Protein AF-0000000077134554 (afdb_homodimer)

Solvent-accessible surface area (backbone atoms only — not comparable to full-atom values): 36119 Å² total; per-residue (Å²): 133,74,81,58,61,66,48,50,35,35,44,59,36,99,70,59,23,43,31,25,37,38,36,36,40,37,41,90,85,40,61,86,78,44,41,30,32,36,48,34,50,30,77,78,39,60,57,70,62,40,64,85,44,46,66,69,50,29,55,53,21,33,36,37,41,56,28,49,66,19,20,60,40,11,32,60,54,71,45,48,86,62,47,29,46,67,47,51,21,51,37,52,53,45,49,50,55,49,49,30,62,73,50,74,57,75,51,60,81,61,39,26,26,42,42,17,28,24,58,11,25,32,26,51,34,49,37,34,66,84,39,51,89,27,44,44,24,40,35,35,36,58,46,45,46,45,30,51,40,23,23,62,60,72,33,55,71,58,33,49,48,52,34,49,52,43,66,74,38,48,65,66,46,19,50,51,43,49,38,46,27,21,48,47,41,60,39,32,66,60,52,48,51,51,31,40,74,72,59,56,39,79,61,57,62,85,80,46,45,66,48,43,56,41,45,36,44,44,34,35,50,39,53,51,29,40,50,35,31,34,39,74,36,70,28,55,70,38,44,29,48,42,38,75,67,66,40,50,33,39,39,36,43,35,64,45,18,59,50,54,37,71,68,56,53,49,51,50,47,68,44,24,74,81,40,47,78,46,77,38,65,82,20,22,80,59,22,58,65,60,36,30,67,65,51,38,51,51,49,51,55,49,52,52,49,28,39,48,52,50,52,50,51,48,52,50,42,25,72,73,66,70,46,57,84,76,50,74,73,82,64,86,63,72,64,78,67,59,70,78,64,82,68,73,77,75,76,76,77,81,75,129,132,72,80,57,61,65,48,49,36,35,45,59,35,96,72,61,22,44,31,24,38,38,37,37,39,38,39,90,83,40,62,86,79,46,41,30,32,36,48,34,50,30,77,79,38,61,56,69,64,40,65,83,45,46,66,70,49,31,54,53,20,32,36,37,41,55,28,51,66,17,22,61,39,10,32,60,53,71,46,48,89,63,48,29,46,67,46,50,21,51,37,50,54,46,50,52,54,49,50,30,60,72,48,72,56,75,50,60,84,61,38,28,27,42,43,16,27,26,60,12,26,30,26,53,33,50,37,35,65,83,38,50,92,28,44,45,25,40,33,35,35,57,46,45,45,45,28,50,41,22,23,62,58,72,32,55,71,58,32,50,49,52,33,50,51,42,66,74,39,47,65,65,47,20,52,51,43,48,39,46,28,22,46,47,41,61,41,32,69,61,52,50,50,50,30,38,73,70,60,55,40,80,61,57,63,84,80,45,43,66,48,43,57,40,45,36,44,45,34,35,50,39,52,51,30,40,52,36,32,34,39,74,36,72,28,54,71,37,45,30,49,41,37,76,67,66,40,50,33,38,40,37,43,35,62,45,19,60,51,53,35,70,68,55,52,52,50,50,47,68,44,23,74,81,39,47,79,46,77,36,66,81,20,23,80,58,22,56,64,60,37,31,67,62,50,38,50,52,50,52,55,49,51,52,50,28,38,48,52,48,51,52,48,47,52,49,42,25,73,72,67,69,46,59,85,74,50,75,72,81,67,86,64,74,64,77,67,62,71,75,65,81,66,73,76,74,73,78,76,79,77,129

Secondary structure (DSSP, 8-state):
-----EEEEEEE-TTS-EEEEEEEPPPTT--TTSPEEEEE--TT-SSGGGTTTHHHHHTTS-EEEE--TTSTTSPPPS-GGG-SHHHHHHHHHHHHHHHHHHTTTSS-SSSEEEEEETTHHHHHHHHHHHHGGGEEEEEEES--SB-HHHHHHS-HHHHHHHHHHHHH-HHHHHHHHHHHHHHHHHTHHHHHHHHHHTTS--S-HHHHHHHHHHHHHS-HHHHHHHHHHHHH-B-HHHHHHHHHTT--EEEEEETT-TTS-HHHHHHHHHH-TTSEEEEETT--TTHHHHTHHHHHHHHHHHHHHHHHHHHHHHHHHHHHHS--TTS-------------------------/-----EEEEEEE-TTS-EEEEEEEPPPTT--TTSPEEEEE--TT-SSGGGTTTHHHHHTTS-EEEE--TTSTTSPPPS-GGG-SHHHHHHHHHHHHHHHHHHTTTSS-SSSEEEEEETTHHHHHHHHHHHHGGGEEEEEEES--SB-HHHHHHS-HHHHHHHHHHHHH-HHHHHHHHHHHHHHHHHTHHHHHHHHHHTTS--S-HHHHHHHHHHHHHS-HHHHHHHHHHHHH-B-HHHHHHHHHTT--EEEEEETT-TTS-HHHHHHHHHH-TTSEEEEETT--TTHHHHTHHHHHHHHHHHHHHHHHHHHHHHHHHHHHHS--TTS-------------------------

Organism: Micromonas pusilla (strain CCMP1545) (NCBI:txid564608)

Foldseek 3Di:
DDQFDKDKDWDAAPQGWIKIKMKGAEDPPADLLAAEEEEFEAFLDQCLLCVLQVVVVRNRHIYMYIADAQFHPIHHGPDLLQFALLSLLRVVVRSLVVVCVRVVNSHDQQAYAYAYAALRLCSVLSNCVPRVNSYLEYEYAAYFQAQQQCLVVVHLVVLQVVLVVCVVPVVVQQVVQLVVLVVCLVCVVVVVVVCVVVLQDVDDCVSCNVSSVSSNSGRSSNSSNHSSNRRVDGSLVSLLVSQVVVRAYEYEHEQSASSADPVRVVSSCVSRVSYHYHYHDSDYSSCSRVVVVVVSVRVVVSSVVSSVVSVVVQVVCCVVPVDRPPPPPPDPPPVPVPPPPVPPPDDPPPDD/DDQFDKDKDWDAAPQGWIKIKMKGAEDPPADLLAAEEEEFEAFLDQCLLCVLQVVVVRNRHIYMYIADAQFHPIHHGPDLLQFALLSLLRVVVRSLVVVCVRVVNSHDQQAYAYAYAALRLLSVLSNCVPRVNSYLEYEYAAYFQAQQQCLVVVHLVVLLVVLVVCVVPVVVQQVVQLVVLVVCLVCVVVVVVVCVVVLQDVDDCVSCNVSSVSSNSGRSSNSSNHSSNRRVDGSLVSLLVSLVVVRAYEYEHEQSASSADPVRVVSSCVSRVSYHYHYHDSDYSSCSRVVVVVVSVRVVVSSVVSSVVSVVVQVVCCVVPVDRPVPPPPDPPPVPVPPPPVPPPDPPDPDD

Sequence (704 aa):
MGPEPELGGRCRADDGTWLAWELALPRAGASPSRPLVILVNGLSNDGMQWRRLKPAMTRTHAVLSWDYRGHGCSADPTDVSSVSIRALAGDLERVLADARVRSGGAVSTRRVALVAYSLGCQVALEWCRGNSHRVCGLALVLGSCRHAMTGALRWKPVADVAAAAMRIAPAPAAYAWDCFTAFAFAFSYASHLAARLFGILRVKYVDFEPFYRHLKRLHAGSYTRMLISGQEHSAMDVLELVDRREIPTLIVTGGKDVTASASGVRAMHHAAPRADFVHLPGACHAGMIGEAEAVGDAIGAFLDRAAETLEFNRARVLAATGVDIFAEDADEDDEDAVYFSRSAPTSPTTRGMGPEPELGGRCRADDGTWLAWELALPRAGASPSRPLVILVNGLSNDGMQWRRLKPAMTRTHAVLSWDYRGHGCSADPTDVSSVSIRALAGDLERVLADARVRSGGAVSTRRVALVAYSLGCQVALEWCRGNSHRVCGLALVLGSCRHAMTGALRWKPVADVAAAAMRIAPAPAAYAWDCFTAFAFAFSYASHLAARLFGILRVKYVDFEPFYRHLKRLHAGSYTRMLISGQEHSAMDVLELVDRREIPTLIVTGGKDVTASASGVRAMHHAAPRADFVHLPGACHAGMIGEAEAVGDAIGAFLDRAAETLEFNRARVLAATGVDIFAEDADEDDEDAVYFSRSAPTSPTTRG

Structure (mmCIF, N/CA/C/O backbone):
data_AF-0000000077134554-model_v1
#
loop_
_entity.id
_entity.type
_entity.pdbx_description
1 polymer 'Predicted protein'
#
loop_
_atom_site.group_PDB
_atom_site.id
_atom_site.type_symbol
_atom_site.label_atom_id
_atom_site.label_alt_id
_atom_site.label_comp_id
_atom_site.label_asym_id
_atom_site.label_entity_id
_atom_site.label_seq_id
_atom_site.pdbx_PDB_ins_code
_atom_site.Cartn_x
_atom_site.Cartn_y
_atom_site.Cartn_z
_atom_site.occupancy
_atom_site.B_iso_or_equiv
_atom_site.auth_seq_id
_atom_site.auth_comp_id
_atom_site.auth_asym_id
_atom_site.auth_atom_id
_atom_site.pdbx_PDB_model_num
ATOM 1 N N . MET A 1 1 ? 6.914 20.938 -19.766 1 30.91 1 MET A N 1
ATOM 2 C CA . MET A 1 1 ? 7.621 20.797 -18.5 1 30.91 1 MET A CA 1
ATOM 3 C C . MET A 1 1 ? 7.465 19.375 -17.938 1 30.91 1 MET A C 1
ATOM 5 O O . MET A 1 1 ? 6.348 18.875 -17.844 1 30.91 1 MET A O 1
ATOM 9 N N . GLY A 1 2 ? 8.359 18.516 -18.016 1 42.03 2 GLY A N 1
ATOM 10 C CA . GLY A 1 2 ? 8.32 17.078 -17.734 1 42.03 2 GLY A CA 1
ATOM 11 C C . GLY A 1 2 ? 7.914 16.766 -16.312 1 42.03 2 GLY A C 1
ATOM 12 O O . GLY A 1 2 ? 7.957 17.625 -15.438 1 42.03 2 GLY A O 1
ATOM 13 N N . PRO A 1 3 ? 7.148 15.805 -16.156 1 49.72 3 PRO A N 1
ATOM 14 C CA . PRO A 1 3 ? 6.719 15.508 -14.781 1 49.72 3 PRO A CA 1
ATOM 15 C C . PRO A 1 3 ? 7.871 15.531 -13.789 1 49.72 3 PRO A C 1
ATOM 17 O O . PRO A 1 3 ? 9.016 15.227 -14.148 1 49.72 3 PRO A O 1
ATOM 20 N N . GLU A 1 4 ? 7.816 16.344 -12.68 1 57.38 4 GLU A N 1
ATOM 21 C CA . GLU A 1 4 ? 8.781 16.438 -11.594 1 57.38 4 GLU A CA 1
ATOM 22 C C . GLU A 1 4 ? 9.273 15.047 -11.172 1 57.38 4 GLU A C 1
ATOM 24 O O . GLU A 1 4 ? 8.477 14.102 -11.086 1 57.38 4 GLU A O 1
ATOM 29 N N . PRO A 1 5 ? 10.562 14.945 -11.188 1 63.75 5 PRO A N 1
ATOM 30 C CA . PRO A 1 5 ? 11.055 13.625 -10.781 1 63.75 5 PRO A CA 1
ATOM 31 C C . PRO A 1 5 ? 10.523 13.195 -9.414 1 63.75 5 PRO A C 1
ATOM 33 O O . PRO A 1 5 ? 10.406 14.023 -8.508 1 63.75 5 PRO A O 1
ATOM 36 N N . GLU A 1 6 ? 9.867 12.172 -9.422 1 83.06 6 GLU A N 1
ATOM 37 C CA . GLU A 1 6 ? 9.336 11.609 -8.18 1 83.06 6 GLU A CA 1
ATOM 38 C C . GLU A 1 6 ? 10.047 10.312 -7.82 1 83.06 6 GLU A C 1
ATOM 40 O O . GLU A 1 6 ? 10.344 9.492 -8.695 1 83.06 6 GLU A O 1
ATOM 45 N N . LEU A 1 7 ? 10.555 10.391 -6.602 1 89.12 7 LEU A N 1
ATOM 46 C CA . LEU A 1 7 ? 11.117 9.188 -6.004 1 89.12 7 LEU A CA 1
ATOM 47 C C . LEU A 1 7 ? 10.133 8.562 -5.02 1 89.12 7 LEU A C 1
ATOM 49 O O . LEU A 1 7 ? 9.289 9.258 -4.449 1 89.12 7 LEU A O 1
ATOM 53 N N . GLY A 1 8 ? 10.125 7.309 -4.941 1 92.06 8 GLY A N 1
ATOM 54 C CA . GLY A 1 8 ? 9.336 6.582 -3.959 1 92.06 8 GLY A CA 1
ATOM 55 C C . GLY A 1 8 ? 10.109 5.492 -3.252 1 92.06 8 GLY A C 1
ATOM 56 O O . GLY A 1 8 ? 11.141 5.031 -3.754 1 92.06 8 GLY A O 1
ATOM 57 N N . GLY A 1 9 ? 9.672 5.168 -2.096 1 94 9 GLY A N 1
ATOM 58 C CA . GLY A 1 9 ? 10.359 4.125 -1.352 1 94 9 GLY A CA 1
ATOM 59 C C . GLY A 1 9 ? 9.508 3.502 -0.266 1 94 9 GLY A C 1
ATOM 60 O O . GLY A 1 9 ? 8.344 3.877 -0.092 1 94 9 GLY A O 1
ATOM 61 N N . ARG A 1 10 ? 10.086 2.461 0.282 1 95.12 10 ARG A N 1
ATOM 62 C CA . ARG A 1 10 ? 9.531 1.772 1.441 1 95.12 10 ARG A CA 1
ATOM 63 C C . ARG A 1 10 ? 10.609 1.503 2.488 1 95.12 10 ARG A C 1
ATOM 65 O O . ARG A 1 10 ? 11.734 1.152 2.146 1 95.12 10 ARG A O 1
ATOM 72 N N . CYS A 1 11 ? 10.273 1.7 3.693 1 94.31 11 CYS A N 1
ATOM 73 C CA . CYS A 1 11 ? 11.188 1.389 4.789 1 94.31 11 CYS A CA 1
ATOM 74 C C . CYS A 1 11 ? 10.445 0.729 5.945 1 94.31 11 CYS A C 1
ATOM 76 O O . CYS A 1 11 ? 9.211 0.663 5.941 1 94.31 11 CYS A O 1
ATOM 78 N N . ARG A 1 12 ? 11.141 0.142 6.891 1 95.19 12 ARG A N 1
ATOM 79 C CA . ARG A 1 12 ? 10.531 -0.584 8 1 95.19 12 ARG A CA 1
ATOM 80 C C . ARG A 1 12 ? 10.391 0.311 9.227 1 95.19 12 ARG A C 1
ATOM 82 O O . ARG A 1 12 ? 11.328 1.015 9.602 1 95.19 12 ARG A O 1
ATOM 89 N N . ALA A 1 13 ? 9.211 0.27 9.773 1 96.88 13 ALA A N 1
ATOM 90 C CA . ALA A 1 13 ? 9.023 0.821 11.117 1 96.88 13 ALA A CA 1
ATOM 91 C C . ALA A 1 13 ? 9.758 -0.022 12.156 1 96.88 13 ALA A C 1
ATOM 93 O O . ALA A 1 13 ? 10.359 -1.046 11.828 1 96.88 13 ALA A O 1
ATOM 94 N N . ASP A 1 14 ? 9.727 0.437 13.414 1 93.69 14 ASP A N 1
ATOM 95 C CA . ASP A 1 14 ? 10.414 -0.271 14.492 1 93.69 14 ASP A CA 1
ATOM 96 C C . ASP A 1 14 ? 9.852 -1.68 14.672 1 93.69 14 ASP A C 1
ATOM 98 O O . ASP A 1 14 ? 10.586 -2.605 15.023 1 93.69 14 ASP A O 1
ATOM 102 N N . ASP A 1 15 ? 8.578 -1.854 14.414 1 93.31 15 ASP A N 1
ATOM 103 C CA . ASP A 1 15 ? 7.961 -3.162 14.609 1 93.31 15 ASP A CA 1
ATOM 104 C C . ASP A 1 15 ? 8.07 -4.012 13.344 1 93.31 15 ASP A C 1
ATOM 106 O O . ASP A 1 15 ? 7.441 -5.066 13.242 1 93.31 15 ASP A O 1
ATOM 110 N N . GLY A 1 16 ? 8.742 -3.488 12.344 1 93.5 16 GLY A N 1
ATOM 111 C CA . GLY A 1 16 ? 8.961 -4.25 11.125 1 93.5 16 GLY A CA 1
ATOM 112 C C . GLY A 1 16 ? 7.949 -3.939 10.039 1 93.5 16 GLY A C 1
ATOM 113 O O . GLY A 1 16 ? 8.055 -4.441 8.922 1 93.5 16 GLY A O 1
ATOM 114 N N . THR A 1 17 ? 6.949 -3.107 10.266 1 95.62 17 THR A N 1
ATOM 115 C CA . THR A 1 17 ? 5.914 -2.762 9.297 1 95.62 17 THR A CA 1
ATOM 116 C C . THR A 1 17 ? 6.5 -1.959 8.141 1 95.62 17 THR A C 1
ATOM 118 O O . THR A 1 17 ? 7.285 -1.034 8.359 1 95.62 17 THR A O 1
ATOM 121 N N . TRP A 1 18 ? 6.121 -2.281 6.941 1 95.06 18 TRP A N 1
ATOM 122 C CA . TRP A 1 18 ? 6.566 -1.521 5.777 1 95.06 18 TRP A CA 1
ATOM 123 C C . TRP A 1 18 ? 5.812 -0.199 5.672 1 95.06 18 TRP A C 1
ATOM 125 O O . TRP A 1 18 ? 4.578 -0.18 5.648 1 95.06 18 TRP A O 1
ATOM 135 N N . LEU A 1 19 ? 6.574 0.871 5.594 1 97.5 19 LEU A N 1
ATOM 136 C CA . LEU A 1 19 ? 6.035 2.213 5.398 1 97.5 19 LEU A CA 1
ATOM 137 C C . LEU A 1 19 ? 6.293 2.701 3.977 1 97.5 19 LEU A C 1
ATOM 139 O O . LEU A 1 19 ? 7.398 2.545 3.453 1 97.5 19 LEU A O 1
ATOM 143 N N . ALA A 1 20 ? 5.281 3.303 3.416 1 97.5 20 ALA A N 1
ATOM 144 C CA . ALA A 1 20 ? 5.418 3.834 2.061 1 97.5 20 ALA A CA 1
ATOM 145 C C . ALA A 1 20 ? 5.594 5.348 2.08 1 97.5 20 ALA A C 1
ATOM 147 O O . ALA A 1 20 ? 4.957 6.043 2.875 1 97.5 20 ALA A O 1
ATOM 148 N N . TRP A 1 21 ? 6.422 5.84 1.188 1 96.88 21 TRP A N 1
ATOM 149 C CA . TRP A 1 21 ? 6.602 7.285 1.063 1 96.88 21 TRP A CA 1
ATOM 150 C C . TRP A 1 21 ? 6.895 7.672 -0.381 1 96.88 21 TRP A C 1
ATOM 152 O O . TRP A 1 21 ? 7.215 6.816 -1.209 1 96.88 21 TRP A O 1
ATOM 162 N N . GLU A 1 22 ? 6.699 8.961 -0.709 1 95.06 22 GLU A N 1
ATOM 163 C CA . GLU A 1 22 ? 7 9.57 -1.998 1 95.06 22 GLU A CA 1
ATOM 164 C C . GLU A 1 22 ? 7.648 10.945 -1.818 1 95.06 22 GLU A C 1
ATOM 166 O O . GLU A 1 22 ? 7.262 11.711 -0.932 1 95.06 22 GLU A O 1
ATOM 171 N N . LEU A 1 23 ? 8.617 11.195 -2.66 1 94.56 23 LEU A N 1
ATOM 172 C CA . LEU A 1 23 ? 9.344 12.461 -2.662 1 94.56 23 LEU A CA 1
ATOM 173 C C . LEU A 1 23 ? 9.266 13.133 -4.027 1 94.56 23 LEU A C 1
ATOM 175 O O . LEU A 1 23 ? 9.719 12.578 -5.027 1 94.56 23 LEU A O 1
ATOM 179 N N . ALA A 1 24 ? 8.633 14.289 -4.039 1 92.88 24 ALA A N 1
ATOM 180 C CA . ALA A 1 24 ? 8.617 15.125 -5.234 1 92.88 24 ALA A CA 1
ATOM 181 C C . ALA A 1 24 ? 9.727 16.172 -5.191 1 92.88 24 ALA A C 1
ATOM 183 O O . ALA A 1 24 ? 9.852 16.906 -4.215 1 92.88 24 ALA A O 1
ATOM 184 N N . LEU A 1 25 ? 10.516 16.156 -6.199 1 89.25 25 LEU A N 1
ATOM 185 C CA . LEU A 1 25 ? 11.578 17.141 -6.281 1 89.25 25 LEU A CA 1
ATOM 186 C C . LEU A 1 25 ? 11.102 18.406 -7.004 1 89.25 25 LEU A C 1
ATOM 188 O O . LEU A 1 25 ? 10.242 18.328 -7.891 1 89.25 25 LEU A O 1
ATOM 192 N N . PRO A 1 26 ? 11.641 19.484 -6.578 1 85.69 26 PRO A N 1
ATOM 193 C CA . PRO A 1 26 ? 11.195 20.734 -7.215 1 85.69 26 PRO A CA 1
ATOM 194 C C . PRO A 1 26 ? 11.641 20.844 -8.672 1 85.69 26 PRO A C 1
ATOM 196 O O . PRO A 1 26 ? 12.523 20.094 -9.109 1 85.69 26 PRO A O 1
ATOM 199 N N . ARG A 1 27 ? 10.945 21.656 -9.359 1 77.44 27 ARG A N 1
ATOM 200 C CA . ARG A 1 27 ? 11.305 21.891 -10.75 1 77.44 27 ARG A CA 1
ATOM 201 C C . ARG A 1 27 ? 12.734 22.422 -10.859 1 77.44 27 ARG A C 1
ATOM 203 O O . ARG A 1 27 ? 13.266 23 -9.906 1 77.44 27 ARG A O 1
ATOM 210 N N . ALA A 1 28 ? 13.219 22.109 -12.023 1 69.56 28 ALA A N 1
ATOM 211 C CA . ALA A 1 28 ? 14.57 22.594 -12.312 1 69.56 28 ALA A CA 1
ATOM 212 C C . ALA A 1 28 ? 14.688 24.094 -12.102 1 69.56 28 ALA A C 1
ATOM 214 O O . ALA A 1 28 ? 13.781 24.844 -12.469 1 69.56 28 ALA A O 1
ATOM 215 N N . GLY A 1 29 ? 15.648 24.5 -11.367 1 67.12 29 GLY A N 1
ATOM 216 C CA . GLY A 1 29 ? 15.883 25.922 -11.148 1 67.12 29 GLY A CA 1
ATOM 217 C C . GLY A 1 29 ? 15.477 26.391 -9.758 1 67.12 29 GLY A C 1
ATOM 218 O O . GLY A 1 29 ? 15.797 27.5 -9.352 1 67.12 29 GLY A O 1
ATOM 219 N N . ALA A 1 30 ? 14.719 25.562 -9.141 1 67.12 30 ALA A N 1
ATOM 220 C CA . ALA A 1 30 ? 14.344 25.953 -7.785 1 67.12 30 ALA A CA 1
ATOM 221 C C . ALA A 1 30 ? 15.562 25.984 -6.867 1 67.12 30 ALA A C 1
ATOM 223 O O . ALA A 1 30 ? 16.516 25.234 -7.062 1 67.12 30 ALA A O 1
ATOM 224 N N . SER A 1 31 ? 15.578 26.984 -6.047 1 63.19 31 SER A N 1
ATOM 225 C CA . SER A 1 31 ? 16.703 27.141 -5.129 1 63.19 31 SER A CA 1
ATOM 226 C C . SER A 1 31 ? 16.922 25.891 -4.297 1 63.19 31 SER A C 1
ATOM 228 O O . SER A 1 31 ? 15.969 25.344 -3.727 1 63.19 31 SER A O 1
ATOM 230 N N . PRO A 1 32 ? 18.047 25.375 -4.297 1 62.69 32 PRO A N 1
ATOM 231 C CA . PRO A 1 32 ? 18.375 24.188 -3.486 1 62.69 32 PRO A CA 1
ATOM 232 C C . PRO A 1 32 ? 18.297 24.469 -1.986 1 62.69 32 PRO A C 1
ATOM 234 O O . PRO A 1 32 ? 18.344 23.547 -1.179 1 62.69 32 PRO A O 1
ATOM 237 N N . SER A 1 33 ? 18.047 25.688 -1.706 1 70.94 33 SER A N 1
ATOM 238 C CA . SER A 1 33 ? 18.125 26.062 -0.299 1 70.94 33 SER A CA 1
ATOM 239 C C . SER A 1 33 ? 16.766 26 0.376 1 70.94 33 SER A C 1
ATOM 241 O O . SER A 1 33 ? 16.656 26.156 1.595 1 70.94 33 SER A O 1
ATOM 243 N N . ARG A 1 34 ? 15.789 25.688 -0.302 1 85.25 34 ARG A N 1
ATOM 244 C CA . ARG A 1 34 ? 14.477 25.641 0.332 1 85.25 34 ARG A CA 1
ATOM 245 C C . ARG A 1 34 ? 14.32 24.375 1.175 1 85.25 34 ARG A C 1
ATOM 247 O O . ARG A 1 34 ? 14.883 23.328 0.845 1 85.25 34 ARG A O 1
ATOM 254 N N . PRO A 1 35 ? 13.578 24.547 2.248 1 91.12 35 PRO A N 1
ATOM 255 C CA . PRO A 1 35 ? 13.422 23.391 3.133 1 91.12 35 PRO A CA 1
ATOM 256 C C . PRO A 1 35 ? 12.602 22.266 2.496 1 91.12 35 PRO A C 1
ATOM 258 O O . PRO A 1 35 ? 11.75 22.531 1.644 1 91.12 35 PRO A O 1
ATOM 261 N N . LEU A 1 36 ? 12.914 21.078 2.926 1 94.19 36 LEU A N 1
ATOM 262 C CA . LEU A 1 36 ? 12.047 19.953 2.602 1 94.19 36 LEU A CA 1
ATOM 263 C C . LEU A 1 36 ? 10.688 20.109 3.275 1 94.19 36 LEU A C 1
ATOM 265 O O . LEU A 1 36 ? 10.609 20.359 4.48 1 94.19 36 LEU A O 1
ATOM 269 N N . VAL A 1 37 ? 9.641 20.094 2.496 1 97 37 VAL A N 1
ATOM 270 C CA . VAL A 1 37 ? 8.289 20.125 3.055 1 97 37 VAL A CA 1
ATOM 271 C C . VAL A 1 37 ? 7.82 18.703 3.338 1 97 37 VAL A C 1
ATOM 273 O O . VAL A 1 37 ? 7.852 17.844 2.451 1 97 37 VAL A O 1
ATOM 276 N N . ILE A 1 38 ? 7.43 18.453 4.562 1 98.19 38 ILE A N 1
ATOM 277 C CA . ILE A 1 38 ? 6.906 17.141 4.957 1 98.19 38 ILE A CA 1
ATOM 278 C C . ILE A 1 38 ? 5.402 17.25 5.203 1 98.19 38 ILE A C 1
ATOM 280 O O . ILE A 1 38 ? 4.961 18.016 6.062 1 98.19 38 ILE A O 1
ATOM 284 N N . LEU A 1 39 ? 4.656 16.484 4.445 1 98.31 39 LEU A N 1
ATOM 285 C CA . LEU A 1 39 ? 3.219 16.391 4.672 1 98.31 39 LEU A CA 1
ATOM 286 C C . LEU A 1 39 ? 2.898 15.305 5.688 1 98.31 39 LEU A C 1
ATOM 288 O O . LEU A 1 39 ? 3.344 14.164 5.539 1 98.31 39 LEU A O 1
ATOM 292 N N . VAL A 1 40 ? 2.156 15.656 6.684 1 98.25 40 VAL A N 1
ATOM 293 C CA . VAL A 1 40 ? 1.759 14.719 7.727 1 98.25 40 VAL A CA 1
ATOM 294 C C . VAL A 1 40 ? 0.245 14.523 7.691 1 98.25 40 VAL A C 1
ATOM 296 O O . VAL A 1 40 ? -0.516 15.461 7.941 1 98.25 40 VAL A O 1
ATOM 299 N N . ASN A 1 41 ? -0.206 13.32 7.457 1 97.12 41 ASN A N 1
ATOM 300 C CA . ASN A 1 41 ? -1.608 12.992 7.219 1 97.12 41 ASN A CA 1
ATOM 301 C C . ASN A 1 41 ? -2.422 13.039 8.508 1 97.12 41 ASN A C 1
ATOM 303 O O . ASN A 1 41 ? -1.863 12.953 9.602 1 97.12 41 ASN A O 1
ATOM 307 N N . GLY A 1 42 ? -3.688 13.211 8.352 1 95.25 42 GLY A N 1
ATOM 308 C CA . GLY A 1 42 ? -4.617 12.945 9.43 1 95.25 42 GLY A CA 1
ATOM 309 C C . GLY A 1 42 ? -5.02 11.484 9.531 1 95.25 42 GLY A C 1
ATOM 310 O O . GLY A 1 42 ? -4.555 10.656 8.742 1 95.25 42 GLY A O 1
ATOM 311 N N . LEU A 1 43 ? -5.848 11.234 10.5 1 91.69 43 LEU A N 1
ATOM 312 C CA . LEU A 1 43 ? -6.383 9.883 10.664 1 91.69 43 LEU A CA 1
ATOM 313 C C . LEU A 1 43 ? -7.223 9.484 9.453 1 91.69 43 LEU A C 1
ATOM 315 O O . LEU A 1 43 ? -7.969 10.305 8.914 1 91.69 43 LEU A O 1
ATOM 319 N N . SER A 1 44 ? -7.121 8.242 8.969 1 88.19 44 SER A N 1
ATOM 320 C CA . SER A 1 44 ? -7.895 7.629 7.895 1 88.19 44 SER A CA 1
ATOM 321 C C . SER A 1 44 ? -7.523 8.219 6.539 1 88.19 44 SER A C 1
ATOM 323 O O . SER A 1 44 ? -8.289 8.109 5.578 1 88.19 44 SER A O 1
ATOM 325 N N . ASN A 1 45 ? -6.457 8.938 6.484 1 88.94 45 ASN A N 1
ATOM 326 C CA . ASN A 1 45 ? -6.094 9.586 5.227 1 88.94 45 ASN A CA 1
ATOM 327 C C . ASN A 1 45 ? -4.91 8.898 4.559 1 88.94 45 ASN A C 1
ATOM 329 O O . ASN A 1 45 ? -4.023 8.375 5.242 1 88.94 45 ASN A O 1
ATOM 333 N N . ASP A 1 46 ? -4.945 8.875 3.223 1 89.25 46 ASP A N 1
ATOM 334 C CA . ASP A 1 46 ? -3.873 8.297 2.418 1 89.25 46 ASP A CA 1
ATOM 335 C C . ASP A 1 46 ? -3.25 9.344 1.503 1 89.25 46 ASP A C 1
ATOM 337 O O . ASP A 1 46 ? -2.805 9.031 0.397 1 89.25 46 ASP A O 1
ATOM 341 N N . GLY A 1 47 ? -3.354 10.562 1.809 1 89.69 47 GLY A N 1
ATOM 342 C CA . GLY A 1 47 ? -2.773 11.633 1.005 1 89.69 47 GLY A CA 1
ATOM 343 C C . GLY A 1 47 ? -3.785 12.328 0.116 1 89.69 47 GLY A C 1
ATOM 344 O O . GLY A 1 47 ? -3.469 13.328 -0.529 1 89.69 47 GLY A O 1
ATOM 345 N N . MET A 1 48 ? -5.012 11.867 0.088 1 87.88 48 MET A N 1
ATOM 346 C CA . MET A 1 48 ? -6.035 12.438 -0.785 1 87.88 48 MET A CA 1
ATOM 347 C C . MET A 1 48 ? -6.289 13.898 -0.44 1 87.88 48 MET A C 1
ATOM 349 O O . MET A 1 48 ? -6.621 14.703 -1.316 1 87.88 48 MET A O 1
ATOM 353 N N . GLN A 1 49 ? -6.129 14.273 0.756 1 91.12 49 GLN A N 1
ATOM 354 C CA . GLN A 1 49 ? -6.41 15.641 1.188 1 91.12 49 GLN A CA 1
ATOM 355 C C . GLN A 1 49 ? -5.406 16.625 0.593 1 91.12 49 GLN A C 1
ATOM 357 O O . GLN A 1 49 ? -5.688 17.828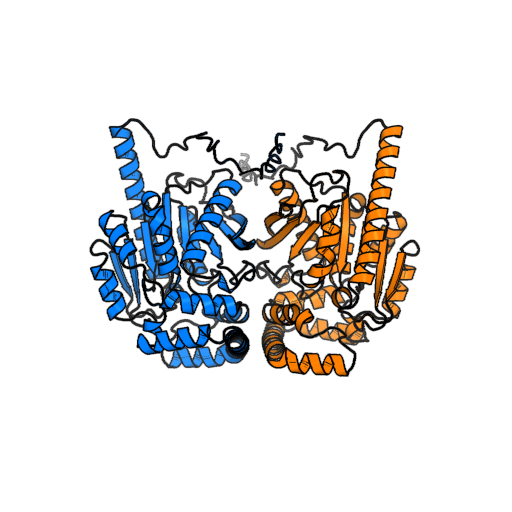 0.493 1 91.12 49 GLN A O 1
ATOM 362 N N . TRP A 1 50 ? -4.277 16.156 0.219 1 95.56 50 TRP A N 1
ATOM 363 C CA . TRP A 1 50 ? -3.205 17.016 -0.264 1 95.56 50 TRP A CA 1
ATOM 364 C C . TRP A 1 50 ? -3.285 17.188 -1.777 1 95.56 50 TRP A C 1
ATOM 366 O O . TRP A 1 50 ? -2.578 18.016 -2.352 1 95.56 50 TRP A O 1
ATOM 376 N N . ARG A 1 51 ? -4.09 16.438 -2.461 1 90.94 51 ARG A N 1
ATOM 377 C CA . ARG A 1 51 ? -4.09 16.344 -3.918 1 90.94 51 ARG A CA 1
ATOM 378 C C . ARG A 1 51 ? -4.195 17.719 -4.562 1 90.94 51 ARG A C 1
ATOM 380 O O . ARG A 1 51 ? -3.539 17.984 -5.57 1 90.94 51 ARG A O 1
ATOM 387 N N . ARG A 1 52 ? -4.988 18.609 -4.023 1 92.19 52 ARG A N 1
ATOM 388 C CA . ARG A 1 52 ? -5.195 19.922 -4.617 1 92.19 52 ARG A CA 1
ATOM 389 C C . ARG A 1 52 ? -4.133 20.906 -4.141 1 92.19 52 ARG A C 1
ATOM 391 O O . ARG A 1 52 ? -3.943 21.969 -4.746 1 92.19 52 ARG A O 1
ATOM 398 N N . LEU A 1 53 ? -3.463 20.594 -3.078 1 95.25 53 LEU A N 1
ATOM 399 C CA . LEU A 1 53 ? -2.547 21.531 -2.439 1 95.25 53 LEU A CA 1
ATOM 400 C C . LEU A 1 53 ? -1.103 21.234 -2.826 1 95.25 53 LEU A C 1
ATOM 402 O O . LEU A 1 53 ? -0.287 22.156 -2.957 1 95.25 53 LEU A O 1
ATOM 406 N N . LYS A 1 54 ? -0.767 19.984 -3.047 1 93.56 54 LYS A N 1
ATOM 407 C CA . LYS A 1 54 ? 0.6 19.516 -3.244 1 93.56 54 LYS A CA 1
ATOM 408 C C . LYS A 1 54 ? 1.223 20.141 -4.492 1 93.56 54 LYS A C 1
ATOM 410 O O . LYS A 1 54 ? 2.387 20.547 -4.473 1 93.56 54 LYS A O 1
ATOM 415 N N . PRO A 1 55 ? 0.511 20.281 -5.629 1 91.06 55 PRO A N 1
ATOM 416 C CA . PRO A 1 55 ? 1.129 20.797 -6.852 1 91.06 55 PRO A CA 1
ATOM 417 C C . PRO A 1 55 ? 1.727 22.188 -6.672 1 91.06 55 PRO A C 1
ATOM 419 O O . PRO A 1 55 ? 2.805 22.469 -7.195 1 91.06 55 PRO A O 1
ATOM 422 N N . ALA A 1 56 ? 1.074 23.016 -5.945 1 90.5 56 ALA A N 1
ATOM 423 C CA . ALA A 1 56 ? 1.596 24.359 -5.715 1 90.5 56 ALA A CA 1
ATOM 424 C C . ALA A 1 56 ? 2.867 24.312 -4.871 1 90.5 56 ALA A C 1
ATOM 426 O O . ALA A 1 56 ? 3.795 25.094 -5.102 1 90.5 56 ALA A O 1
ATOM 427 N N . MET A 1 57 ? 2.939 23.422 -3.945 1 92.62 57 MET A N 1
ATOM 428 C CA . MET A 1 57 ? 4.098 23.297 -3.066 1 92.62 57 MET A CA 1
ATOM 429 C C . MET A 1 57 ? 5.305 22.75 -3.824 1 92.62 57 MET A C 1
ATOM 431 O O . MET A 1 57 ? 6.434 23.188 -3.602 1 92.62 57 MET A O 1
ATOM 435 N N . THR A 1 58 ? 5.047 21.828 -4.73 1 91.88 58 THR A N 1
ATOM 436 C CA . THR A 1 58 ? 6.129 21.109 -5.406 1 91.88 58 THR A CA 1
ATOM 437 C C . THR A 1 58 ? 6.797 22.016 -6.445 1 91.88 58 THR A C 1
ATOM 439 O O . THR A 1 58 ? 7.875 21.688 -6.949 1 91.88 58 THR A O 1
ATOM 442 N N . ARG A 1 59 ? 6.23 23.141 -6.77 1 88.88 59 ARG A N 1
ATOM 443 C CA . ARG A 1 59 ? 6.832 24.062 -7.723 1 88.88 59 ARG A CA 1
ATOM 444 C C . ARG A 1 59 ? 8.141 24.641 -7.18 1 88.88 59 ARG A C 1
ATOM 446 O O . ARG A 1 59 ? 9.07 24.906 -7.941 1 88.88 59 ARG A O 1
ATOM 453 N N . THR A 1 60 ? 8.211 24.75 -5.91 1 89 60 THR A N 1
ATOM 454 C CA . THR A 1 60 ? 9.344 25.484 -5.355 1 89 60 THR A CA 1
ATOM 455 C C . THR A 1 60 ? 10.047 24.656 -4.281 1 89 60 THR A C 1
ATOM 457 O O . THR A 1 60 ? 11.18 24.969 -3.898 1 89 60 THR A O 1
ATOM 460 N N . HIS A 1 61 ? 9.398 23.656 -3.73 1 92.56 61 HIS A N 1
ATOM 461 C CA . HIS A 1 61 ? 9.969 22.859 -2.641 1 92.56 61 HIS A CA 1
ATOM 462 C C . HIS A 1 61 ? 10.008 21.391 -2.996 1 92.56 61 HIS A C 1
ATOM 464 O O . HIS A 1 61 ? 9.195 20.906 -3.787 1 92.56 61 HIS A O 1
ATOM 470 N N . ALA A 1 62 ? 11.008 20.672 -2.459 1 93 62 ALA A N 1
ATOM 471 C CA . ALA A 1 62 ? 10.852 19.234 -2.342 1 93 62 ALA A CA 1
ATOM 472 C C . ALA A 1 62 ? 9.758 18.875 -1.334 1 93 62 ALA A C 1
ATOM 474 O O . ALA A 1 62 ? 9.648 19.516 -0.282 1 93 62 ALA A O 1
ATOM 475 N N . VAL A 1 63 ? 8.906 17.938 -1.717 1 96.06 63 VAL A N 1
ATOM 476 C CA . VAL A 1 63 ? 7.773 17.594 -0.863 1 96.06 63 VAL A CA 1
ATOM 477 C C . VAL A 1 63 ? 7.781 16.094 -0.58 1 96.06 63 VAL A C 1
ATOM 479 O O . VAL A 1 63 ? 7.766 15.273 -1.507 1 96.06 63 VAL A O 1
ATOM 482 N N . LEU A 1 64 ? 7.863 15.719 0.698 1 96.75 64 LEU A N 1
ATOM 483 C CA . LEU A 1 64 ? 7.824 14.328 1.151 1 96.75 64 LEU A CA 1
ATOM 484 C C . LEU A 1 64 ? 6.445 13.977 1.707 1 96.75 64 LEU A C 1
ATOM 486 O O . LEU A 1 64 ? 5.957 14.641 2.623 1 96.75 64 LEU A O 1
ATOM 490 N N . SER A 1 65 ? 5.797 13.023 1.148 1 96.75 65 SER A N 1
ATOM 491 C CA . SER A 1 65 ? 4.559 12.438 1.651 1 96.75 65 SER A CA 1
ATOM 492 C C . SER A 1 65 ? 4.766 10.992 2.088 1 96.75 65 SER A C 1
ATOM 494 O O . SER A 1 65 ? 5.625 10.297 1.549 1 96.75 65 SER A O 1
ATOM 496 N N . TRP A 1 66 ? 4.008 10.539 3.061 1 97.31 66 TRP A N 1
ATOM 497 C CA . TRP A 1 66 ? 4.137 9.18 3.562 1 97.31 66 TRP A CA 1
ATOM 498 C C . TRP A 1 66 ? 2.836 8.711 4.207 1 97.31 66 TRP A C 1
ATOM 500 O O . TRP A 1 66 ? 1.958 9.516 4.508 1 97.31 66 TRP A O 1
ATOM 510 N N . ASP A 1 67 ? 2.611 7.414 4.309 1 97.5 67 ASP A N 1
ATOM 511 C CA . ASP A 1 67 ? 1.401 6.816 4.863 1 97.5 67 ASP A CA 1
ATOM 512 C C . ASP A 1 67 ? 1.683 6.164 6.215 1 97.5 67 ASP A C 1
ATOM 514 O O . ASP A 1 67 ? 2.734 5.551 6.406 1 97.5 67 ASP A O 1
ATOM 518 N N . TYR A 1 68 ? 0.694 6.324 7.121 1 97.38 68 TYR A N 1
ATOM 519 C CA . TYR A 1 68 ? 0.787 5.676 8.422 1 97.38 68 TYR A CA 1
ATOM 520 C C . TYR A 1 68 ? 0.65 4.164 8.289 1 97.38 68 TYR A C 1
ATOM 522 O O . TYR A 1 68 ? 0.145 3.666 7.285 1 97.38 68 TYR A O 1
ATOM 530 N N . ARG A 1 69 ? 1.136 3.467 9.344 1 95.75 69 ARG A N 1
ATOM 531 C CA . ARG A 1 69 ? 0.849 2.039 9.445 1 95.75 69 ARG A CA 1
ATOM 532 C C . ARG A 1 69 ? -0.641 1.767 9.266 1 95.75 69 ARG A C 1
ATOM 534 O O . ARG A 1 69 ? -1.476 2.428 9.891 1 95.75 69 ARG A O 1
ATOM 541 N N . GLY A 1 70 ? -0.883 0.799 8.32 1 92.38 70 GLY A N 1
ATOM 542 C CA . GLY A 1 70 ? -2.271 0.416 8.133 1 92.38 70 GLY A CA 1
ATOM 543 C C . GLY A 1 70 ? -3.055 1.409 7.293 1 92.38 70 GLY A C 1
ATOM 544 O O . GLY A 1 70 ? -4.281 1.33 7.207 1 92.38 70 GLY A O 1
ATOM 545 N N . HIS A 1 71 ? -2.414 2.426 6.703 1 94.25 71 HIS A N 1
ATOM 546 C CA . HIS A 1 71 ? -3.037 3.43 5.844 1 94.25 71 HIS A CA 1
ATOM 547 C C . HIS A 1 71 ? -2.383 3.463 4.469 1 94.25 71 HIS A C 1
ATOM 549 O O . HIS A 1 71 ? -1.195 3.158 4.332 1 94.25 71 HIS A O 1
ATOM 555 N N . GLY A 1 72 ? -3.17 3.801 3.461 1 93.12 72 GLY A N 1
ATOM 556 C CA . GLY A 1 72 ? -2.631 4.02 2.127 1 93.12 72 GLY A CA 1
ATOM 557 C C . GLY A 1 72 ? -1.833 2.838 1.607 1 93.12 72 GLY A C 1
ATOM 558 O O . GLY A 1 72 ? -2.318 1.704 1.609 1 93.12 72 GLY A O 1
ATOM 559 N N . CYS A 1 73 ? -0.589 3.119 1.269 1 94 73 CYS A N 1
ATOM 560 C CA . CYS A 1 73 ? 0.249 2.088 0.667 1 94 73 CYS A CA 1
ATOM 561 C C . CYS A 1 73 ? 1.219 1.509 1.69 1 94 73 CYS A C 1
ATOM 563 O O . CYS A 1 73 ? 2.117 0.745 1.336 1 94 73 CYS A O 1
ATOM 565 N N . SER A 1 74 ? 1.056 1.92 2.932 1 96 74 SER A N 1
ATOM 566 C CA . SER A 1 74 ? 1.809 1.27 3.998 1 96 74 SER A CA 1
ATOM 567 C C . SER A 1 74 ? 1.155 -0.045 4.414 1 96 74 SER A C 1
ATOM 569 O O . SER A 1 74 ? -0.052 -0.226 4.242 1 96 74 SER A O 1
ATOM 571 N N . ALA A 1 75 ? 1.96 -0.966 4.93 1 93.75 75 ALA A N 1
ATOM 572 C CA . ALA A 1 75 ? 1.457 -2.277 5.332 1 93.75 75 ALA A CA 1
ATOM 573 C C . ALA A 1 75 ? 0.678 -2.189 6.641 1 93.75 75 ALA A C 1
ATOM 575 O O . ALA A 1 75 ? 0.8 -1.21 7.379 1 93.75 75 ALA A O 1
ATOM 576 N N . ASP A 1 76 ? -0.147 -3.215 6.836 1 90.81 76 ASP A N 1
ATOM 577 C CA . ASP A 1 76 ? -0.758 -3.369 8.156 1 90.81 76 ASP A CA 1
ATOM 578 C C . ASP A 1 76 ? 0.305 -3.545 9.234 1 90.81 76 ASP A C 1
ATOM 580 O O . ASP A 1 76 ? 1.344 -4.164 9 1 90.81 76 ASP A O 1
ATOM 584 N N . PRO A 1 77 ? -0.004 -3.016 10.398 1 93.12 77 PRO A N 1
ATOM 585 C CA . PRO A 1 77 ? 1.002 -3.143 11.453 1 93.12 77 PRO A CA 1
ATOM 586 C C . PRO A 1 77 ? 1.307 -4.598 11.805 1 93.12 77 PRO A C 1
ATOM 588 O O . PRO A 1 77 ? 0.388 -5.41 11.93 1 93.12 77 PRO A O 1
ATOM 591 N N . THR A 1 78 ? 2.586 -4.922 11.922 1 91.44 78 THR A N 1
ATOM 592 C CA . THR A 1 78 ? 3.01 -6.234 12.398 1 91.44 78 THR A CA 1
ATOM 593 C C . THR A 1 78 ? 2.588 -6.441 13.852 1 91.44 78 THR A C 1
ATOM 595 O O . THR A 1 78 ? 2.223 -7.551 14.242 1 91.44 78 THR A O 1
ATOM 598 N N . ASP A 1 79 ? 2.645 -5.367 14.609 1 92.56 79 ASP A N 1
ATOM 599 C CA . ASP A 1 79 ? 2.174 -5.328 15.992 1 92.56 79 ASP A CA 1
ATOM 600 C C . ASP A 1 79 ? 1.204 -4.168 16.203 1 92.56 79 ASP A C 1
ATOM 602 O O . ASP A 1 79 ? 1.626 -3.027 16.406 1 92.56 79 ASP A O 1
ATOM 606 N N . VAL A 1 80 ? -0.035 -4.488 16.281 1 89.12 80 VAL A N 1
ATOM 607 C CA . VAL A 1 80 ? -1.083 -3.48 16.391 1 89.12 80 VAL A CA 1
ATOM 608 C C . VAL A 1 80 ? -0.903 -2.693 17.688 1 89.12 80 VAL A C 1
ATOM 610 O O . VAL A 1 80 ? -1.151 -1.486 17.719 1 89.12 80 VAL A O 1
ATOM 613 N N . SER A 1 81 ? -0.451 -3.369 18.703 1 89 81 SER A N 1
ATOM 614 C CA . SER A 1 81 ? -0.317 -2.742 20.016 1 89 81 SER A CA 1
ATOM 615 C C . SER A 1 81 ? 0.782 -1.686 20.016 1 89 81 SER A C 1
ATOM 617 O O . SER A 1 81 ? 0.851 -0.853 20.922 1 89 81 SER A O 1
ATOM 619 N N . SER A 1 82 ? 1.651 -1.694 19 1 93.62 82 SER A N 1
ATOM 620 C CA . SER A 1 82 ? 2.764 -0.751 18.938 1 93.62 82 SER A CA 1
ATOM 621 C C . SER A 1 82 ? 2.33 0.57 18.312 1 93.62 82 SER A C 1
ATOM 623 O O . SER A 1 82 ? 3.074 1.553 18.344 1 93.62 82 SER A O 1
ATOM 625 N N . VAL A 1 83 ? 1.136 0.683 17.828 1 94.44 83 VAL A N 1
ATOM 626 C CA . VAL A 1 83 ? 0.659 1.887 17.156 1 94.44 83 VAL A CA 1
ATOM 627 C C . VAL A 1 83 ? 0.303 2.951 18.188 1 94.44 83 VAL A C 1
ATOM 629 O O . VAL A 1 83 ? -0.507 2.707 19.094 1 94.44 83 VAL A O 1
ATOM 632 N N . SER A 1 84 ? 0.931 4.062 18.094 1 95.75 84 SER A N 1
ATOM 633 C CA . SER A 1 84 ? 0.723 5.23 18.953 1 95.75 84 SER A CA 1
ATOM 634 C C . SER A 1 84 ? 1.229 6.5 18.266 1 95.75 84 SER A C 1
ATOM 636 O O . SER A 1 84 ? 1.953 6.438 17.281 1 95.75 84 SER A O 1
ATOM 638 N N . ILE A 1 85 ? 0.808 7.641 18.828 1 96.94 85 ILE A N 1
ATOM 639 C CA . ILE A 1 85 ? 1.287 8.914 18.297 1 96.94 85 ILE A CA 1
ATOM 640 C C . ILE A 1 85 ? 2.812 8.953 18.359 1 96.94 85 ILE A C 1
ATOM 642 O O . ILE A 1 85 ? 3.463 9.359 17.391 1 96.94 85 ILE A O 1
ATOM 646 N N . ARG A 1 86 ? 3.383 8.523 19.438 1 97.25 86 ARG A N 1
ATOM 647 C CA . ARG A 1 86 ? 4.832 8.492 19.594 1 97.25 86 ARG A CA 1
ATOM 648 C C . ARG A 1 86 ? 5.473 7.57 18.547 1 97.25 86 ARG A C 1
ATOM 650 O O . ARG A 1 86 ? 6.5 7.91 17.953 1 97.25 86 ARG A O 1
ATOM 657 N N . ALA A 1 87 ? 4.871 6.418 18.344 1 97.75 87 ALA A N 1
ATOM 658 C CA . ALA A 1 87 ? 5.387 5.477 17.359 1 97.75 87 ALA A CA 1
ATOM 659 C C . ALA A 1 87 ? 5.336 6.07 15.945 1 97.75 87 ALA A C 1
ATOM 661 O O . ALA A 1 87 ? 6.246 5.859 15.141 1 97.75 87 ALA A O 1
ATOM 662 N N . LEU A 1 88 ? 4.273 6.766 15.656 1 98 88 LEU A N 1
ATOM 663 C CA . LEU A 1 88 ? 4.141 7.387 14.344 1 98 88 LEU A CA 1
ATOM 664 C C . LEU A 1 88 ? 5.199 8.461 14.141 1 98 88 LEU A C 1
ATOM 666 O O . LEU A 1 88 ? 5.715 8.633 13.031 1 98 88 LEU A O 1
ATOM 670 N N . ALA A 1 89 ? 5.504 9.227 15.172 1 98.38 89 ALA A N 1
ATOM 671 C CA . ALA A 1 89 ? 6.602 10.188 15.094 1 98.38 89 ALA A CA 1
ATOM 672 C C . ALA A 1 89 ? 7.922 9.492 14.789 1 98.38 89 ALA A C 1
ATOM 674 O O . ALA A 1 89 ? 8.719 9.992 13.992 1 98.38 89 ALA A O 1
ATOM 675 N N . GLY A 1 90 ? 8.117 8.352 15.43 1 98.12 90 GLY A N 1
ATOM 676 C CA . GLY A 1 90 ? 9.289 7.543 15.117 1 98.12 90 GLY A CA 1
ATOM 677 C C . GLY A 1 90 ? 9.297 7.043 13.688 1 98.12 90 GLY A C 1
ATOM 678 O O . GLY A 1 90 ? 10.352 6.988 13.047 1 98.12 90 GLY A O 1
ATOM 679 N N . ASP A 1 91 ? 8.148 6.676 13.203 1 98.44 91 ASP A N 1
ATOM 680 C CA . ASP A 1 91 ? 8.023 6.246 11.812 1 98.44 91 ASP A CA 1
ATOM 681 C C . ASP A 1 91 ? 8.453 7.355 10.859 1 98.44 91 ASP A C 1
ATOM 683 O O . ASP A 1 91 ? 9.102 7.086 9.844 1 98.44 91 ASP A O 1
ATOM 687 N N . LEU A 1 92 ? 8.062 8.594 11.18 1 98.38 92 LEU A N 1
ATOM 688 C CA . LEU A 1 92 ? 8.453 9.727 10.344 1 98.38 92 LEU A CA 1
ATOM 689 C C . LEU A 1 92 ? 9.977 9.828 10.25 1 98.38 92 LEU A C 1
ATOM 691 O O . LEU A 1 92 ? 10.516 10.078 9.172 1 98.38 92 LEU A O 1
ATOM 695 N N . GLU A 1 93 ? 10.633 9.633 11.32 1 97.62 93 GLU A N 1
ATOM 696 C CA . GLU A 1 93 ? 12.094 9.68 11.32 1 97.62 93 GLU A CA 1
ATOM 697 C C . GLU A 1 93 ? 12.68 8.609 10.406 1 97.62 93 GLU A C 1
ATOM 699 O O . GLU A 1 93 ? 13.641 8.867 9.672 1 97.62 93 GLU A O 1
ATOM 704 N N . ARG A 1 94 ? 12.133 7.414 10.445 1 97.06 94 ARG A N 1
ATOM 705 C CA . ARG A 1 94 ? 12.586 6.328 9.578 1 97.06 94 ARG A CA 1
ATOM 706 C C . ARG A 1 94 ? 12.367 6.676 8.109 1 97.06 94 ARG A C 1
ATOM 708 O O . ARG A 1 94 ? 13.227 6.402 7.27 1 97.06 94 ARG A O 1
ATOM 715 N N . VAL A 1 95 ? 11.258 7.254 7.832 1 97.44 95 VAL A N 1
ATOM 716 C CA . VAL A 1 95 ? 10.914 7.648 6.469 1 97.44 95 VAL A CA 1
ATOM 717 C C . VAL A 1 95 ? 11.898 8.719 5.98 1 97.44 95 VAL A C 1
ATOM 719 O O . VAL A 1 95 ? 12.398 8.641 4.855 1 97.44 95 VAL A O 1
ATOM 722 N N . LEU A 1 96 ? 12.18 9.688 6.828 1 96.81 96 LEU A N 1
ATOM 723 C CA . LEU A 1 96 ? 13.109 10.75 6.477 1 96.81 96 LEU A CA 1
ATOM 724 C C . LEU A 1 96 ? 14.492 10.18 6.168 1 96.81 96 LEU A C 1
ATOM 726 O O . LEU A 1 96 ? 15.109 10.547 5.164 1 96.81 96 LEU A O 1
ATOM 730 N N . ALA A 1 97 ? 14.945 9.289 6.988 1 94.81 97 ALA A N 1
ATOM 731 C CA . ALA A 1 97 ? 16.25 8.672 6.797 1 94.81 97 ALA A CA 1
ATOM 732 C C . ALA A 1 97 ? 16.312 7.902 5.48 1 94.81 97 ALA A C 1
ATOM 734 O O . ALA A 1 97 ? 17.281 8.016 4.727 1 94.81 97 ALA A O 1
ATOM 735 N N . ASP A 1 98 ? 15.258 7.172 5.25 1 94.25 98 ASP A N 1
ATOM 736 C CA . ASP A 1 98 ? 15.211 6.383 4.023 1 94.25 98 ASP A CA 1
ATOM 737 C C . ASP A 1 98 ? 15.164 7.285 2.793 1 94.25 98 ASP A C 1
ATOM 739 O O . ASP A 1 98 ? 15.844 7.023 1.798 1 94.25 98 ASP A O 1
ATOM 743 N N . ALA A 1 99 ? 14.352 8.312 2.846 1 93.69 99 ALA A N 1
ATOM 744 C CA . ALA A 1 99 ? 14.234 9.25 1.731 1 93.69 99 ALA A CA 1
ATOM 745 C C . ALA A 1 99 ? 15.562 9.93 1.443 1 93.69 99 ALA A C 1
ATOM 747 O O . ALA A 1 99 ? 15.914 10.148 0.282 1 93.69 99 ALA A O 1
ATOM 748 N N . ARG A 1 100 ? 16.297 10.281 2.473 1 92.12 100 ARG A N 1
ATOM 749 C CA . ARG A 1 100 ? 17.594 10.906 2.311 1 92.12 100 ARG A CA 1
ATOM 750 C C . ARG A 1 100 ? 18.562 9.992 1.557 1 92.12 100 ARG A C 1
ATOM 752 O O . ARG A 1 100 ? 19.219 10.414 0.606 1 92.12 100 ARG A O 1
ATOM 759 N N . VAL A 1 101 ? 18.578 8.766 1.938 1 89.19 101 VAL A N 1
ATOM 760 C CA . VAL A 1 101 ? 19.484 7.797 1.325 1 89.19 101 VAL A CA 1
ATOM 761 C C . VAL A 1 101 ? 19.078 7.566 -0.129 1 89.19 101 VAL A C 1
ATOM 763 O O . VAL A 1 101 ? 19.922 7.59 -1.024 1 89.19 101 VAL A O 1
ATOM 766 N N . ARG A 1 102 ? 17.812 7.461 -0.344 1 88.06 102 ARG A N 1
ATOM 767 C CA . ARG A 1 102 ? 17.328 7.109 -1.673 1 88.06 102 ARG A CA 1
ATOM 768 C C . ARG A 1 102 ? 17.484 8.273 -2.645 1 88.06 102 ARG A C 1
ATOM 770 O O . ARG A 1 102 ? 17.656 8.062 -3.848 1 88.06 102 ARG A O 1
ATOM 777 N N . SER A 1 103 ? 17.422 9.398 -2.17 1 88 103 SER A N 1
ATOM 778 C CA . SER A 1 103 ? 17.531 10.57 -3.035 1 88 103 SER A CA 1
ATOM 779 C C . SER A 1 103 ? 19 10.898 -3.32 1 88 103 SER A C 1
ATOM 781 O O . SER A 1 103 ? 19.297 11.875 -4.008 1 88 103 SER A O 1
ATOM 783 N N . GLY A 1 104 ? 19.922 10.078 -2.805 1 83.88 104 GLY A N 1
ATOM 784 C CA . GLY A 1 104 ? 21.344 10.359 -2.982 1 83.88 104 GLY A CA 1
ATOM 785 C C . GLY A 1 104 ? 21.781 11.672 -2.369 1 83.88 104 GLY A C 1
ATOM 786 O O . GLY A 1 104 ? 22.641 12.367 -2.912 1 83.88 104 GLY A O 1
ATOM 787 N N . GLY A 1 105 ? 21.016 12.156 -1.448 1 79.5 105 GLY A N 1
ATOM 788 C CA . GLY A 1 105 ? 21.344 13.414 -0.788 1 79.5 105 GLY A CA 1
ATOM 789 C C . GLY A 1 105 ? 20.75 14.625 -1.483 1 79.5 105 GLY A C 1
ATOM 790 O O . GLY A 1 105 ? 21.062 15.758 -1.127 1 79.5 105 GLY A O 1
ATOM 791 N N . ALA A 1 106 ? 19.922 14.422 -2.416 1 78.94 106 ALA A N 1
ATOM 792 C CA . ALA A 1 106 ? 19.328 15.531 -3.168 1 78.94 106 ALA A CA 1
ATOM 793 C C . ALA A 1 106 ? 18.484 16.422 -2.262 1 78.94 106 ALA A C 1
ATOM 795 O O . ALA A 1 106 ? 18.234 17.578 -2.582 1 78.94 106 ALA A O 1
ATOM 796 N N . VAL A 1 107 ? 18.047 15.844 -1.161 1 82.81 107 VAL A N 1
ATOM 797 C CA . VAL A 1 107 ? 17.266 16.641 -0.235 1 82.81 107 VAL A CA 1
ATOM 798 C C . VAL A 1 107 ? 17.906 16.609 1.151 1 82.81 107 VAL A C 1
ATOM 800 O O . VAL A 1 107 ? 18.375 15.57 1.599 1 82.81 107 VAL A O 1
ATOM 803 N N . SER A 1 108 ? 17.969 17.75 1.709 1 83.06 108 SER A N 1
ATOM 804 C CA . SER A 1 108 ? 18.438 17.844 3.09 1 83.06 108 SER A CA 1
ATOM 805 C C . SER A 1 108 ? 17.297 17.594 4.074 1 83.06 108 SER A C 1
ATOM 807 O O . SER A 1 108 ? 16.203 18.109 3.902 1 83.06 108 SER A O 1
ATOM 809 N N . THR A 1 109 ? 17.594 16.734 5.043 1 87.5 109 THR A N 1
ATOM 810 C CA . THR A 1 109 ? 16.625 16.469 6.094 1 87.5 109 THR A CA 1
ATOM 811 C C . THR A 1 109 ? 16.953 17.266 7.352 1 87.5 109 THR A C 1
ATOM 813 O O . THR A 1 109 ? 16.391 17.016 8.414 1 87.5 109 THR A O 1
ATOM 816 N N . ARG A 1 110 ? 17.828 18.234 7.191 1 86.62 110 ARG A N 1
ATOM 817 C CA . ARG A 1 110 ? 18.281 19.016 8.336 1 86.62 110 ARG A CA 1
ATOM 818 C C . ARG A 1 110 ? 17.438 20.266 8.508 1 86.62 110 ARG A C 1
ATOM 820 O O . ARG A 1 110 ? 17.453 20.906 9.562 1 86.62 110 ARG A O 1
ATOM 827 N N . ARG A 1 111 ? 16.828 20.688 7.551 1 89.81 111 ARG A N 1
ATOM 828 C CA . ARG A 1 111 ? 15.898 21.812 7.566 1 89.81 111 ARG A CA 1
ATOM 829 C C . ARG A 1 111 ? 14.57 21.438 6.922 1 89.81 111 ARG A C 1
ATOM 831 O O . ARG A 1 111 ? 14.469 21.375 5.695 1 89.81 111 ARG A O 1
ATOM 838 N N . VAL A 1 112 ? 13.625 21.312 7.742 1 95.19 112 VAL A N 1
ATOM 839 C CA . VAL A 1 112 ? 12.359 20.797 7.219 1 95.19 112 VAL A CA 1
ATOM 840 C C . VAL A 1 112 ? 11.219 21.719 7.664 1 95.19 112 VAL A C 1
ATOM 842 O O . VAL A 1 112 ? 11.305 22.375 8.695 1 95.19 112 VAL A O 1
ATOM 845 N N . ALA A 1 113 ? 10.219 21.828 6.84 1 97 113 ALA A N 1
ATOM 846 C CA . ALA A 1 113 ? 8.93 22.422 7.18 1 97 113 ALA A CA 1
ATOM 847 C C . ALA A 1 113 ? 7.84 21.344 7.227 1 97 113 ALA A C 1
ATOM 849 O O . ALA A 1 113 ? 7.703 20.547 6.289 1 97 113 ALA A O 1
ATOM 850 N N . LEU A 1 114 ? 7.129 21.281 8.32 1 98.12 114 LEU A N 1
ATOM 851 C CA . LEU A 1 114 ? 6.047 20.312 8.453 1 98.12 114 LEU A CA 1
ATOM 852 C C . LEU A 1 114 ? 4.699 20.953 8.164 1 98.12 114 LEU A C 1
ATOM 854 O O . LEU A 1 114 ? 4.418 22.062 8.641 1 98.12 114 LEU A O 1
ATOM 858 N N . VAL A 1 115 ? 3.924 20.375 7.379 1 98.31 115 VAL A N 1
ATOM 859 C CA . VAL A 1 115 ? 2.521 20.703 7.148 1 98.31 115 VAL A CA 1
ATOM 860 C C . VAL A 1 115 ? 1.639 19.531 7.547 1 98.31 115 VAL A C 1
ATOM 862 O O . VAL A 1 115 ? 1.605 18.516 6.855 1 98.31 115 VAL A O 1
ATOM 865 N N . ALA A 1 116 ? 0.93 19.719 8.625 1 98.12 116 ALA A N 1
ATOM 866 C CA . ALA A 1 116 ? 0.213 18.609 9.25 1 98.12 116 ALA A CA 1
ATOM 867 C C . ALA A 1 116 ? -1.292 18.859 9.258 1 98.12 116 ALA A C 1
ATOM 869 O O . ALA A 1 116 ? -1.736 20 9.461 1 98.12 116 ALA A O 1
ATOM 870 N N . TYR A 1 117 ? -2.051 17.797 9.078 1 96.44 117 TYR A N 1
ATOM 871 C CA . TYR A 1 117 ? -3.508 17.875 9.023 1 96.44 117 TYR A CA 1
ATOM 872 C C . TYR A 1 117 ? -4.133 17.016 10.117 1 96.44 117 TYR A C 1
ATOM 874 O O . TYR A 1 117 ? -3.736 15.867 10.32 1 96.44 117 TYR A O 1
ATOM 882 N N . SER A 1 118 ? -5.148 17.562 10.812 1 95.06 118 SER A N 1
ATOM 883 C CA . SER A 1 118 ? -5.996 16.812 11.734 1 95.06 118 SER A CA 1
ATOM 884 C C . SER A 1 118 ? -5.164 16.078 12.773 1 95.06 118 SER A C 1
ATOM 886 O O . SER A 1 118 ? -4.312 16.672 13.438 1 95.06 118 SER A O 1
ATOM 888 N N . LEU A 1 119 ? -5.293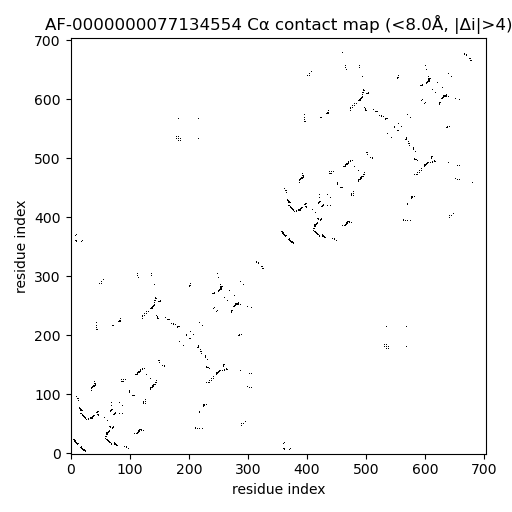 14.797 13.008 1 94.19 119 LEU A N 1
ATOM 889 C CA . LEU A 1 119 ? -4.535 14.016 13.977 1 94.19 119 LEU A CA 1
ATOM 890 C C . LEU A 1 119 ? -3.037 14.117 13.703 1 94.19 119 LEU A C 1
ATOM 892 O O . LEU A 1 119 ? -2.223 13.945 14.609 1 94.19 119 LEU A O 1
ATOM 896 N N . GLY A 1 120 ? -2.676 14.398 12.484 1 97 120 GLY A N 1
ATOM 897 C CA . GLY A 1 120 ? -1.282 14.562 12.109 1 97 120 GLY A CA 1
ATOM 898 C C . GLY A 1 120 ? -0.594 15.703 12.828 1 97 120 GLY A C 1
ATOM 899 O O . GLY A 1 120 ? 0.635 15.734 12.922 1 97 120 GLY A O 1
ATOM 900 N N . CYS A 1 121 ? -1.367 16.672 13.312 1 96.44 121 CYS A N 1
ATOM 901 C CA . CYS A 1 121 ? -0.794 17.766 14.094 1 96.44 121 CYS A CA 1
ATOM 902 C C . CYS A 1 121 ? -0.119 17.234 15.359 1 96.44 121 CYS A C 1
ATOM 904 O O . CYS A 1 121 ? 0.971 17.688 15.719 1 96.44 121 CYS A O 1
ATOM 906 N N . GLN A 1 122 ? -0.768 16.266 16.016 1 96.5 122 GLN A N 1
ATOM 907 C CA . GLN A 1 122 ? -0.155 15.625 17.188 1 96.5 122 GLN A CA 1
ATOM 908 C C . GLN A 1 122 ? 1.107 14.859 16.797 1 96.5 122 GLN A C 1
ATOM 910 O O . GLN A 1 122 ? 2.109 14.898 17.516 1 96.5 122 GLN A O 1
ATOM 915 N N . VAL A 1 123 ? 1.061 14.203 15.664 1 97.94 123 VAL A N 1
ATOM 916 C CA . VAL A 1 123 ? 2.207 13.438 15.195 1 97.94 123 VAL A CA 1
ATOM 917 C C . VAL A 1 123 ? 3.373 14.375 14.891 1 97.94 123 VAL A C 1
ATOM 919 O O . VAL A 1 123 ? 4.504 14.125 15.305 1 97.94 123 VAL A O 1
ATOM 922 N N . ALA A 1 124 ? 3.111 15.438 14.172 1 98.38 124 ALA A N 1
ATOM 923 C CA . ALA A 1 124 ? 4.137 16.422 13.82 1 98.38 124 ALA A CA 1
ATOM 924 C C . ALA A 1 124 ? 4.754 17.031 15.07 1 98.38 124 ALA A C 1
ATOM 926 O O . ALA A 1 124 ? 5.98 17.141 15.18 1 98.38 124 ALA A O 1
ATOM 927 N N . LEU A 1 125 ? 3.898 17.438 15.977 1 98.12 125 LEU A N 1
ATOM 928 C CA . LEU A 1 125 ? 4.391 18.047 17.203 1 98.12 125 LEU A CA 1
ATOM 929 C C . LEU A 1 125 ? 5.215 17.047 18.016 1 98.12 125 LEU A C 1
ATOM 931 O O . LEU A 1 125 ? 6.27 17.391 18.547 1 98.12 125 LEU A O 1
ATOM 935 N N . GLU A 1 126 ? 4.695 15.836 18.078 1 98.06 126 GLU A N 1
ATOM 936 C CA . GLU A 1 126 ? 5.461 14.82 18.781 1 98.06 126 GLU A CA 1
ATOM 937 C C . GLU A 1 126 ? 6.844 14.641 18.156 1 98.06 126 GLU A C 1
ATOM 939 O O . GLU A 1 126 ? 7.836 14.492 18.875 1 98.06 126 GLU A O 1
ATOM 944 N N . TRP A 1 127 ? 6.934 14.633 16.875 1 98.38 127 TRP A N 1
ATOM 945 C CA . TRP A 1 127 ? 8.227 14.531 16.203 1 98.38 127 TRP A CA 1
ATOM 946 C C . TRP A 1 127 ? 9.102 15.734 16.531 1 98.38 127 TRP A C 1
ATOM 948 O O . TRP A 1 127 ? 10.312 15.586 16.75 1 98.38 127 TRP A O 1
ATOM 958 N N . CYS A 1 128 ? 8.578 16.906 16.688 1 97.75 128 CYS A N 1
ATOM 959 C CA . CYS A 1 128 ? 9.305 18.125 17 1 97.75 128 CYS A CA 1
ATOM 960 C C . CYS A 1 128 ? 9.922 18.062 18.391 1 97.75 128 CYS A C 1
ATOM 962 O O . CYS A 1 128 ? 10.906 18.75 18.672 1 97.75 128 CYS A O 1
ATOM 964 N N . ARG A 1 129 ? 9.266 17.25 19.25 1 96.88 129 ARG A N 1
ATOM 965 C CA . ARG A 1 129 ? 9.758 17.141 20.625 1 96.88 129 ARG A CA 1
ATOM 966 C C . ARG A 1 129 ? 11.25 16.844 20.641 1 96.88 129 ARG A C 1
ATOM 968 O O . ARG A 1 129 ? 12 17.438 21.422 1 96.88 129 ARG A O 1
ATOM 975 N N . GLY A 1 130 ? 11.758 16.016 19.781 1 95.44 130 GLY A N 1
ATOM 976 C CA . GLY A 1 130 ? 13.164 15.648 19.734 1 95.44 130 GLY A CA 1
ATOM 977 C C . GLY A 1 130 ? 13.891 16.25 18.547 1 95.44 130 GLY A C 1
ATOM 978 O O . GLY A 1 130 ? 15.109 16.109 18.438 1 95.44 130 GLY A O 1
ATOM 979 N N . ASN A 1 131 ? 13.172 17.016 17.703 1 96.88 131 ASN A N 1
ATOM 980 C CA . ASN A 1 131 ? 13.781 17.406 16.438 1 96.88 131 ASN A CA 1
ATOM 981 C C . ASN A 1 131 ? 13.531 18.891 16.125 1 96.88 131 ASN A C 1
ATOM 983 O O . ASN A 1 131 ? 13.664 19.312 14.969 1 96.88 131 ASN A O 1
ATOM 987 N N . SER A 1 132 ? 13.188 19.688 17.094 1 94.94 132 SER A N 1
ATOM 988 C CA . SER A 1 132 ? 12.82 21.078 16.859 1 94.94 132 SER A CA 1
ATOM 989 C C . SER A 1 132 ? 13.977 21.844 16.219 1 94.94 132 SER A C 1
ATOM 991 O O . SER A 1 132 ? 13.758 22.812 15.5 1 94.94 132 SER A O 1
ATOM 993 N N . HIS A 1 133 ? 15.219 21.391 16.438 1 91.62 133 HIS A N 1
ATOM 994 C CA . HIS A 1 133 ? 16.391 22.062 15.883 1 91.62 133 HIS A CA 1
ATOM 995 C C . HIS A 1 133 ? 16.438 21.922 14.367 1 91.62 133 HIS A C 1
ATOM 997 O O . HIS A 1 133 ? 17.125 22.688 13.688 1 91.62 133 HIS A O 1
ATOM 1003 N N . ARG A 1 134 ? 15.695 20.984 13.805 1 93.81 134 ARG A N 1
ATOM 1004 C CA . ARG A 1 134 ? 15.664 20.75 12.367 1 93.81 134 ARG A CA 1
ATOM 1005 C C . ARG A 1 134 ? 14.477 21.453 11.719 1 93.81 134 ARG A C 1
ATOM 1007 O O . ARG A 1 134 ? 14.359 21.484 10.492 1 93.81 134 ARG A O 1
ATOM 1014 N N . VAL A 1 135 ? 13.633 22.078 12.484 1 94.94 135 VAL A N 1
ATOM 1015 C CA . VAL A 1 135 ? 12.359 22.578 11.977 1 94.94 135 VAL A CA 1
ATOM 1016 C C . VAL A 1 135 ? 12.461 24.062 11.664 1 94.94 135 VAL A C 1
ATOM 1018 O O . VAL A 1 135 ? 12.805 24.859 12.531 1 94.94 135 VAL A O 1
ATOM 1021 N N . CYS A 1 136 ? 12.125 24.453 10.414 1 92.31 136 CYS A N 1
ATOM 1022 C CA . CYS A 1 136 ? 12.156 25.859 10.039 1 92.31 136 CYS A CA 1
ATOM 1023 C C . CYS A 1 136 ? 10.742 26.422 9.898 1 92.31 136 CYS A C 1
ATOM 1025 O O . CYS A 1 136 ? 10.562 27.625 9.75 1 92.31 136 CYS A O 1
ATOM 1027 N N . GLY A 1 137 ? 9.773 25.547 9.992 1 95.88 137 GLY A N 1
ATOM 1028 C CA . GLY A 1 137 ? 8.383 25.953 9.953 1 95.88 137 GLY A CA 1
ATOM 1029 C C . GLY A 1 137 ? 7.422 24.828 10.305 1 95.88 137 GLY A C 1
ATOM 1030 O O . GLY A 1 137 ? 7.684 23.656 10 1 95.88 137 GLY A O 1
ATOM 1031 N N . LEU A 1 138 ? 6.301 25.203 10.898 1 97.31 138 LEU A N 1
ATOM 1032 C CA . LEU A 1 138 ? 5.281 24.25 11.312 1 97.31 138 LEU A CA 1
ATOM 1033 C C . LEU A 1 138 ? 3.885 24.766 11.008 1 97.31 138 LEU A C 1
ATOM 1035 O O . LEU A 1 138 ? 3.477 25.812 11.547 1 97.31 138 LEU A O 1
ATOM 1039 N N . ALA A 1 139 ? 3.193 24.109 10.117 1 97.81 139 ALA A N 1
ATOM 1040 C CA . ALA A 1 139 ? 1.799 24.438 9.836 1 97.81 139 ALA A CA 1
ATOM 1041 C C . ALA A 1 139 ? 0.86 23.375 10.398 1 97.81 139 ALA A C 1
ATOM 1043 O O . ALA A 1 139 ? 0.976 22.203 10.062 1 97.81 139 ALA A O 1
ATOM 1044 N N . LEU A 1 140 ? -0.007 23.781 11.258 1 96.88 140 LEU A N 1
ATOM 1045 C CA . LEU A 1 140 ? -1.034 22.922 11.844 1 96.88 140 LEU A CA 1
ATOM 1046 C C . LEU A 1 140 ? -2.406 23.25 11.266 1 96.88 140 LEU A C 1
ATOM 1048 O O . LEU A 1 140 ? -2.986 24.297 11.586 1 96.88 140 LEU A O 1
ATOM 1052 N N . VAL A 1 141 ? -2.947 22.328 10.445 1 95.69 141 VAL A N 1
ATOM 1053 C CA . VAL A 1 141 ? -4.148 22.625 9.68 1 95.69 141 VAL A CA 1
ATOM 1054 C C . VAL A 1 141 ? -5.309 21.766 10.18 1 95.69 141 VAL A C 1
ATOM 1056 O O . VAL A 1 141 ? -5.246 20.531 10.125 1 95.69 141 VAL A O 1
ATOM 1059 N N . LEU A 1 142 ? -6.352 22.391 10.688 1 92.94 142 LEU A N 1
ATOM 1060 C CA . LEU A 1 142 ? -7.602 21.766 11.117 1 92.94 142 LEU A CA 1
ATOM 1061 C C . LEU A 1 142 ? -7.336 20.625 12.094 1 92.94 142 LEU A C 1
ATOM 1063 O O . LEU A 1 142 ? -7.887 19.531 11.945 1 92.94 142 LEU A O 1
ATOM 1067 N N . GLY A 1 143 ? -6.422 20.828 12.977 1 90.62 143 GLY A N 1
ATOM 1068 C CA . GLY A 1 143 ? -6.051 19.812 13.953 1 90.62 143 GLY A CA 1
ATOM 1069 C C . GLY A 1 143 ? -6.035 20.328 15.375 1 90.62 143 GLY A C 1
ATOM 1070 O O . GLY A 1 143 ? -6.203 21.531 15.609 1 90.62 143 GLY A O 1
ATOM 1071 N N . SER A 1 144 ? -5.996 19.328 16.312 1 82.62 144 SER A N 1
ATOM 1072 C CA . SER A 1 144 ? -5.797 19.625 17.719 1 82.62 144 SER A CA 1
ATOM 1073 C C . SER A 1 144 ? -4.473 19.047 18.219 1 82.62 144 SER A C 1
ATOM 1075 O O . SER A 1 144 ? -3.943 18.094 17.656 1 82.62 144 SER A O 1
ATOM 1077 N N . CYS A 1 145 ? -3.998 19.672 19.25 1 85.44 145 CYS A N 1
ATOM 1078 C CA . CYS A 1 145 ? -2.717 19.25 19.812 1 85.44 145 CYS A CA 1
ATOM 1079 C C . CYS A 1 145 ? -2.914 18.266 20.953 1 85.44 145 CYS A C 1
ATOM 1081 O O . CYS A 1 145 ? -1.941 17.75 21.5 1 85.44 145 CYS A O 1
ATOM 1083 N N . ARG A 1 146 ? -4.188 18.094 21.328 1 81.19 146 ARG A N 1
ATOM 1084 C CA . ARG A 1 146 ? -4.441 17.188 22.438 1 81.19 146 ARG A CA 1
ATOM 1085 C C . ARG A 1 146 ? -5.832 16.562 22.328 1 81.19 146 ARG A C 1
ATOM 1087 O O . ARG A 1 146 ? -6.738 17.156 21.75 1 81.19 146 ARG A O 1
ATOM 1094 N N . HIS A 1 147 ? -5.887 15.383 22.859 1 78.25 147 HIS A N 1
ATOM 1095 C CA . HIS A 1 147 ? -7.156 14.711 23.109 1 78.25 147 HIS A CA 1
ATOM 1096 C C . HIS A 1 147 ? -8.062 14.766 21.891 1 78.25 147 HIS A C 1
ATOM 1098 O O . HIS A 1 147 ? -9.18 15.281 21.953 1 78.25 147 HIS A O 1
ATOM 1104 N N . ALA A 1 148 ? -7.656 14.156 20.891 1 74.06 148 ALA A N 1
ATOM 1105 C CA . ALA A 1 148 ? -8.172 14.312 19.531 1 74.06 148 ALA A CA 1
ATOM 1106 C C . ALA A 1 148 ? -9.648 13.945 19.453 1 74.06 148 ALA A C 1
ATOM 1108 O O . ALA A 1 148 ? -10.383 14.461 18.609 1 74.06 148 ALA A O 1
ATOM 1109 N N . MET A 1 149 ? -10.141 13.141 20.375 1 72.56 149 MET A N 1
ATOM 1110 C CA . MET A 1 149 ? -11.523 12.703 20.266 1 72.56 149 MET A CA 1
ATOM 1111 C C . MET A 1 149 ? -12.461 13.664 21 1 72.56 149 MET A C 1
ATOM 1113 O O . MET A 1 149 ? -13.68 13.617 20.797 1 72.56 149 MET A O 1
ATOM 1117 N N . THR A 1 150 ? -11.906 14.438 21.797 1 70.19 150 THR A N 1
ATOM 1118 C CA . THR A 1 150 ? -12.711 15.281 22.672 1 70.19 150 THR A CA 1
ATOM 1119 C C . THR A 1 150 ? -13.555 16.25 21.844 1 70.19 150 THR A C 1
ATOM 1121 O O . THR A 1 150 ? -14.719 16.516 22.172 1 70.19 150 THR A O 1
ATOM 1124 N N . GLY A 1 151 ? -12.93 16.766 20.828 1 64.12 151 GLY A N 1
ATOM 1125 C CA . GLY A 1 151 ? -13.703 17.656 20 1 64.12 151 GLY A CA 1
ATOM 1126 C C . GLY A 1 151 ? -14.883 16.984 19.328 1 64.12 151 GLY A C 1
ATOM 1127 O O . GLY A 1 151 ? -16.016 17.453 19.406 1 64.12 151 GLY A O 1
ATOM 1128 N N . ALA A 1 152 ? -14.664 15.82 18.812 1 66.75 152 ALA A N 1
ATOM 1129 C CA . ALA A 1 152 ? -15.688 15.094 18.062 1 66.75 152 ALA A CA 1
ATOM 1130 C C . ALA A 1 152 ? -16.797 14.602 18.984 1 66.75 152 ALA A C 1
ATOM 1132 O O . ALA A 1 152 ? -17.969 14.594 18.609 1 66.75 152 ALA A O 1
ATOM 1133 N N . LEU A 1 153 ? -16.391 14.25 20.156 1 65.75 153 LEU A N 1
ATOM 1134 C CA . LEU A 1 153 ? -17.375 13.688 21.094 1 65.75 153 LEU A CA 1
ATOM 1135 C C . LEU A 1 153 ? -17.859 14.742 22.078 1 65.75 153 LEU A C 1
ATOM 1137 O O . LEU A 1 153 ? -18.688 14.453 22.938 1 65.75 153 LEU A O 1
ATOM 1141 N N . ARG A 1 154 ? -17.344 15.906 22 1 67.56 154 ARG A N 1
ATOM 1142 C CA . ARG A 1 154 ? -17.797 17.141 22.641 1 67.56 154 ARG A CA 1
ATOM 1143 C C . ARG A 1 154 ? -17.484 17.125 24.125 1 67.56 154 ARG A C 1
ATOM 1145 O O . ARG A 1 154 ? -17.547 18.156 24.797 1 67.56 154 ARG A O 1
ATOM 1152 N N . TRP A 1 155 ? -17.188 15.922 24.625 1 67.81 155 TRP A N 1
ATOM 1153 C CA . TRP A 1 155 ? -16.922 15.82 26.062 1 67.81 155 TRP A CA 1
ATOM 1154 C C . TRP A 1 155 ? -15.805 14.82 26.328 1 67.81 155 TRP A C 1
ATOM 1156 O O . TRP A 1 155 ? -15.914 13.648 25.984 1 67.81 155 TRP A O 1
ATOM 1166 N N . LYS A 1 156 ? -14.781 15.312 27.031 1 73.56 156 LYS A N 1
ATOM 1167 C CA . LYS A 1 156 ? -13.57 14.516 27.234 1 73.56 156 LYS A CA 1
ATOM 1168 C C . LYS A 1 156 ? -13.875 13.219 27.969 1 73.56 156 LYS A C 1
ATOM 1170 O O . LYS A 1 156 ? -13.398 12.148 27.594 1 73.56 156 LYS A O 1
ATOM 1175 N N . PRO A 1 157 ? -14.664 13.25 29 1 68.25 157 PRO A N 1
ATOM 1176 C CA . PRO A 1 157 ? -14.93 12 29.719 1 68.25 157 PRO A CA 1
ATOM 1177 C C . PRO A 1 157 ? -15.562 10.93 28.812 1 68.25 157 PRO A C 1
ATOM 1179 O O . PRO A 1 157 ? -15.25 9.75 28.953 1 68.25 157 PRO A O 1
ATOM 1182 N N . VAL A 1 158 ? -16.391 11.328 27.953 1 64 158 VAL A N 1
ATOM 1183 C CA . VAL A 1 158 ? -17 10.391 27.016 1 64 158 VAL A CA 1
ATOM 1184 C C . VAL A 1 158 ? -15.953 9.844 26.062 1 64 158 VAL A C 1
ATOM 1186 O O . VAL A 1 158 ? -15.922 8.648 25.781 1 64 158 VAL A O 1
ATOM 1189 N N . ALA A 1 159 ? -15.188 10.75 25.625 1 73 159 ALA A N 1
ATOM 1190 C CA . ALA A 1 159 ? -14.102 10.336 24.734 1 73 159 ALA A CA 1
ATOM 1191 C C . ALA A 1 159 ? -13.148 9.375 25.438 1 73 159 ALA A C 1
ATOM 1193 O O . ALA A 1 159 ? -12.695 8.398 24.844 1 73 159 ALA A O 1
ATOM 1194 N N . ASP A 1 160 ? -12.938 9.617 26.703 1 72.19 160 ASP A N 1
ATOM 1195 C CA . ASP A 1 160 ? -12.07 8.75 27.5 1 72.19 160 ASP A CA 1
ATOM 1196 C C . ASP A 1 160 ? -12.688 7.363 27.672 1 72.19 160 ASP A C 1
ATOM 1198 O O . ASP A 1 160 ? -11.977 6.355 27.594 1 72.19 160 ASP A O 1
ATOM 1202 N N . VAL A 1 161 ? -13.891 7.336 27.875 1 65.56 161 VAL A N 1
ATOM 1203 C CA . VAL A 1 161 ? -14.602 6.07 28.047 1 65.56 161 VAL A CA 1
ATOM 1204 C C . VAL A 1 161 ? -14.586 5.297 26.734 1 65.56 161 VAL A C 1
ATOM 1206 O O . VAL A 1 161 ? -14.375 4.082 26.719 1 65.56 161 VAL A O 1
ATOM 1209 N N . ALA A 1 162 ? -14.812 6.012 25.766 1 68.62 162 ALA A N 1
ATOM 1210 C CA . ALA A 1 162 ? -14.781 5.367 24.469 1 68.62 162 ALA A CA 1
ATOM 1211 C C . ALA A 1 162 ? -13.406 4.766 24.172 1 68.62 162 ALA A C 1
ATOM 1213 O O . ALA A 1 162 ? -13.312 3.623 23.719 1 68.62 162 ALA A O 1
ATOM 1214 N N . ALA A 1 163 ? -12.461 5.461 24.5 1 71.38 163 ALA A N 1
ATOM 1215 C CA . ALA A 1 163 ? -11.102 4.973 24.312 1 71.38 163 ALA A CA 1
ATOM 1216 C C . ALA A 1 163 ? -10.82 3.762 25.188 1 71.38 163 ALA A C 1
ATOM 1218 O O . ALA A 1 163 ? -10.219 2.783 24.75 1 71.38 163 ALA A O 1
ATOM 1219 N N . ALA A 1 164 ? -11.242 3.871 26.375 1 69.62 164 ALA A N 1
ATOM 1220 C CA . ALA A 1 164 ? -11.062 2.775 27.328 1 69.62 164 ALA A CA 1
ATOM 1221 C C . ALA A 1 164 ? -11.789 1.52 26.859 1 69.62 164 ALA A C 1
ATOM 1223 O O . ALA A 1 164 ? -11.258 0.412 26.953 1 69.62 164 ALA A O 1
ATOM 1224 N N . ALA A 1 165 ? -12.938 1.699 26.359 1 66.5 165 ALA A N 1
ATOM 1225 C CA . ALA A 1 165 ? -13.719 0.576 25.859 1 66.5 165 ALA A CA 1
ATOM 1226 C C . ALA A 1 165 ? -13.023 -0.106 24.688 1 66.5 165 ALA A C 1
ATOM 1228 O O . ALA A 1 165 ? -12.992 -1.337 24.609 1 66.5 165 ALA A O 1
ATOM 1229 N N . MET A 1 166 ? -12.508 0.666 23.906 1 71.12 166 MET A N 1
ATOM 1230 C CA . MET A 1 166 ? -11.781 0.134 22.766 1 71.12 166 MET A CA 1
ATOM 1231 C C . MET A 1 166 ? -10.523 -0.605 23.203 1 71.12 166 MET A C 1
ATOM 1233 O O . MET A 1 166 ? -10.117 -1.586 22.578 1 71.12 166 MET A O 1
ATOM 1237 N N . ARG A 1 167 ? -9.969 -0.164 24.281 1 70.62 167 ARG A N 1
ATOM 1238 C CA . ARG A 1 167 ? -8.75 -0.774 24.797 1 70.62 167 ARG A CA 1
ATOM 1239 C C . ARG A 1 167 ? -9.039 -2.146 25.406 1 70.62 167 ARG A C 1
ATOM 1241 O O . ARG A 1 167 ? -8.211 -3.055 25.312 1 70.62 167 ARG A O 1
ATOM 1248 N N . ILE A 1 168 ? -10.195 -2.23 25.969 1 66.69 168 ILE A N 1
ATOM 1249 C CA . ILE A 1 168 ? -10.562 -3.443 26.688 1 66.69 168 ILE A CA 1
ATOM 1250 C C . ILE A 1 168 ? -10.875 -4.559 25.688 1 66.69 168 ILE A C 1
ATOM 1252 O O . ILE A 1 168 ? -10.547 -5.723 25.938 1 66.69 168 ILE A O 1
ATOM 1256 N N . ALA A 1 169 ? -11.523 -4.23 24.594 1 70.06 169 ALA A N 1
ATOM 1257 C CA . ALA A 1 169 ? -11.914 -5.254 23.625 1 70.06 169 ALA A CA 1
ATOM 1258 C C . ALA A 1 169 ? -11.477 -4.867 22.219 1 70.06 169 ALA A C 1
ATOM 1260 O O . ALA A 1 169 ? -12.312 -4.602 21.359 1 70.06 169 ALA A O 1
ATOM 1261 N N . PRO A 1 170 ? -10.188 -5.023 22 1 66.69 170 PRO A N 1
ATOM 1262 C CA . PRO A 1 170 ? -9.664 -4.496 20.734 1 66.69 170 PRO A CA 1
ATOM 1263 C C . PRO A 1 170 ? -10.109 -5.312 19.516 1 66.69 170 PRO A C 1
ATOM 1265 O O . PRO A 1 170 ? -10.422 -4.746 18.469 1 66.69 170 PRO A O 1
ATOM 1268 N N . ALA A 1 171 ? -10.195 -6.621 19.719 1 68.62 171 ALA A N 1
ATOM 1269 C CA . ALA A 1 171 ? -10.516 -7.457 18.562 1 68.62 171 ALA A CA 1
ATOM 1270 C C . ALA A 1 171 ? -11.969 -7.266 18.125 1 68.62 171 ALA A C 1
ATOM 1272 O O . ALA A 1 171 ? -12.242 -6.977 16.969 1 68.62 171 ALA A O 1
ATOM 1273 N N . PRO A 1 172 ? -12.938 -7.355 19.094 1 65.88 172 PRO A N 1
ATOM 1274 C CA . PRO A 1 172 ? -14.32 -7.082 18.719 1 65.88 172 PRO A CA 1
ATOM 1275 C C . PRO A 1 172 ? -14.523 -5.66 18.203 1 65.88 172 PRO A C 1
ATOM 1277 O O . PRO A 1 172 ? -15.312 -5.441 17.281 1 65.88 172 PRO A O 1
ATOM 1280 N N . ALA A 1 173 ? -13.836 -4.758 18.734 1 66.38 173 ALA A N 1
ATOM 1281 C CA . ALA A 1 173 ? -13.938 -3.371 18.297 1 66.38 173 ALA A CA 1
ATOM 1282 C C . ALA A 1 173 ? -13.422 -3.211 16.875 1 66.38 173 ALA A C 1
ATOM 1284 O O . ALA A 1 173 ? -14.031 -2.52 16.062 1 66.38 173 ALA A O 1
ATOM 1285 N N . ALA A 1 174 ? -12.391 -3.906 16.656 1 67.44 174 ALA A N 1
ATOM 1286 C CA . ALA A 1 174 ? -11.812 -3.85 15.32 1 67.44 174 ALA A CA 1
ATOM 1287 C C . ALA A 1 174 ? -12.742 -4.484 14.289 1 67.44 174 ALA A C 1
ATOM 1289 O O . ALA A 1 174 ? -12.922 -3.945 13.195 1 67.44 174 ALA A O 1
ATOM 1290 N N . TYR A 1 175 ? -13.258 -5.566 14.625 1 67.69 175 TYR A N 1
ATOM 1291 C CA . TYR A 1 175 ? -14.188 -6.234 13.711 1 67.69 175 TYR A CA 1
ATOM 1292 C C . TYR A 1 175 ? -15.422 -5.379 13.469 1 67.69 175 TYR A C 1
ATOM 1294 O O . TYR A 1 175 ? -15.883 -5.254 12.328 1 67.69 175 TYR A O 1
ATOM 1302 N N . ALA A 1 176 ? -15.922 -4.84 14.539 1 68.69 176 ALA A N 1
ATOM 1303 C CA . ALA A 1 176 ? -17.078 -3.953 14.414 1 68.69 176 ALA A CA 1
ATOM 1304 C C . ALA A 1 176 ? -16.766 -2.764 13.516 1 68.69 176 ALA A C 1
ATOM 1306 O O . ALA A 1 176 ? -17.594 -2.359 12.695 1 68.69 176 ALA A O 1
ATOM 1307 N N . TRP A 1 177 ? -15.602 -2.316 13.648 1 69.31 177 TRP A N 1
ATOM 1308 C CA . TRP A 1 177 ? -15.172 -1.19 12.828 1 69.31 177 TRP A CA 1
ATOM 1309 C C . TRP A 1 177 ? -15.055 -1.599 11.359 1 69.31 177 TRP A C 1
ATOM 1311 O O . TRP A 1 177 ? -15.445 -0.844 10.469 1 69.31 177 TRP A O 1
ATOM 1321 N N . ASP A 1 178 ? -14.547 -2.709 11.148 1 69.12 178 ASP A N 1
ATOM 1322 C CA . ASP A 1 178 ? -14.414 -3.215 9.789 1 69.12 178 ASP A CA 1
ATOM 1323 C C . ASP A 1 178 ? -15.789 -3.371 9.125 1 69.12 178 ASP A C 1
ATOM 1325 O O . ASP A 1 178 ? -15.961 -3.006 7.965 1 69.12 178 ASP A O 1
ATOM 1329 N N . CYS A 1 179 ? -16.703 -3.881 9.875 1 66.94 179 CYS A N 1
ATOM 1330 C CA . CYS A 1 179 ? -18.062 -4.016 9.359 1 66.94 179 CYS A CA 1
ATOM 1331 C C . CYS A 1 179 ? -18.688 -2.646 9.109 1 66.94 179 CYS A C 1
ATOM 1333 O O . CYS A 1 179 ? -19.328 -2.432 8.07 1 66.94 179 CYS A O 1
ATOM 1335 N N . PHE A 1 180 ? -18.453 -1.787 10.078 1 67.56 180 PHE A N 1
ATOM 1336 C CA . PHE A 1 180 ? -19 -0.44 9.977 1 67.56 180 PHE A CA 1
ATOM 1337 C C . PHE A 1 180 ? -18.453 0.266 8.734 1 67.56 180 PHE A C 1
ATOM 1339 O O . PHE A 1 180 ? -19.219 0.861 7.973 1 67.56 180 PHE A O 1
ATOM 1346 N N . THR A 1 181 ? -17.219 0.122 8.531 1 70.06 181 THR A N 1
ATOM 1347 C CA . THR A 1 181 ? -16.609 0.843 7.418 1 70.06 181 THR A CA 1
ATOM 1348 C C . THR A 1 181 ? -17.062 0.246 6.086 1 70.06 181 THR A C 1
ATOM 1350 O O . THR A 1 181 ? -17.234 0.968 5.102 1 70.06 181 THR A O 1
ATOM 1353 N N . ALA A 1 182 ? -17.234 -1.029 6.066 1 67.31 182 ALA A N 1
ATOM 1354 C CA . ALA A 1 182 ? -17.766 -1.665 4.867 1 67.31 182 ALA A CA 1
ATOM 1355 C C . ALA A 1 182 ? -19.172 -1.139 4.551 1 67.31 182 ALA A C 1
ATOM 1357 O O . ALA A 1 182 ? -19.453 -0.787 3.404 1 67.31 182 ALA A O 1
ATOM 1358 N N . PHE A 1 183 ? -19.922 -1.016 5.586 1 68.81 183 PHE A N 1
ATOM 1359 C CA . PHE A 1 183 ? -21.281 -0.519 5.41 1 68.81 183 PHE A CA 1
ATOM 1360 C C . PHE A 1 183 ? -21.266 0.97 5.082 1 68.81 183 PHE A C 1
ATOM 1362 O O . PHE A 1 183 ? -22.047 1.429 4.246 1 68.81 183 PHE A O 1
ATOM 1369 N N . ALA A 1 184 ? -20.391 1.654 5.781 1 66.94 184 ALA A N 1
ATOM 1370 C CA . ALA A 1 184 ? -20.281 3.092 5.539 1 66.94 184 ALA A CA 1
ATOM 1371 C C . ALA A 1 184 ? -19.922 3.375 4.082 1 66.94 184 ALA A C 1
ATOM 1373 O O . ALA A 1 184 ? -20.422 4.34 3.494 1 66.94 184 ALA A O 1
ATOM 1374 N N . PHE A 1 185 ? -19.125 2.512 3.543 1 69.44 185 PHE A N 1
ATOM 1375 C CA . PHE A 1 185 ? -18.812 2.678 2.131 1 69.44 185 PHE A CA 1
ATOM 1376 C C . PHE A 1 185 ? -20.016 2.359 1.257 1 69.44 185 PHE A C 1
ATOM 1378 O O . PHE A 1 185 ? -20.344 3.127 0.354 1 69.44 185 PHE A O 1
ATOM 1385 N N . ALA A 1 186 ? -20.688 1.273 1.595 1 68.25 186 ALA A N 1
ATOM 1386 C CA . ALA A 1 186 ? -21.844 0.853 0.794 1 68.25 186 ALA A CA 1
ATOM 1387 C C . ALA A 1 186 ? -22.938 1.914 0.807 1 68.25 186 ALA A C 1
ATOM 1389 O O . ALA A 1 186 ? -23.609 2.137 -0.205 1 68.25 186 ALA A O 1
ATOM 1390 N N . PHE A 1 187 ? -22.984 2.666 1.882 1 74.5 187 PHE A N 1
ATOM 1391 C CA . PHE A 1 187 ? -24.047 3.668 2.01 1 74.5 187 PHE A CA 1
ATOM 1392 C C . PHE A 1 187 ? -23.469 5.074 1.957 1 74.5 187 PHE A C 1
ATOM 1394 O O . PHE A 1 187 ? -24.047 6.016 2.486 1 74.5 187 PHE A O 1
ATOM 1401 N N . SER A 1 188 ? -22.312 5.141 1.389 1 77.25 188 SER A N 1
ATOM 1402 C CA . SER A 1 188 ? -21.578 6.395 1.461 1 77.25 188 SER A CA 1
ATOM 1403 C C . SER A 1 188 ? -22.312 7.52 0.754 1 77.25 188 SER A C 1
ATOM 1405 O O . SER A 1 188 ? -22.312 8.664 1.217 1 77.25 188 SER A O 1
ATOM 1407 N N . TYR A 1 189 ? -22.938 7.156 -0.311 1 76.25 189 TYR A N 1
ATOM 1408 C CA . TYR A 1 189 ? -23.672 8.203 -1.021 1 76.25 189 TYR A CA 1
ATOM 1409 C C . TYR A 1 189 ? -24.781 8.789 -0.145 1 76.25 189 TYR A C 1
ATOM 1411 O O . TYR A 1 189 ? -24.875 10.008 0.001 1 76.25 189 TYR A O 1
ATOM 1419 N N . ALA A 1 190 ? -25.547 7.906 0.417 1 78.38 190 ALA A N 1
ATOM 1420 C CA . ALA A 1 190 ? -26.656 8.336 1.269 1 78.38 190 ALA A CA 1
ATOM 1421 C C . ALA A 1 190 ? -26.141 9.07 2.506 1 78.38 190 ALA A C 1
ATOM 1423 O O . ALA A 1 190 ? -26.672 10.109 2.889 1 78.38 190 ALA A O 1
ATOM 1424 N N . SER A 1 191 ? -25.172 8.531 3.104 1 82.06 191 SER A N 1
ATOM 1425 C CA . SER A 1 191 ? -24.609 9.141 4.297 1 82.06 191 SER A CA 1
ATOM 1426 C C . SER A 1 191 ? -23.984 10.492 3.977 1 82.06 191 SER A C 1
ATOM 1428 O O . SER A 1 191 ? -24.078 11.43 4.773 1 82.06 191 SER A O 1
ATOM 1430 N N . HIS A 1 192 ? -23.312 10.562 2.857 1 87.88 192 HIS A N 1
ATOM 1431 C CA . HIS A 1 192 ? -22.719 11.828 2.434 1 87.88 192 HIS A CA 1
ATOM 1432 C C . HIS A 1 192 ? -23.797 12.883 2.182 1 87.88 192 HIS A C 1
ATOM 1434 O O . HIS A 1 192 ? -23.641 14.039 2.584 1 87.88 192 HIS A O 1
ATOM 1440 N N . LEU A 1 193 ? -24.828 12.461 1.535 1 86.38 193 LEU A N 1
ATOM 1441 C CA . LEU A 1 193 ? -25.938 13.367 1.272 1 86.38 193 LEU A CA 1
ATOM 1442 C C . LEU A 1 193 ? -26.547 13.883 2.576 1 86.38 193 LEU A C 1
ATOM 1444 O O . LEU A 1 193 ? -26.812 15.078 2.705 1 86.38 193 LEU A O 1
ATOM 1448 N N . ALA A 1 194 ? -26.719 13.008 3.482 1 86.12 194 ALA A N 1
ATOM 1449 C CA . ALA A 1 194 ? -27.234 13.406 4.793 1 86.12 194 ALA A CA 1
ATOM 1450 C C . ALA A 1 194 ? -26.297 14.391 5.477 1 86.12 194 ALA A C 1
ATOM 1452 O O . ALA A 1 194 ? -26.734 15.398 6.035 1 86.12 194 ALA A O 1
ATOM 1453 N N . ALA A 1 195 ? -25.031 14.141 5.441 1 85.38 195 ALA A N 1
ATOM 1454 C CA . ALA A 1 195 ? -24.031 15.008 6.066 1 85.38 195 ALA A CA 1
ATOM 1455 C C . ALA A 1 195 ? -24.031 16.391 5.426 1 85.38 195 ALA A C 1
ATOM 1457 O O . ALA A 1 195 ? -23.844 17.406 6.113 1 85.38 195 ALA A O 1
ATOM 1458 N N . ARG A 1 196 ? -24.188 16.453 4.199 1 87.69 196 ARG A N 1
ATOM 1459 C CA . ARG A 1 196 ? -24.25 17.734 3.51 1 87.69 196 ARG A CA 1
ATOM 1460 C C . ARG A 1 196 ? -25.516 18.5 3.898 1 87.69 196 ARG A C 1
ATOM 1462 O O . ARG A 1 196 ? -25.469 19.703 4.129 1 87.69 196 ARG A O 1
ATOM 1469 N N . LEU A 1 197 ? -26.562 17.719 3.957 1 87.06 197 LEU A N 1
ATOM 1470 C CA . LEU A 1 197 ? -27.844 18.328 4.309 1 87.06 197 LEU A CA 1
ATOM 1471 C C . LEU A 1 197 ? -27.797 18.938 5.711 1 87.06 197 LEU A C 1
ATOM 1473 O O . LEU A 1 197 ? -28.375 19.984 5.961 1 87.06 197 LEU A O 1
ATOM 1477 N N . PHE A 1 198 ? -27.078 18.234 6.562 1 85.88 198 PHE A N 1
ATOM 1478 C CA . PHE A 1 198 ? -26.984 18.703 7.941 1 85.88 198 PHE A CA 1
ATOM 1479 C C . PHE A 1 198 ? -25.844 19.672 8.117 1 85.88 198 PHE A C 1
ATOM 1481 O O . PHE A 1 198 ? -25.578 20.156 9.227 1 85.88 198 PHE A O 1
ATOM 1488 N N . GLY A 1 199 ? -25.078 19.922 7.059 1 80.75 199 GLY A N 1
ATOM 1489 C CA . GLY A 1 199 ? -24.031 20.938 7.078 1 80.75 199 GLY A CA 1
ATOM 1490 C C . GLY A 1 199 ? -22.734 20.438 7.688 1 80.75 199 GLY A C 1
ATOM 1491 O O . GLY A 1 199 ? -21.828 21.234 7.965 1 80.75 199 GLY A O 1
ATOM 1492 N N . ILE A 1 200 ? -22.625 19.172 7.934 1 79 200 ILE A N 1
ATOM 1493 C CA . ILE A 1 200 ? -21.438 18.578 8.531 1 79 200 ILE A CA 1
ATOM 1494 C C . ILE A 1 200 ? -20.297 18.531 7.508 1 79 200 ILE A C 1
ATOM 1496 O O . ILE A 1 200 ? -19.156 18.828 7.832 1 79 200 ILE A O 1
ATOM 1500 N N . LEU A 1 201 ? -20.656 18.109 6.305 1 85.62 201 LEU A N 1
ATOM 1501 C CA . LEU A 1 201 ? -19.719 18.078 5.188 1 85.62 201 LEU A CA 1
ATOM 1502 C C . LEU A 1 201 ? -20.125 19.078 4.109 1 85.62 201 LEU A C 1
ATOM 1504 O O . LEU A 1 201 ? -21.297 19.172 3.762 1 85.62 201 LEU A O 1
ATOM 1508 N N . ARG A 1 202 ? -19.141 19.812 3.648 1 86.88 202 ARG A N 1
ATOM 1509 C CA . ARG A 1 202 ? -19.453 20.875 2.709 1 86.88 202 ARG A CA 1
ATOM 1510 C C . ARG A 1 202 ? -18.688 20.703 1.397 1 86.88 202 ARG A C 1
ATOM 1512 O O . ARG A 1 202 ? -18.266 21.672 0.78 1 86.88 202 ARG A O 1
ATOM 1519 N N . VAL A 1 203 ? -18.422 19.453 1.085 1 90.19 203 VAL A N 1
ATOM 1520 C CA . VAL A 1 203 ? -17.75 19.109 -0.167 1 90.19 203 VAL A CA 1
ATOM 1521 C C . VAL A 1 203 ? -18.625 18.141 -0.969 1 90.19 203 VAL A C 1
ATOM 1523 O O . VAL A 1 203 ? -19.484 17.453 -0.406 1 90.19 203 VAL A O 1
ATOM 1526 N N . LYS A 1 204 ? -18.469 18.156 -2.291 1 88.5 204 LYS A N 1
ATOM 1527 C CA . LYS A 1 204 ? -19.234 17.25 -3.154 1 88.5 204 LYS A CA 1
ATOM 1528 C C . LYS A 1 204 ? -18.766 15.812 -2.969 1 88.5 204 LYS A C 1
ATOM 1530 O O . LYS A 1 204 ? -17.609 15.562 -2.617 1 88.5 204 LYS A O 1
ATOM 1535 N N . TYR A 1 205 ? -19.656 14.938 -3.254 1 86.62 205 TYR A N 1
ATOM 1536 C CA . TYR A 1 205 ? -19.375 13.516 -3.096 1 86.62 205 TYR A CA 1
ATOM 1537 C C . TYR A 1 205 ? -18.156 13.109 -3.926 1 86.62 205 TYR A C 1
ATOM 1539 O O . TYR A 1 205 ? -17.266 12.398 -3.436 1 86.62 205 TYR A O 1
ATOM 1547 N N . VAL A 1 206 ? -18.078 13.562 -5.129 1 83.06 206 VAL A N 1
ATOM 1548 C CA . VAL A 1 206 ? -17.031 13.148 -6.059 1 83.06 206 VAL A CA 1
ATOM 1549 C C . VAL A 1 206 ? -15.656 13.547 -5.5 1 83.06 206 VAL A C 1
ATOM 1551 O O . VAL A 1 206 ? -14.672 12.828 -5.691 1 83.06 206 VAL A O 1
ATOM 1554 N 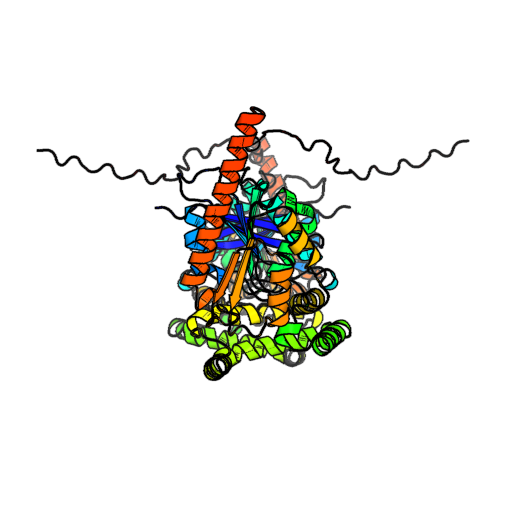N . ASP A 1 207 ? -15.617 14.594 -4.695 1 86.94 207 ASP A N 1
ATOM 1555 C CA . ASP A 1 207 ? -14.359 15.086 -4.148 1 86.94 207 ASP A CA 1
ATOM 1556 C C . ASP A 1 207 ? -13.977 14.336 -2.877 1 86.94 207 ASP A C 1
ATOM 1558 O O . ASP A 1 207 ? -12.812 14.359 -2.457 1 86.94 207 ASP A O 1
ATOM 1562 N N . PHE A 1 208 ? -14.992 13.695 -2.299 1 88.12 208 PHE A N 1
ATOM 1563 C CA . PHE A 1 208 ? -14.758 13.047 -1.015 1 88.12 208 PHE A CA 1
ATOM 1564 C C . PHE A 1 208 ? -14.82 11.531 -1.158 1 88.12 208 PHE A C 1
ATOM 1566 O O . PHE A 1 208 ? -14.531 10.797 -0.206 1 88.12 208 PHE A O 1
ATOM 1573 N N . GLU A 1 209 ? -15.109 11.047 -2.318 1 83.25 209 GLU A N 1
ATOM 1574 C CA . GLU A 1 209 ? -15.25 9.625 -2.6 1 83.25 209 GLU A CA 1
ATOM 1575 C C . GLU A 1 209 ? -13.961 8.875 -2.268 1 83.25 209 GLU A C 1
ATOM 1577 O O . GLU A 1 209 ? -14.008 7.766 -1.724 1 83.25 209 GLU A O 1
ATOM 1582 N N . PRO A 1 210 ? -12.789 9.461 -2.561 1 83.12 210 PRO A N 1
ATOM 1583 C CA . PRO A 1 210 ? -11.555 8.758 -2.211 1 83.12 210 PRO A CA 1
ATOM 1584 C C . PRO A 1 210 ? -11.43 8.492 -0.713 1 83.12 210 PRO A C 1
ATOM 1586 O O . PRO A 1 210 ? -10.836 7.492 -0.307 1 83.12 210 PRO A O 1
ATOM 1589 N N . PHE A 1 211 ? -11.992 9.336 0.06 1 86.94 211 PHE A N 1
ATOM 1590 C CA . PHE A 1 211 ? -11.977 9.125 1.504 1 86.94 211 PHE A CA 1
ATOM 1591 C C . PHE A 1 211 ? -12.773 7.887 1.881 1 86.94 211 PHE A C 1
ATOM 1593 O O . PHE A 1 211 ? -12.305 7.055 2.66 1 86.94 211 PHE A O 1
ATOM 1600 N N . TYR A 1 212 ? -13.961 7.82 1.326 1 82.31 212 TYR A N 1
ATOM 1601 C CA . TYR A 1 212 ? -14.82 6.676 1.616 1 82.31 212 TYR A CA 1
ATOM 1602 C C . TYR A 1 212 ? -14.172 5.379 1.151 1 82.31 212 TYR A C 1
ATOM 1604 O O . TYR A 1 212 ? -14.25 4.355 1.837 1 82.31 212 TYR A O 1
ATOM 1612 N N . ARG A 1 213 ? -13.547 5.426 0.094 1 79.75 213 ARG A N 1
ATOM 1613 C CA . ARG A 1 213 ? -12.852 4.246 -0.417 1 79.75 213 ARG A CA 1
ATOM 1614 C C . ARG A 1 213 ? -11.719 3.83 0.513 1 79.75 213 ARG A C 1
ATOM 1616 O O . ARG A 1 213 ? -11.531 2.641 0.77 1 79.75 213 ARG A O 1
ATOM 1623 N N . HIS A 1 214 ? -11.016 4.789 0.974 1 85.69 214 HIS A N 1
ATOM 1624 C CA . HIS A 1 214 ? -9.914 4.473 1.872 1 85.69 214 HIS A CA 1
ATOM 1625 C C . HIS A 1 214 ? -10.422 3.963 3.217 1 85.69 214 HIS A C 1
ATOM 1627 O O . HIS A 1 214 ? -9.789 3.115 3.848 1 85.69 214 HIS A O 1
ATOM 1633 N N . LEU A 1 215 ? -11.492 4.539 3.635 1 81.56 215 LEU A N 1
ATOM 1634 C CA . LEU A 1 215 ? -12.07 4.105 4.906 1 81.56 215 LEU A CA 1
ATOM 1635 C C . LEU A 1 215 ? -12.297 2.596 4.91 1 81.56 215 LEU A C 1
ATOM 1637 O O . LEU A 1 215 ? -12.047 1.93 5.918 1 81.56 215 LEU A O 1
ATOM 1641 N N . LYS A 1 216 ? -12.734 2.092 3.83 1 75.75 216 LYS A N 1
ATOM 1642 C CA . LYS A 1 216 ? -12.992 0.659 3.74 1 75.75 216 LYS A CA 1
ATOM 1643 C C . LYS A 1 216 ? -11.695 -0.142 3.791 1 75.75 216 LYS A C 1
ATOM 1645 O O . LYS A 1 216 ? -11.695 -1.315 4.168 1 75.75 216 LYS A O 1
ATOM 1650 N N . ARG A 1 217 ? -10.625 0.463 3.508 1 80.56 217 ARG A N 1
ATOM 1651 C CA . ARG A 1 217 ? -9.344 -0.23 3.377 1 80.56 217 ARG A CA 1
ATOM 1652 C C . ARG A 1 217 ? -8.547 -0.156 4.676 1 80.56 217 ARG A C 1
ATOM 1654 O O . ARG A 1 217 ? -7.555 -0.867 4.84 1 80.56 217 ARG A O 1
ATOM 1661 N N . LEU A 1 218 ? -9.008 0.629 5.547 1 83 218 LEU A N 1
ATOM 1662 C CA . LEU A 1 218 ? -8.266 0.879 6.773 1 83 218 LEU A CA 1
ATOM 1663 C C . LEU A 1 218 ? -8.141 -0.393 7.605 1 83 218 LEU A C 1
ATOM 1665 O O . LEU A 1 218 ? -9.078 -1.199 7.652 1 83 218 LEU A O 1
ATOM 1669 N N . HIS A 1 219 ? -6.988 -0.522 8.141 1 81.75 219 HIS A N 1
ATOM 1670 C CA . HIS A 1 219 ? -6.832 -1.545 9.164 1 81.75 219 HIS A CA 1
ATOM 1671 C C . HIS A 1 219 ? -7.488 -1.115 10.477 1 81.75 219 HIS A C 1
ATOM 1673 O O . HIS A 1 219 ? -7.02 -0.18 11.133 1 81.75 219 HIS A O 1
ATOM 1679 N N . ALA A 1 220 ? -8.438 -1.841 10.938 1 78.06 220 ALA A N 1
ATOM 1680 C CA . ALA A 1 220 ? -9.258 -1.428 12.07 1 78.06 220 ALA A CA 1
ATOM 1681 C C . ALA A 1 220 ? -8.422 -1.33 13.344 1 78.06 220 ALA A C 1
ATOM 1683 O O . ALA A 1 220 ? -8.633 -0.434 14.164 1 78.06 220 ALA A O 1
ATOM 1684 N N . GLY A 1 221 ? -7.562 -2.244 13.5 1 82 221 GLY 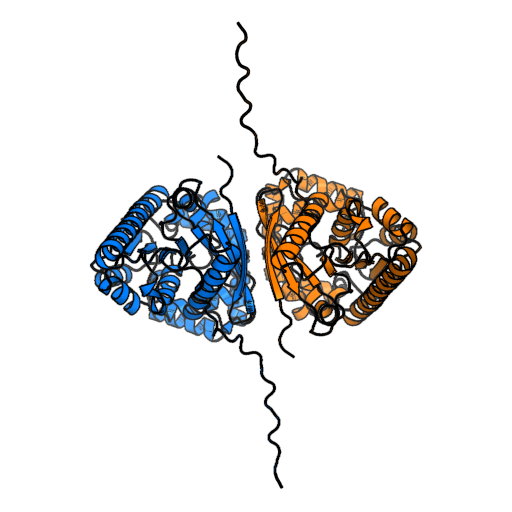A N 1
ATOM 1685 C CA . GLY A 1 221 ? -6.699 -2.191 14.672 1 82 221 GLY A CA 1
ATOM 1686 C C . GLY A 1 221 ? -5.844 -0.94 14.719 1 82 221 GLY A C 1
ATOM 1687 O O . GLY A 1 221 ? -5.742 -0.295 15.766 1 82 221 GLY A O 1
ATOM 1688 N N . SER A 1 222 ? -5.238 -0.665 13.617 1 87.31 222 SER A N 1
ATOM 1689 C CA . SER A 1 222 ? -4.43 0.548 13.539 1 87.31 222 SER A CA 1
ATOM 1690 C C . SER A 1 222 ? -5.277 1.791 13.805 1 87.31 222 SER A C 1
ATOM 1692 O O . SER A 1 222 ? -4.879 2.668 14.57 1 87.31 222 SER A O 1
ATOM 1694 N N . TYR A 1 223 ? -6.363 1.835 13.258 1 86.94 223 TYR A N 1
ATOM 1695 C CA . TYR A 1 223 ? -7.277 2.961 13.406 1 86.94 223 TYR A CA 1
ATOM 1696 C C . TYR A 1 223 ? -7.668 3.166 14.867 1 86.94 223 TYR A C 1
ATOM 1698 O O . TYR A 1 223 ? -7.574 4.277 15.391 1 86.94 223 TYR A O 1
ATOM 1706 N N . THR A 1 224 ? -8.078 2.094 15.477 1 83.06 224 THR A N 1
ATOM 1707 C CA . THR A 1 224 ? -8.531 2.164 16.859 1 83.06 224 THR A CA 1
ATOM 1708 C C . THR A 1 224 ? -7.395 2.572 17.781 1 83.06 224 THR A C 1
ATOM 1710 O O . THR A 1 224 ? -7.586 3.393 18.688 1 83.06 224 THR A O 1
ATOM 1713 N N . ARG A 1 225 ? -6.266 2.053 17.547 1 88.06 225 ARG A N 1
ATOM 1714 C CA . ARG A 1 225 ? -5.117 2.393 18.391 1 88.06 225 ARG A CA 1
ATOM 1715 C C . ARG A 1 225 ? -4.73 3.857 18.219 1 88.06 225 ARG A C 1
ATOM 1717 O O . ARG A 1 225 ? -4.324 4.512 19.172 1 88.06 225 ARG A O 1
ATOM 1724 N N . MET A 1 226 ? -4.848 4.359 17.031 1 90.44 226 MET A N 1
ATOM 1725 C CA . MET A 1 226 ? -4.559 5.77 16.781 1 90.44 226 MET A CA 1
ATOM 1726 C C . MET A 1 226 ? -5.57 6.664 17.5 1 90.44 226 MET A C 1
ATOM 1728 O O . MET A 1 226 ? -5.203 7.699 18.062 1 90.44 226 MET A O 1
ATOM 1732 N N . LEU A 1 227 ? -6.816 6.262 17.484 1 85.62 227 LEU A N 1
ATOM 1733 C CA . LEU A 1 227 ? -7.844 7.016 18.188 1 85.62 227 LEU A CA 1
ATOM 1734 C C . LEU A 1 227 ? -7.566 7.047 19.688 1 85.62 227 LEU A C 1
ATOM 1736 O O . LEU A 1 227 ? -7.613 8.109 20.312 1 85.62 227 LEU A O 1
ATOM 1740 N N . ILE A 1 228 ? -7.258 5.875 20.188 1 83.38 228 ILE A N 1
ATOM 1741 C CA . ILE A 1 228 ? -6.977 5.758 21.625 1 83.38 228 ILE A CA 1
ATOM 1742 C C . ILE A 1 228 ? -5.754 6.602 21.984 1 83.38 228 ILE A C 1
ATOM 1744 O O . ILE A 1 228 ? -5.805 7.418 22.906 1 83.38 228 ILE A O 1
ATOM 1748 N N . SER A 1 229 ? -4.719 6.43 21.234 1 90.31 229 SER A N 1
ATOM 1749 C CA . SER A 1 229 ? -3.48 7.148 21.516 1 90.31 229 SER A CA 1
ATOM 1750 C C . SER A 1 229 ? -3.664 8.656 21.328 1 90.31 229 SER A C 1
ATOM 1752 O O . SER A 1 229 ? -3.115 9.445 22.094 1 90.31 229 SER A O 1
ATOM 1754 N N . GLY A 1 230 ? -4.418 9.047 20.312 1 90.06 230 GLY A N 1
ATOM 1755 C CA . GLY A 1 230 ? -4.688 10.453 20.094 1 90.06 230 GLY A CA 1
ATOM 1756 C C . GLY A 1 230 ? -5.445 11.102 21.234 1 90.06 230 GLY A C 1
ATOM 1757 O O . GLY A 1 230 ? -5.219 12.273 21.547 1 90.06 230 GLY A O 1
ATOM 1758 N N . GLN A 1 231 ? -6.305 10.344 21.797 1 85.69 231 GLN A N 1
ATOM 1759 C CA . GLN A 1 231 ? -7.086 10.859 22.922 1 85.69 231 GLN A CA 1
ATOM 1760 C C . GLN A 1 231 ? -6.234 10.969 24.188 1 85.69 231 GLN A C 1
ATOM 1762 O O . GLN A 1 231 ? -6.406 11.898 24.969 1 85.69 231 GLN A O 1
ATOM 1767 N N . GLU A 1 232 ? -5.336 10.07 24.312 1 87.44 232 GLU A N 1
ATOM 1768 C CA . GLU A 1 232 ? -4.508 10.023 25.516 1 87.44 232 GLU A CA 1
ATOM 1769 C C . GLU A 1 232 ? -3.301 10.945 25.391 1 87.44 232 GLU A C 1
ATOM 1771 O O . GLU A 1 232 ? -2.664 11.281 26.391 1 87.44 232 GLU A O 1
ATOM 1776 N N . HIS A 1 233 ? -3.014 11.383 24.203 1 90.94 233 HIS A N 1
ATOM 1777 C CA . HIS A 1 233 ? -1.812 12.148 23.906 1 90.94 233 HIS A CA 1
ATOM 1778 C C . HIS A 1 233 ? -2.066 13.641 24.031 1 90.94 233 HIS A C 1
ATOM 1780 O O . HIS A 1 233 ? -3.168 14.117 23.75 1 90.94 233 HIS A O 1
ATOM 1786 N N . SER A 1 234 ? -0.975 14.383 24.484 1 92.88 234 SER A N 1
ATOM 1787 C CA . SER A 1 234 ? -0.94 15.844 24.438 1 92.88 234 SER A CA 1
ATOM 1788 C C . SER A 1 234 ? 0.44 16.344 24.031 1 92.88 234 SER A C 1
ATOM 1790 O O . SER A 1 234 ? 1.458 15.844 24.5 1 92.88 234 SER A O 1
ATOM 1792 N N . ALA A 1 235 ? 0.365 17.266 23.062 1 94.69 235 ALA A N 1
ATOM 1793 C CA . ALA A 1 235 ? 1.619 17.891 22.641 1 94.69 235 ALA A CA 1
ATOM 1794 C C . ALA A 1 235 ? 1.575 19.406 22.812 1 94.69 235 ALA A C 1
ATOM 1796 O O . ALA A 1 235 ? 2.24 20.141 22.094 1 94.69 235 ALA A O 1
ATOM 1797 N N . MET A 1 236 ? 0.791 19.828 23.781 1 93.44 236 MET A N 1
ATOM 1798 C CA . MET A 1 236 ? 0.688 21.266 24.078 1 93.44 236 MET A CA 1
ATOM 1799 C C . MET A 1 236 ? 2.027 21.812 24.547 1 93.44 236 MET A C 1
ATOM 1801 O O . MET A 1 236 ? 2.383 22.953 24.219 1 93.44 236 MET A O 1
ATOM 1805 N N . ASP A 1 237 ? 2.736 21.047 25.312 1 95.81 237 ASP A N 1
ATOM 1806 C CA . ASP A 1 237 ? 4.055 21.453 25.781 1 95.81 237 ASP A CA 1
ATOM 1807 C C . ASP A 1 237 ? 5.023 21.641 24.625 1 95.81 237 ASP A C 1
ATOM 1809 O O . ASP A 1 237 ? 5.879 22.531 24.656 1 95.81 237 ASP A O 1
ATOM 1813 N N . VAL A 1 238 ? 4.918 20.875 23.594 1 97.25 238 VAL A N 1
ATOM 1814 C CA . VAL A 1 238 ? 5.781 20.984 22.422 1 97.25 238 VAL A CA 1
ATOM 1815 C C . VAL A 1 238 ? 5.406 22.234 21.625 1 97.25 238 VAL A C 1
ATOM 1817 O O . VAL A 1 238 ? 6.281 22.922 21.094 1 97.25 238 VAL A O 1
ATOM 1820 N N . LEU A 1 239 ? 4.109 22.516 21.5 1 96.06 239 LEU A N 1
ATOM 1821 C CA . LEU A 1 239 ? 3.678 23.734 20.828 1 96.06 239 LEU A CA 1
ATOM 1822 C C . LEU A 1 239 ? 4.262 24.969 21.5 1 96.06 239 LEU A C 1
ATOM 1824 O O . LEU A 1 239 ? 4.742 25.875 20.828 1 96.06 239 LEU A O 1
ATOM 1828 N N . GLU A 1 240 ? 4.285 24.922 22.797 1 95.81 240 GLU A N 1
ATOM 1829 C CA . GLU A 1 240 ? 4.898 26 23.562 1 95.81 240 GLU A CA 1
ATOM 1830 C C . GLU A 1 240 ? 6.395 26.094 23.281 1 95.81 240 GLU A C 1
ATOM 1832 O O . GLU A 1 240 ? 6.941 27.203 23.156 1 95.81 240 GLU A O 1
ATOM 1837 N N . LEU A 1 241 ? 6.988 24.969 23.203 1 95.56 241 LEU A N 1
ATOM 1838 C CA . LEU A 1 241 ? 8.414 24.906 22.906 1 95.56 241 LEU A CA 1
ATOM 1839 C C . LEU A 1 241 ? 8.719 25.516 21.547 1 95.56 241 LEU A C 1
ATOM 1841 O O . LEU A 1 241 ? 9.656 26.312 21.406 1 95.56 241 LEU A O 1
ATOM 1845 N N . VAL A 1 242 ? 7.977 25.188 20.531 1 95.62 242 VAL A N 1
ATOM 1846 C CA . VAL A 1 242 ? 8.172 25.672 19.172 1 95.62 242 VAL A CA 1
ATOM 1847 C C . VAL A 1 242 ? 7.988 27.188 19.156 1 95.62 242 VAL A C 1
ATOM 1849 O O . VAL A 1 242 ? 8.711 27.906 18.438 1 95.62 242 VAL A O 1
ATOM 1852 N N . ASP A 1 243 ? 7.012 27.641 19.906 1 93.31 243 ASP A N 1
ATOM 1853 C CA . ASP A 1 243 ? 6.773 29.078 20 1 93.31 243 ASP A CA 1
ATOM 1854 C C . ASP A 1 243 ? 7.945 29.797 20.688 1 93.31 243 ASP A C 1
ATOM 1856 O O . ASP A 1 243 ? 8.422 30.828 20.203 1 93.31 243 ASP A O 1
ATOM 1860 N N . ARG A 1 244 ? 8.445 29.25 21.75 1 94 244 ARG A N 1
ATOM 1861 C CA . ARG A 1 244 ? 9.562 29.828 22.5 1 94 244 ARG A CA 1
ATOM 1862 C C . ARG A 1 244 ? 10.812 29.891 21.625 1 94 244 ARG A C 1
ATOM 1864 O O . ARG A 1 244 ? 11.625 30.812 21.766 1 94 244 ARG A O 1
ATOM 1871 N N . ARG A 1 245 ? 10.938 29.016 20.719 1 93.06 245 ARG A N 1
ATOM 1872 C CA . ARG A 1 245 ? 12.102 28.953 19.844 1 93.06 245 ARG A CA 1
ATOM 1873 C C . ARG A 1 245 ? 11.891 29.828 18.609 1 93.06 245 ARG A C 1
ATOM 1875 O O . ARG A 1 245 ? 12.727 29.844 17.703 1 93.06 245 ARG A O 1
ATOM 1882 N N . GLU A 1 246 ? 10.773 30.453 18.5 1 91.06 246 GLU A N 1
ATOM 1883 C CA . GLU A 1 246 ? 10.414 31.406 17.453 1 91.06 246 GLU A CA 1
ATOM 1884 C C . GLU A 1 246 ? 10.414 30.734 16.078 1 91.06 246 GLU A C 1
ATOM 1886 O O . GLU A 1 246 ? 10.797 31.344 15.078 1 91.06 246 GLU A O 1
ATOM 1891 N N . ILE A 1 247 ? 10.148 29.469 16.094 1 92.44 247 ILE A N 1
ATOM 1892 C CA . ILE A 1 247 ? 9.938 28.766 14.836 1 92.44 247 ILE A CA 1
ATOM 1893 C C . ILE A 1 247 ? 8.648 29.266 14.18 1 92.44 247 ILE A C 1
ATOM 1895 O O . ILE A 1 247 ? 7.586 29.266 14.805 1 92.44 247 ILE A O 1
ATOM 1899 N N . PRO A 1 248 ? 8.727 29.734 12.906 1 94 248 PRO A N 1
ATOM 1900 C CA . PRO A 1 248 ? 7.496 30.141 12.227 1 94 248 PRO A CA 1
ATOM 1901 C C . PRO A 1 248 ? 6.41 29.062 12.281 1 94 248 PRO A C 1
ATOM 1903 O O . PRO A 1 248 ? 6.652 27.922 11.898 1 94 248 PRO A O 1
ATOM 1906 N N . THR A 1 249 ? 5.219 29.422 12.812 1 95.5 249 THR A N 1
ATOM 1907 C CA . THR A 1 249 ? 4.113 28.484 12.984 1 95.5 249 THR A CA 1
ATOM 1908 C C . THR A 1 249 ? 2.818 29.078 12.43 1 95.5 249 THR A C 1
ATOM 1910 O O . THR A 1 249 ? 2.529 30.25 12.625 1 95.5 249 THR A O 1
ATOM 1913 N N . LEU A 1 250 ? 2.133 28.25 11.672 1 95.62 250 LEU A N 1
ATOM 1914 C CA . LEU A 1 250 ? 0.814 28.578 11.141 1 95.62 250 LEU A CA 1
ATOM 1915 C C . LEU A 1 250 ? -0.249 27.641 11.719 1 95.62 250 LEU A C 1
ATOM 1917 O O . LEU A 1 250 ? -0.076 26.422 11.727 1 95.62 250 LEU A O 1
ATOM 1921 N N . ILE A 1 251 ? -1.293 28.219 12.273 1 94.25 251 ILE A N 1
ATOM 1922 C CA . ILE A 1 251 ? -2.445 27.453 12.734 1 94.25 251 ILE A CA 1
ATOM 1923 C C . ILE A 1 251 ? -3.68 27.844 11.922 1 94.25 251 ILE A C 1
ATOM 1925 O O . ILE A 1 251 ? -4.078 29 11.898 1 94.25 251 ILE A O 1
ATOM 1929 N N . VAL A 1 252 ? -4.254 26.859 11.219 1 93.5 252 VAL A N 1
ATOM 1930 C CA . VAL A 1 252 ? -5.457 27.062 10.422 1 93.5 252 VAL A CA 1
ATOM 1931 C C . VAL A 1 252 ? -6.637 26.344 11.078 1 93.5 252 VAL A C 1
ATOM 1933 O O . VAL A 1 252 ? -6.566 25.141 11.352 1 93.5 252 VAL A O 1
ATOM 1936 N N . THR A 1 253 ? -7.723 27.062 11.32 1 91.19 253 THR A N 1
ATOM 1937 C CA . THR A 1 253 ? -8.906 26.484 11.938 1 91.19 253 THR A CA 1
ATOM 1938 C C . THR A 1 253 ? -10.141 26.719 11.07 1 91.19 253 THR A C 1
ATOM 1940 O O . THR A 1 253 ? -10.133 27.594 10.195 1 91.19 253 THR A O 1
ATOM 1943 N N . GLY A 1 254 ? -11.117 25.844 11.266 1 88.75 254 GLY A N 1
ATOM 1944 C CA . GLY A 1 254 ? -12.383 25.953 10.555 1 88.75 254 GLY A CA 1
ATOM 1945 C C . GLY A 1 254 ? -13.562 26.234 11.469 1 88.75 254 GLY A C 1
ATO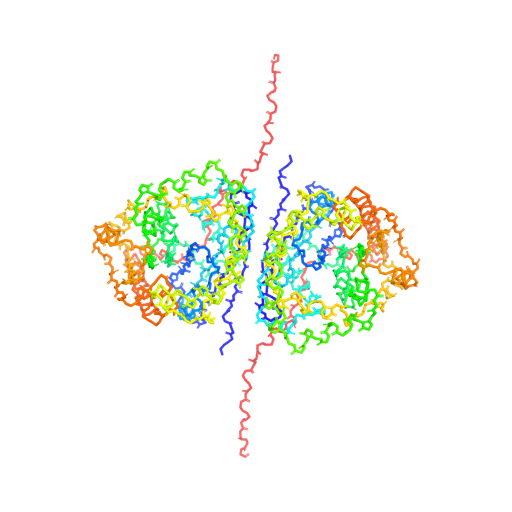M 1946 O O . GLY A 1 254 ? -13.719 25.594 12.508 1 88.75 254 GLY A O 1
ATOM 1947 N N . GLY A 1 255 ? -14.383 27.125 11.062 1 85.88 255 GLY A N 1
ATOM 1948 C CA . GLY A 1 255 ? -15.516 27.516 11.883 1 85.88 255 GLY A CA 1
ATOM 1949 C C . GLY A 1 255 ? -16.594 26.438 11.961 1 85.88 255 GLY A C 1
ATOM 1950 O O . GLY A 1 255 ? -17.391 26.422 12.898 1 85.88 255 GLY A O 1
ATOM 1951 N N . LYS A 1 256 ? -16.656 25.562 11.039 1 86.44 256 LYS A N 1
ATOM 1952 C CA . LYS A 1 256 ? -17.656 24.5 11.008 1 86.44 256 LYS A CA 1
ATOM 1953 C C . LYS A 1 256 ? -17.016 23.141 11.258 1 86.44 256 LYS A C 1
ATOM 1955 O O . LYS A 1 256 ? -17.625 22.109 10.977 1 86.44 256 LYS A O 1
ATOM 1960 N N . ASP A 1 257 ? -15.766 23.141 11.68 1 87.62 257 ASP A N 1
ATOM 1961 C CA . ASP A 1 257 ? -15.078 21.891 12.031 1 87.62 257 ASP A CA 1
ATOM 1962 C C . ASP A 1 257 ? -15.492 21.406 13.414 1 87.62 257 ASP A C 1
ATOM 1964 O O . ASP A 1 257 ? -15.047 21.938 14.43 1 87.62 257 ASP A O 1
ATOM 1968 N N . VAL A 1 258 ? -16.188 20.359 13.477 1 78.19 258 VAL A N 1
ATOM 1969 C CA . VAL A 1 258 ? -16.781 19.875 14.719 1 78.19 258 VAL A CA 1
ATOM 1970 C C . VAL A 1 258 ? -15.75 19.031 15.469 1 78.19 258 VAL A C 1
ATOM 1972 O O . VAL A 1 258 ? -15.953 18.672 16.641 1 78.19 258 VAL A O 1
ATOM 1975 N N . THR A 1 259 ? -14.695 18.719 14.828 1 79.44 259 THR A N 1
ATOM 1976 C CA . THR A 1 259 ? -13.688 17.891 15.469 1 79.44 259 THR A CA 1
ATOM 1977 C C . THR A 1 259 ? -12.797 18.719 16.391 1 79.44 259 THR A C 1
ATOM 1979 O O . THR A 1 259 ? -12.102 18.188 17.25 1 79.44 259 THR A O 1
ATOM 1982 N N . ALA A 1 260 ? -12.758 20 16.125 1 76.31 260 ALA A N 1
ATOM 1983 C CA . ALA A 1 260 ? -11.961 20.891 16.969 1 76.31 260 ALA A CA 1
ATOM 1984 C C . ALA A 1 260 ? -12.852 21.719 17.891 1 76.31 260 ALA A C 1
ATOM 1986 O O . ALA A 1 260 ? -13.734 22.453 17.422 1 76.31 260 ALA A O 1
ATOM 1987 N N . SER A 1 261 ? -12.617 21.594 19.141 1 74.69 261 SER A N 1
ATOM 1988 C CA . SER A 1 261 ? -13.398 22.391 20.078 1 74.69 261 SER A CA 1
ATOM 1989 C C . SER A 1 261 ? -12.898 23.828 20.156 1 74.69 261 SER A C 1
ATOM 1991 O O . SER A 1 261 ? -11.703 24.078 19.984 1 74.69 261 SER A O 1
ATOM 1993 N N . ALA A 1 262 ? -13.828 24.734 20.391 1 75.62 262 ALA A N 1
ATOM 1994 C CA . ALA A 1 262 ? -13.445 26.125 20.578 1 75.62 262 ALA A CA 1
ATOM 1995 C C . ALA A 1 262 ? -12.406 26.266 21.688 1 75.62 262 ALA A C 1
ATOM 1997 O O . ALA A 1 262 ? -11.477 27.062 21.562 1 75.62 262 ALA A O 1
ATOM 1998 N N . SER A 1 263 ? -12.664 25.484 22.703 1 78.56 263 SER A N 1
ATOM 1999 C CA . SER A 1 263 ? -11.719 25.531 23.828 1 78.56 263 SER A CA 1
ATOM 2000 C C . SER A 1 263 ? -10.344 25.047 23.391 1 78.56 263 SER A C 1
ATOM 2002 O O . SER A 1 263 ? -9.32 25.578 23.828 1 78.56 263 SER A O 1
ATOM 2004 N N . GLY A 1 264 ? -10.297 24.078 22.594 1 80.31 264 GLY A N 1
ATOM 2005 C CA . GLY A 1 264 ? -9.031 23.578 22.094 1 80.31 264 GLY A CA 1
ATOM 2006 C C . GLY A 1 264 ? -8.289 24.578 21.219 1 80.31 264 GLY A C 1
ATOM 2007 O O . GLY A 1 264 ? -7.078 24.75 21.359 1 80.31 264 GLY A O 1
ATOM 2008 N N . VAL A 1 265 ? -9.047 25.25 20.422 1 81.31 265 VAL A N 1
ATOM 2009 C CA . VAL A 1 265 ? -8.477 26.266 19.531 1 81.31 265 VAL A CA 1
ATOM 2010 C C . VAL A 1 265 ? -7.906 27.406 20.359 1 81.31 265 VAL A C 1
ATOM 2012 O O . VAL A 1 265 ? -6.797 27.891 20.094 1 81.31 265 VAL A O 1
ATOM 2015 N N . ARG A 1 266 ? -8.625 27.797 21.344 1 84.19 266 ARG A N 1
ATOM 2016 C CA . ARG A 1 266 ? -8.164 28.859 22.234 1 84.19 266 ARG A CA 1
ATOM 2017 C C . ARG A 1 266 ? -6.891 28.453 22.953 1 84.19 266 ARG A C 1
ATOM 2019 O O . ARG A 1 266 ? -5.969 29.266 23.094 1 84.19 266 ARG A O 1
ATOM 2026 N N . ALA A 1 267 ? -6.895 27.281 23.391 1 86.12 267 ALA A N 1
ATOM 2027 C CA . ALA A 1 267 ? -5.723 26.781 24.094 1 86.12 267 ALA A CA 1
ATOM 2028 C C . ALA A 1 267 ? -4.488 26.812 23.203 1 86.12 267 ALA A C 1
ATOM 2030 O O . ALA A 1 267 ? -3.387 27.125 23.656 1 86.12 267 ALA A O 1
ATOM 2031 N N . MET A 1 268 ? -4.656 26.484 21.953 1 89.38 268 MET A N 1
ATOM 2032 C CA . MET A 1 268 ? -3.535 26.5 21.016 1 89.38 268 MET A CA 1
ATOM 2033 C C . MET A 1 268 ? -3.021 27.922 20.797 1 89.38 268 MET A C 1
ATOM 2035 O O . MET A 1 268 ? -1.812 28.141 20.734 1 89.38 268 MET A O 1
ATOM 2039 N N . HIS A 1 269 ? -3.943 28.859 20.719 1 85.75 269 HIS A N 1
ATOM 2040 C CA . HIS A 1 269 ? -3.574 30.266 20.578 1 85.75 269 HIS A CA 1
ATOM 2041 C C . HIS A 1 269 ? -2.768 30.75 21.781 1 85.75 269 HIS A C 1
ATOM 2043 O O . HIS A 1 269 ? -1.786 31.469 21.625 1 85.75 269 HIS A O 1
ATOM 2049 N N . HIS A 1 270 ? -3.191 30.312 22.875 1 88.31 270 HIS A N 1
ATOM 2050 C CA . HIS A 1 270 ? -2.504 30.703 24.109 1 88.31 270 HIS A CA 1
ATOM 2051 C C . HIS A 1 270 ? -1.112 30.094 24.188 1 88.31 270 HIS A C 1
ATOM 2053 O O . HIS A 1 270 ? -0.17 30.734 24.656 1 88.31 270 HIS A O 1
ATOM 2059 N N . ALA A 1 271 ? -1.008 28.891 23.766 1 90.38 271 ALA A N 1
ATOM 2060 C CA . ALA A 1 271 ? 0.248 28.141 23.844 1 90.38 271 ALA A CA 1
ATOM 2061 C C . ALA A 1 271 ? 1.269 28.688 22.844 1 90.38 271 ALA A C 1
ATOM 2063 O O . ALA A 1 271 ? 2.477 28.609 23.078 1 90.38 271 ALA A O 1
ATOM 2064 N N . ALA A 1 272 ? 0.803 29.25 21.734 1 93.06 272 ALA A N 1
ATOM 2065 C CA . ALA A 1 272 ? 1.681 29.766 20.672 1 93.06 272 ALA A CA 1
ATOM 2066 C C . ALA A 1 272 ? 1.27 31.172 20.25 1 93.06 272 ALA A C 1
ATOM 2068 O O . ALA A 1 272 ? 0.832 31.391 19.125 1 93.06 272 ALA A O 1
ATOM 2069 N N . PRO A 1 273 ? 1.53 32.156 21.031 1 91.56 273 PRO A N 1
ATOM 2070 C CA . PRO A 1 273 ? 1.086 33.531 20.75 1 91.56 273 PRO A CA 1
ATOM 2071 C C . PRO A 1 273 ? 1.79 34.125 19.547 1 91.56 273 PRO A C 1
ATOM 2073 O O . PRO A 1 273 ? 1.283 35.094 18.953 1 91.56 273 PRO A O 1
ATOM 2076 N N . ARG A 1 274 ? 2.928 33.594 19.125 1 91.69 274 ARG A N 1
ATOM 2077 C CA . ARG A 1 274 ? 3.662 34.156 18 1 91.69 274 ARG A CA 1
ATOM 2078 C C . ARG A 1 274 ? 3.207 33.531 16.688 1 91.69 274 ARG A C 1
ATOM 2080 O O . ARG A 1 274 ? 3.619 33.969 15.602 1 91.69 274 ARG A O 1
ATOM 2087 N N . ALA A 1 275 ? 2.373 32.531 16.766 1 92.25 275 ALA A N 1
ATOM 2088 C CA . ALA A 1 275 ? 1.927 31.812 15.562 1 92.25 275 ALA A CA 1
ATOM 2089 C C . ALA A 1 275 ? 0.982 32.688 14.734 1 92.25 275 ALA A C 1
ATOM 2091 O O . ALA A 1 275 ? 0.258 33.531 15.281 1 92.25 275 ALA A O 1
ATOM 2092 N N . ASP A 1 276 ? 1.061 32.5 13.414 1 91.12 276 ASP A N 1
ATOM 2093 C CA . ASP A 1 276 ? 0.011 33.031 12.547 1 91.12 276 ASP A CA 1
ATOM 2094 C C . ASP A 1 276 ? -1.262 32.188 12.648 1 91.12 276 ASP A C 1
ATOM 2096 O O . ASP A 1 276 ? -1.202 30.969 12.664 1 91.12 276 ASP A O 1
ATOM 2100 N N . PHE A 1 277 ? -2.338 32.938 12.844 1 90.62 277 PHE A N 1
ATOM 2101 C CA . PHE A 1 277 ? -3.621 32.25 12.969 1 90.62 277 PHE A CA 1
ATOM 2102 C C . PHE A 1 277 ? -4.539 32.625 11.812 1 90.62 277 PHE A C 1
ATOM 2104 O O . PHE A 1 277 ? -4.785 33.812 11.547 1 90.62 277 PHE A O 1
ATOM 2111 N N . VAL A 1 278 ? -5.02 31.594 11.078 1 91.69 278 VAL A N 1
ATOM 2112 C CA . VAL A 1 278 ? -5.992 31.75 10 1 91.69 278 VAL A CA 1
ATOM 2113 C C . VAL A 1 278 ? -7.27 30.984 10.344 1 91.69 278 VAL A C 1
ATOM 2115 O O . VAL A 1 278 ? -7.242 29.766 10.523 1 91.69 278 VAL A O 1
ATOM 2118 N N . HIS A 1 279 ? -8.367 31.719 10.453 1 91 279 HIS A N 1
ATOM 2119 C CA . HIS A 1 279 ? -9.664 31.109 10.719 1 91 279 HIS A CA 1
ATOM 2120 C C . HIS A 1 279 ? -10.547 31.141 9.469 1 91 279 HIS A C 1
ATOM 2122 O O . HIS A 1 279 ? -10.781 32.219 8.898 1 91 279 HIS A O 1
ATOM 2128 N N . LEU A 1 280 ? -11 29.984 9.031 1 89.81 280 LEU A N 1
ATOM 2129 C CA . LEU A 1 280 ? -11.898 29.859 7.887 1 89.81 280 LEU A CA 1
ATOM 2130 C C . LEU A 1 280 ? -13.32 29.562 8.352 1 89.81 280 LEU A C 1
ATOM 2132 O O . LEU A 1 280 ? -13.664 28.406 8.617 1 89.81 280 LEU A O 1
ATOM 2136 N N . PRO A 1 281 ? -14.195 30.531 8.359 1 87.94 281 PRO A N 1
ATOM 2137 C CA . PRO A 1 281 ? -15.508 30.391 8.984 1 87.94 281 PRO A CA 1
ATOM 2138 C C . PRO A 1 281 ? -16.344 29.266 8.352 1 87.94 281 PRO A C 1
ATOM 2140 O O . PRO A 1 281 ? -17.109 28.594 9.055 1 87.94 281 PRO A O 1
ATOM 2143 N N . GLY A 1 282 ? -16.219 29.047 7.105 1 86.75 282 GLY A N 1
ATOM 2144 C CA . GLY A 1 282 ? -17.062 28.094 6.418 1 86.75 282 GLY A CA 1
ATOM 2145 C C . GLY A 1 282 ? -16.438 26.703 6.328 1 86.75 282 GLY A C 1
ATOM 2146 O O . GLY A 1 282 ? -17.094 25.766 5.867 1 86.75 282 GLY A O 1
ATOM 2147 N N . ALA A 1 283 ? -15.289 26.547 6.836 1 89.38 283 ALA A N 1
ATOM 2148 C CA . ALA A 1 283 ? -14.57 25.281 6.641 1 89.38 283 ALA A CA 1
ATOM 2149 C C . ALA A 1 283 ? -14.984 24.25 7.684 1 89.38 283 ALA A C 1
ATOM 2151 O O . ALA A 1 283 ? -14.969 24.531 8.883 1 89.38 283 ALA A O 1
ATOM 2152 N N . CYS A 1 284 ? -15.461 23.141 7.168 1 90.94 284 CYS A N 1
ATOM 2153 C CA . CYS A 1 284 ? -15.594 21.953 8.023 1 90.94 284 CYS A CA 1
ATOM 2154 C C . CYS A 1 284 ? -14.281 21.188 8.102 1 90.94 284 CYS A C 1
ATOM 2156 O O . CYS A 1 284 ? -13.227 21.703 7.703 1 90.94 284 CYS A O 1
ATOM 2158 N N . HIS A 1 285 ? -14.312 19.938 8.664 1 90.62 285 HIS A N 1
ATOM 2159 C CA . HIS A 1 285 ? -13.078 19.172 8.844 1 90.62 285 HIS A CA 1
ATOM 2160 C C . HIS A 1 285 ? -12.477 18.766 7.504 1 90.62 285 HIS A C 1
ATOM 2162 O O . HIS A 1 285 ? -11.312 18.375 7.438 1 90.62 285 HIS A O 1
ATOM 2168 N N . ALA A 1 286 ? -13.242 18.906 6.426 1 90.69 286 ALA A N 1
ATOM 2169 C CA . ALA A 1 286 ? -12.758 18.641 5.07 1 90.69 286 ALA A CA 1
ATOM 2170 C C . ALA A 1 286 ? -12.336 19.922 4.375 1 90.69 286 ALA A C 1
ATOM 2172 O O . ALA A 1 286 ? -12.359 20.016 3.145 1 90.69 286 ALA A O 1
ATOM 2173 N N . GLY A 1 287 ? -11.992 20.891 5.121 1 91.12 287 GLY A N 1
ATOM 2174 C CA . GLY A 1 287 ? -11.656 22.203 4.594 1 91.12 287 GLY A CA 1
ATOM 2175 C C . GLY A 1 287 ? -10.453 22.188 3.672 1 91.12 287 GLY A C 1
ATOM 2176 O O . GLY A 1 287 ? -10.266 23.109 2.865 1 91.12 287 GLY A O 1
ATOM 2177 N N . MET A 1 288 ? -9.547 21.172 3.758 1 92.62 288 MET A N 1
ATOM 2178 C CA . MET A 1 288 ? -8.43 21 2.834 1 92.62 288 MET A CA 1
ATOM 2179 C C . MET A 1 288 ? -8.922 20.859 1.399 1 92.62 288 MET A C 1
ATOM 2181 O O . MET A 1 288 ? -8.219 21.219 0.456 1 92.62 288 MET A O 1
ATOM 2185 N N . ILE A 1 289 ? -10.125 20.312 1.271 1 92.25 289 ILE A N 1
ATOM 2186 C CA . ILE A 1 289 ? -10.727 20.062 -0.033 1 92.25 289 ILE A CA 1
ATOM 2187 C C . ILE A 1 289 ? -11.695 21.188 -0.385 1 92.25 289 ILE A C 1
ATOM 2189 O O . ILE A 1 289 ? -11.578 21.812 -1.44 1 92.25 289 ILE A O 1
ATOM 2193 N N . GLY A 1 290 ? -12.609 21.594 0.471 1 90.88 290 GLY A N 1
ATOM 2194 C CA . GLY A 1 290 ? -13.633 22.594 0.228 1 90.88 290 GLY A CA 1
ATOM 2195 C C . GLY A 1 290 ? -13.07 24 0.117 1 90.88 290 GLY A C 1
ATOM 2196 O O . GLY A 1 290 ? -13.531 24.797 -0.705 1 90.88 290 GLY A O 1
ATOM 2197 N N . GLU A 1 291 ? -12.141 24.297 0.966 1 93.31 291 GLU A N 1
ATOM 2198 C CA . GLU A 1 291 ? -11.492 25.609 0.996 1 93.31 291 GLU A CA 1
ATOM 2199 C C . GLU A 1 291 ? -10.039 25.516 0.53 1 93.31 291 GLU A C 1
ATOM 2201 O O . GLU A 1 291 ? -9.164 26.188 1.072 1 93.31 291 GLU A O 1
ATOM 2206 N N . ALA A 1 292 ? -9.844 24.688 -0.477 1 93.56 292 ALA A N 1
ATOM 2207 C CA . ALA A 1 292 ? -8.492 24.375 -0.938 1 93.56 292 ALA A CA 1
ATOM 2208 C C . ALA A 1 292 ? -7.73 25.641 -1.317 1 93.56 292 ALA A C 1
ATOM 2210 O O . ALA A 1 292 ? -6.535 25.766 -1.042 1 93.56 292 ALA A O 1
ATOM 2211 N N . GLU A 1 293 ? -8.375 26.562 -1.934 1 93 293 GLU A N 1
ATOM 2212 C CA . GLU A 1 293 ? -7.699 27.797 -2.355 1 93 293 GLU A CA 1
ATOM 2213 C C . GLU A 1 293 ? -7.219 28.594 -1.154 1 93 293 GLU A C 1
ATOM 2215 O O . GLU A 1 293 ? -6.051 29 -1.09 1 93 293 GLU A O 1
ATOM 2220 N N . ALA A 1 294 ? -8.102 28.812 -0.186 1 93.75 294 ALA A N 1
ATOM 2221 C CA . ALA A 1 294 ? -7.75 29.594 1.002 1 93.75 294 ALA A CA 1
ATOM 2222 C C . ALA A 1 294 ? -6.668 28.891 1.816 1 93.75 294 ALA A C 1
ATOM 2224 O O . ALA A 1 294 ? -5.719 29.531 2.279 1 93.75 294 ALA A O 1
ATOM 2225 N N . VAL A 1 295 ? -6.809 27.609 1.999 1 95.38 295 VAL A N 1
ATOM 2226 C CA . VAL A 1 295 ? -5.828 26.812 2.738 1 95.38 295 VAL A CA 1
ATOM 2227 C C . VAL A 1 295 ? -4.488 26.844 2.002 1 95.38 295 VAL A C 1
ATOM 2229 O O . VAL A 1 295 ? -3.438 27.031 2.617 1 95.38 295 VAL A O 1
ATOM 2232 N N . GLY A 1 296 ? -4.566 26.625 0.689 1 95.75 296 GLY A N 1
ATOM 2233 C CA . GLY A 1 296 ? -3.365 26.672 -0.129 1 95.75 296 GLY A CA 1
ATOM 2234 C C . GLY A 1 296 ? -2.635 28 -0.051 1 95.75 296 GLY A C 1
ATOM 2235 O O . GLY A 1 296 ? -1.408 28.031 0.057 1 95.75 296 GLY A O 1
ATOM 2236 N N . ASP A 1 297 ? -3.377 29.047 -0.096 1 93.25 297 ASP A N 1
ATOM 2237 C CA . ASP A 1 297 ? -2.795 30.391 0.014 1 93.25 297 ASP A CA 1
ATOM 2238 C C . ASP A 1 297 ? -2.096 30.578 1.359 1 93.25 297 ASP A C 1
ATOM 2240 O O . ASP A 1 297 ? -0.99 31.109 1.422 1 93.25 297 ASP A O 1
ATOM 2244 N N . ALA A 1 298 ? -2.719 30.125 2.375 1 94.12 298 ALA A N 1
ATOM 2245 C CA . ALA A 1 298 ? -2.152 30.25 3.717 1 94.12 298 ALA A CA 1
ATOM 2246 C C . ALA A 1 298 ? -0.856 29.453 3.838 1 94.12 298 ALA A C 1
ATOM 2248 O O . ALA A 1 298 ? 0.144 29.953 4.352 1 94.12 298 ALA A O 1
ATOM 2249 N N . ILE A 1 299 ? -0.874 28.266 3.322 1 96 299 ILE A N 1
ATOM 2250 C CA . ILE A 1 299 ? 0.299 27.391 3.389 1 96 299 ILE A CA 1
ATOM 2251 C C . ILE A 1 299 ? 1.416 27.969 2.523 1 96 299 ILE A C 1
ATOM 2253 O O . ILE A 1 299 ? 2.582 27.984 2.922 1 96 299 ILE A O 1
ATOM 2257 N N . GLY A 1 300 ? 1.065 28.391 1.339 1 94.06 300 GLY A N 1
ATOM 2258 C CA . GLY A 1 300 ? 2.059 29 0.465 1 94.06 300 GLY A CA 1
ATOM 2259 C C . GLY A 1 300 ? 2.766 30.188 1.095 1 94.06 300 GLY A C 1
ATOM 2260 O O . GLY A 1 300 ? 3.996 30.266 1.065 1 94.06 300 GLY A O 1
ATOM 2261 N N . ALA A 1 301 ? 1.998 31.094 1.651 1 91.19 301 ALA A N 1
ATOM 2262 C CA . ALA A 1 301 ? 2.555 32.281 2.322 1 91.19 301 ALA A CA 1
ATOM 2263 C C . ALA A 1 301 ? 3.449 31.859 3.49 1 91.19 301 ALA A C 1
ATOM 2265 O O . ALA A 1 301 ? 4.527 32.438 3.684 1 91.19 301 ALA A O 1
ATOM 2266 N N . PHE A 1 302 ? 3.023 30.953 4.188 1 91.19 302 PHE A N 1
ATOM 2267 C CA . PHE A 1 302 ? 3.758 30.406 5.32 1 91.19 302 PHE A CA 1
ATOM 2268 C C . PHE A 1 302 ? 5.09 29.828 4.871 1 91.19 302 PHE A C 1
ATOM 2270 O O . PHE A 1 302 ? 6.129 30.094 5.477 1 91.19 302 PHE A O 1
ATOM 2277 N N . LEU A 1 303 ? 5.055 28.984 3.805 1 92.19 303 LEU A N 1
ATOM 2278 C CA . LEU A 1 303 ? 6.266 28.328 3.32 1 92.19 303 LEU A CA 1
ATOM 2279 C C . LEU A 1 303 ? 7.262 29.344 2.779 1 92.19 303 LEU A C 1
ATOM 2281 O O . LEU A 1 303 ? 8.469 29.188 2.938 1 92.19 303 LEU A O 1
ATOM 2285 N N . ASP A 1 304 ? 6.785 30.359 2.166 1 86.12 304 ASP A N 1
ATOM 2286 C CA . ASP A 1 304 ? 7.652 31.438 1.695 1 86.12 304 ASP A CA 1
ATOM 2287 C C . ASP A 1 304 ? 8.359 32.125 2.863 1 86.12 304 ASP A C 1
ATOM 2289 O O . ASP A 1 304 ? 9.555 32.406 2.793 1 86.12 304 ASP A O 1
ATOM 2293 N N . ARG A 1 305 ? 7.641 32.375 3.896 1 82.38 305 ARG A N 1
ATOM 2294 C CA . ARG A 1 305 ? 8.219 32.969 5.086 1 82.38 305 ARG A CA 1
ATOM 2295 C C . ARG A 1 305 ? 9.266 32.062 5.723 1 82.38 305 ARG A C 1
ATOM 2297 O O . ARG A 1 305 ? 10.312 32.531 6.164 1 82.38 305 ARG A O 1
ATOM 2304 N N . ALA A 1 306 ? 8.938 30.875 5.797 1 82.31 306 ALA A N 1
ATOM 2305 C CA . ALA A 1 306 ? 9.883 29.906 6.348 1 82.31 306 ALA A CA 1
ATOM 2306 C C . ALA A 1 306 ? 11.172 29.875 5.543 1 82.31 306 ALA A C 1
ATOM 2308 O O . ALA A 1 306 ? 12.266 29.797 6.109 1 82.31 306 ALA A O 1
ATOM 2309 N N . ALA A 1 307 ? 11.078 29.906 4.273 1 80.56 307 ALA A N 1
ATOM 2310 C CA . ALA A 1 307 ? 12.242 29.922 3.393 1 80.56 307 ALA A CA 1
ATOM 2311 C C . ALA A 1 307 ? 13.062 31.203 3.586 1 80.56 307 ALA A C 1
ATOM 2313 O O . ALA A 1 307 ? 14.289 31.156 3.6 1 80.56 307 ALA A O 1
ATOM 2314 N N . GLU A 1 308 ? 12.367 32.25 3.711 1 76.38 308 GLU A N 1
ATOM 2315 C CA . GLU A 1 308 ? 13.039 33.531 3.928 1 76.38 308 GLU A CA 1
ATOM 2316 C C . GLU A 1 308 ? 13.789 33.531 5.258 1 76.38 308 GLU A C 1
ATOM 2318 O O . GLU A 1 308 ? 14.914 34.031 5.34 1 76.38 308 GLU A O 1
ATOM 2323 N N . THR A 1 309 ? 13.102 33.031 6.172 1 70 309 THR A N 1
ATOM 2324 C CA . THR A 1 309 ? 13.734 32.938 7.484 1 70 309 THR A CA 1
ATOM 2325 C C . THR A 1 309 ? 15 32.094 7.418 1 70 309 THR A C 1
ATOM 2327 O O . THR A 1 309 ? 16.031 32.438 8 1 70 309 THR A O 1
ATOM 2330 N N . LEU A 1 310 ? 14.945 31.062 6.715 1 68.88 310 LEU A N 1
ATOM 2331 C CA . LEU A 1 310 ? 16.109 30.172 6.555 1 68.88 310 LEU A CA 1
ATOM 2332 C C . LEU A 1 310 ? 17.234 30.906 5.832 1 68.88 310 LEU A C 1
ATOM 2334 O O . LEU A 1 310 ? 18.391 30.812 6.246 1 68.88 310 LEU A O 1
ATOM 2338 N N . GLU A 1 311 ? 16.875 31.531 4.797 1 69.62 311 GLU A N 1
ATOM 2339 C CA . GLU A 1 311 ? 17.875 32.25 4.027 1 69.62 311 GLU A CA 1
ATOM 2340 C C . GLU A 1 311 ? 18.516 33.375 4.859 1 69.62 311 GLU A C 1
ATOM 2342 O O . GLU A 1 311 ? 19.719 33.594 4.793 1 69.62 311 GLU A O 1
ATOM 2347 N N . PHE A 1 312 ? 17.703 33.969 5.555 1 65.69 312 PHE A N 1
ATOM 2348 C CA . PHE A 1 312 ? 18.188 35.062 6.41 1 65.69 312 PHE A CA 1
ATOM 2349 C C . PHE A 1 312 ? 19.172 34.531 7.449 1 65.69 312 PHE A C 1
ATOM 2351 O O . PHE A 1 312 ? 20.25 35.094 7.617 1 65.69 312 PHE A O 1
ATOM 2358 N N . ASN A 1 313 ? 18.781 33.5 8.016 1 66.06 313 ASN A N 1
ATOM 2359 C CA . ASN A 1 313 ? 19.641 32.906 9.039 1 66.06 313 ASN A CA 1
ATOM 2360 C C . ASN A 1 313 ? 20.938 32.344 8.438 1 66.06 313 ASN A C 1
ATOM 2362 O O . ASN A 1 313 ? 22 32.5 9.039 1 66.06 313 ASN A O 1
ATOM 2366 N N . ARG A 1 314 ? 20.812 31.781 7.305 1 66.38 314 ARG A N 1
ATOM 2367 C CA . ARG A 1 314 ? 21.984 31.297 6.602 1 66.38 314 ARG A CA 1
ATOM 2368 C C . ARG A 1 314 ? 22.969 32.438 6.316 1 66.38 314 ARG A C 1
ATOM 2370 O O . ARG A 1 314 ? 24.156 32.312 6.59 1 66.38 314 ARG A O 1
ATOM 2377 N N . ALA A 1 315 ? 22.484 33.469 5.805 1 67.81 315 ALA A N 1
ATOM 2378 C CA . ALA A 1 315 ? 23.312 34.625 5.465 1 67.81 315 ALA A CA 1
ATOM 2379 C C . ALA A 1 315 ? 23.969 35.219 6.707 1 67.81 315 ALA A C 1
ATOM 2381 O O . ALA A 1 315 ? 25.141 35.594 6.676 1 67.81 315 ALA A O 1
ATOM 2382 N N . ARG A 1 316 ? 23.266 35.188 7.711 1 66 316 ARG A N 1
ATOM 2383 C CA . ARG A 1 316 ? 23.766 35.75 8.961 1 66 316 ARG A CA 1
ATOM 2384 C C . ARG A 1 316 ? 24.906 34.906 9.531 1 66 316 ARG A C 1
ATOM 2386 O O . ARG A 1 316 ? 25.922 35.438 9.961 1 66 316 ARG A O 1
ATOM 2393 N N . VAL A 1 317 ? 24.656 33.656 9.492 1 63.72 317 VAL A N 1
ATOM 2394 C CA . VAL A 1 317 ? 25.672 32.75 10.016 1 63.72 317 VAL A CA 1
ATOM 2395 C C . VAL A 1 317 ? 26.922 32.781 9.133 1 63.72 317 VAL A C 1
ATOM 2397 O O . VAL A 1 317 ? 28.047 32.844 9.625 1 63.72 317 VAL A O 1
ATOM 2400 N N . LEU A 1 318 ? 26.656 32.75 7.844 1 66.25 318 LEU A N 1
ATOM 2401 C CA . LEU A 1 318 ? 27.766 32.875 6.898 1 66.25 318 LEU A CA 1
ATOM 2402 C C . LEU A 1 318 ? 28.547 34.156 7.121 1 66.25 318 LEU A C 1
ATOM 2404 O O . LEU A 1 318 ? 29.781 34.156 7.133 1 66.25 318 LEU A O 1
ATOM 2408 N N . ALA A 1 319 ? 27.922 35.156 7.328 1 69.12 319 ALA A N 1
ATOM 2409 C CA . ALA A 1 319 ? 28.562 36.469 7.539 1 69.12 319 ALA A CA 1
ATOM 2410 C C . ALA A 1 319 ? 29.328 36.5 8.859 1 69.12 319 ALA A C 1
ATOM 2412 O O . ALA A 1 319 ? 30.422 37.062 8.945 1 69.12 319 ALA A O 1
ATOM 2413 N N . ALA A 1 320 ? 28.688 35.781 9.773 1 66.56 320 ALA A N 1
ATOM 2414 C CA . ALA A 1 320 ? 29.25 35.844 11.117 1 66.56 320 ALA A CA 1
ATOM 2415 C C . ALA A 1 320 ? 30.406 34.844 11.273 1 66.56 320 ALA A C 1
ATOM 2417 O O . ALA A 1 320 ? 31.375 35.125 12.008 1 66.56 320 ALA A O 1
ATOM 2418 N N . THR A 1 321 ? 30.234 33.719 10.617 1 66.38 321 THR A N 1
ATOM 2419 C CA . THR A 1 321 ? 31.188 32.656 10.93 1 66.38 321 THR A CA 1
ATOM 2420 C C . THR A 1 321 ? 32 32.281 9.703 1 66.38 321 THR A C 1
ATOM 2422 O O . THR A 1 321 ? 33.031 31.609 9.82 1 66.38 321 THR A O 1
ATOM 2425 N N . GLY A 1 322 ? 31.562 32.625 8.516 1 64.81 322 GLY A N 1
ATOM 2426 C CA . GLY A 1 322 ? 32.188 32.219 7.27 1 64.81 322 GLY A CA 1
ATOM 2427 C C . GLY A 1 322 ? 31.828 30.812 6.855 1 64.81 322 GLY A C 1
ATOM 2428 O O . GLY A 1 322 ? 32.312 30.312 5.844 1 64.81 322 GLY A O 1
ATOM 2429 N N . VAL A 1 323 ? 31.031 30.188 7.773 1 57.69 323 VAL A N 1
ATOM 2430 C CA . VAL A 1 323 ? 30.672 28.797 7.512 1 57.69 323 VAL A CA 1
ATOM 2431 C C . VAL A 1 323 ? 29.266 28.75 6.906 1 57.69 323 VAL A C 1
ATOM 2433 O O . VAL A 1 323 ? 28.328 29.328 7.441 1 57.69 323 VAL A O 1
ATOM 2436 N N . ASP A 1 324 ? 29.234 28.219 5.715 1 62.47 324 ASP A N 1
ATOM 2437 C CA . ASP A 1 324 ? 27.906 27.938 5.156 1 62.47 324 ASP A CA 1
ATOM 2438 C C . ASP A 1 324 ? 27.312 26.672 5.766 1 62.47 324 ASP A C 1
ATOM 2440 O O . ASP A 1 324 ? 27.672 25.547 5.371 1 62.47 324 ASP A O 1
ATOM 2444 N N . ILE A 1 325 ? 26.562 26.891 6.812 1 52.44 325 ILE A N 1
ATOM 2445 C CA . ILE A 1 325 ? 26.016 25.781 7.586 1 52.44 325 ILE A CA 1
ATOM 2446 C C . ILE A 1 325 ? 25.094 24.938 6.699 1 52.44 325 ILE A C 1
ATOM 2448 O O . ILE A 1 325 ? 24.609 23.891 7.121 1 52.44 325 ILE A O 1
ATOM 2452 N N . PHE A 1 326 ? 24.781 25.531 5.625 1 56.94 326 PHE A N 1
ATOM 2453 C CA . PHE A 1 326 ? 23.906 24.75 4.77 1 56.94 326 PHE A CA 1
ATOM 2454 C C . PHE A 1 326 ? 24.688 24.078 3.65 1 56.94 326 PHE A C 1
ATOM 2456 O O . PHE A 1 326 ? 24.109 23.453 2.766 1 56.94 326 PHE A O 1
ATOM 2463 N N . ALA A 1 327 ? 25.953 24.484 3.629 1 50.12 327 ALA A N 1
ATOM 2464 C CA . ALA A 1 327 ? 26.812 23.75 2.697 1 50.12 327 ALA A CA 1
ATOM 2465 C C . ALA A 1 327 ? 26.812 22.25 3.016 1 50.12 327 ALA A C 1
ATOM 2467 O O . ALA A 1 327 ? 26.703 21.859 4.18 1 50.12 327 ALA A O 1
ATOM 2468 N N . GLU A 1 328 ? 26.172 21.531 2.121 1 48.66 328 GLU A N 1
ATOM 2469 C CA . GLU A 1 328 ? 26.141 20.078 2.223 1 48.66 328 GLU A CA 1
ATOM 2470 C C . GLU A 1 328 ? 27.391 19.531 2.887 1 48.66 328 GLU A C 1
ATOM 2472 O O . GLU A 1 328 ? 28.5 19.703 2.367 1 48.66 328 GLU A O 1
ATOM 2477 N N . ASP A 1 329 ? 27.688 19.922 4.039 1 38 329 ASP A N 1
ATOM 2478 C CA . ASP A 1 329 ? 28.828 19.172 4.559 1 38 329 ASP A CA 1
ATOM 2479 C C . ASP A 1 329 ? 28.844 17.75 3.998 1 38 329 ASP A C 1
ATOM 2481 O O . ASP A 1 329 ? 27.844 17.047 4.055 1 38 329 ASP A O 1
ATOM 2485 N N . ALA A 1 330 ? 29.891 17.5 3.031 1 35.94 330 ALA A N 1
ATOM 2486 C CA . ALA A 1 330 ? 30.266 16.125 2.711 1 35.94 330 ALA A CA 1
ATOM 2487 C C . ALA A 1 330 ? 30.047 15.203 3.91 1 35.94 330 ALA A C 1
ATOM 2489 O O . ALA A 1 330 ? 29.328 14.203 3.811 1 35.94 330 ALA A O 1
ATOM 2490 N N . ASP A 1 331 ? 31.188 14.523 4.406 1 33.62 331 ASP A N 1
ATOM 2491 C CA . ASP A 1 331 ? 31.594 13.281 5.055 1 33.62 331 ASP A CA 1
ATOM 2492 C C . ASP A 1 331 ? 31.266 13.297 6.543 1 33.62 331 ASP A C 1
ATOM 2494 O O . ASP A 1 331 ? 31.891 12.594 7.336 1 33.62 331 ASP A O 1
ATOM 2498 N N . GLU A 1 332 ? 30.75 14.25 7.176 1 33.75 332 GLU A N 1
ATOM 2499 C CA . GLU A 1 332 ? 30.781 13.641 8.5 1 33.75 332 GLU A CA 1
ATOM 2500 C C . GLU A 1 332 ? 30.172 12.242 8.484 1 33.75 332 GLU A C 1
ATOM 2502 O O . GLU A 1 332 ? 28.969 12.094 8.227 1 33.75 332 GLU A O 1
ATOM 2507 N N . ASP A 1 333 ? 31 11.289 8.055 1 32.25 333 ASP A N 1
ATOM 2508 C CA . ASP A 1 333 ? 30.922 9.852 8.281 1 32.25 333 ASP A CA 1
ATOM 2509 C C . ASP A 1 333 ? 30.297 9.547 9.641 1 32.25 333 ASP A C 1
ATOM 2511 O O . ASP A 1 333 ? 30.844 9.914 10.68 1 32.25 333 ASP A O 1
ATOM 2515 N N . ASP A 1 334 ? 29.234 9.852 9.867 1 31.92 334 ASP A N 1
ATOM 2516 C CA . ASP A 1 334 ? 28.688 9.047 10.953 1 31.92 334 ASP A CA 1
ATOM 2517 C C . ASP A 1 334 ? 29.266 7.629 10.93 1 31.92 334 ASP A C 1
ATOM 2519 O O . ASP A 1 334 ? 28.781 6.773 10.188 1 31.92 334 ASP A O 1
ATOM 2523 N N . GLU A 1 335 ? 30.594 7.477 10.953 1 29.91 335 GLU A N 1
ATOM 2524 C CA . GLU A 1 335 ? 31.359 6.266 11.227 1 29.91 335 GLU A CA 1
ATOM 2525 C C . GLU A 1 335 ? 30.75 5.484 12.391 1 29.91 335 GLU A C 1
ATOM 2527 O O . GLU A 1 335 ? 30.859 4.258 12.438 1 29.91 335 GLU A O 1
ATOM 2532 N N . ASP A 1 336 ? 30.516 6.176 13.539 1 27.08 336 ASP A N 1
ATOM 2533 C CA . ASP A 1 336 ? 30.203 5.332 14.695 1 27.08 336 ASP A CA 1
ATOM 2534 C C . ASP A 1 336 ? 28.812 4.727 14.578 1 27.08 336 ASP A C 1
ATOM 2536 O O . ASP A 1 336 ? 28.234 4.273 15.57 1 27.08 336 ASP A O 1
ATOM 2540 N N . ALA A 1 337 ? 28.141 5.125 13.695 1 24.88 337 ALA A N 1
ATOM 2541 C CA . ALA A 1 337 ? 26.953 4.27 13.742 1 24.88 337 ALA A CA 1
ATOM 2542 C C . ALA A 1 337 ? 27.312 2.816 13.438 1 24.88 337 ALA A C 1
ATOM 2544 O O . ALA A 1 337 ? 27.656 2.482 12.297 1 24.88 337 ALA A O 1
ATOM 2545 N N . VAL A 1 338 ? 28.266 2.248 14.359 1 23.12 338 VAL A N 1
ATOM 2546 C CA . VAL A 1 338 ? 28.438 0.809 14.516 1 23.12 338 VAL A CA 1
ATOM 2547 C C . VAL A 1 338 ? 27.109 0.092 14.297 1 23.12 338 VAL A C 1
ATOM 2549 O O . VAL A 1 338 ? 26.125 0.371 14.984 1 23.12 338 VAL A O 1
ATOM 2552 N N . TYR A 1 339 ? 26.781 -0.061 13.156 1 23.03 339 TYR A N 1
ATOM 2553 C CA . TYR A 1 339 ? 25.828 -1.161 13.062 1 23.03 339 TYR A CA 1
ATOM 2554 C C . TYR A 1 339 ? 26.219 -2.309 13.984 1 23.03 339 TYR A C 1
ATOM 2556 O O . TYR A 1 339 ? 27.375 -2.764 13.961 1 23.03 339 TYR A O 1
ATOM 2564 N N . PHE A 1 340 ? 25.797 -2.172 15.289 1 23.36 340 PHE A N 1
ATOM 2565 C CA . PHE A 1 340 ? 25.953 -3.248 16.266 1 23.36 340 PHE A CA 1
ATOM 2566 C C . PHE A 1 340 ? 25.891 -4.609 15.578 1 23.36 340 PHE A C 1
ATOM 2568 O O . PHE A 1 340 ? 24.875 -4.984 15.008 1 23.36 340 PHE A O 1
ATOM 2575 N N . SER A 1 341 ? 26.938 -4.895 14.828 1 23.12 341 SER A N 1
ATOM 2576 C CA . SER A 1 341 ? 27.234 -6.301 14.562 1 23.12 341 SER A CA 1
ATOM 2577 C C . SER A 1 341 ? 27.172 -7.129 15.844 1 23.12 341 SER A C 1
ATOM 2579 O O . SER A 1 341 ? 27.703 -6.715 16.875 1 23.12 341 SER A O 1
ATOM 2581 N N . ARG A 1 342 ? 26.047 -7.871 16.125 1 24.92 342 ARG A N 1
ATOM 2582 C CA . ARG A 1 342 ? 26 -8.852 17.203 1 24.92 342 ARG A CA 1
ATOM 2583 C C . ARG A 1 342 ? 27.359 -9.523 17.406 1 24.92 342 ARG A C 1
ATOM 2585 O O . ARG A 1 342 ? 27.828 -10.242 16.516 1 24.92 342 ARG A O 1
ATOM 2592 N N . SER A 1 343 ? 28.359 -8.844 17.906 1 24.25 343 SER A N 1
ATOM 2593 C CA . SER A 1 343 ? 29.484 -9.633 18.422 1 24.25 343 SER A CA 1
ATOM 2594 C C . SER A 1 343 ? 29 -10.805 19.266 1 24.25 343 SER A C 1
ATOM 2596 O O . SER A 1 343 ? 28.125 -10.641 20.109 1 24.25 343 SER A O 1
ATOM 2598 N N . ALA A 1 344 ? 29.047 -12.047 18.719 1 24.72 344 ALA A N 1
ATOM 2599 C CA . ALA A 1 344 ? 28.922 -13.266 19.531 1 24.72 344 ALA A CA 1
ATOM 2600 C C . ALA A 1 344 ? 29.672 -13.133 20.844 1 24.72 344 ALA A C 1
ATOM 2602 O O . ALA A 1 344 ? 30.828 -12.727 20.859 1 24.72 344 ALA A O 1
ATOM 2603 N N . PRO A 1 345 ? 28.922 -12.828 21.922 1 26.19 345 PRO A N 1
ATOM 2604 C CA . PRO A 1 345 ? 29.594 -12.883 23.219 1 26.19 345 PRO A CA 1
ATOM 2605 C C . PRO A 1 345 ? 30.625 -14.008 23.312 1 26.19 345 PRO A C 1
ATOM 2607 O O . PRO A 1 345 ? 30.453 -15.055 22.672 1 26.19 345 PRO A O 1
ATOM 2610 N N . THR A 1 346 ? 31.906 -13.703 23.25 1 26.91 346 THR A N 1
ATOM 2611 C CA . THR A 1 346 ? 32.969 -14.625 23.625 1 26.91 346 THR A CA 1
ATOM 2612 C C . THR A 1 346 ? 32.625 -15.367 24.906 1 26.91 346 THR A C 1
ATOM 2614 O O . THR A 1 346 ? 32.031 -14.781 25.828 1 26.91 346 THR A O 1
ATOM 2617 N N . SER A 1 347 ? 32.281 -16.719 24.828 1 25.08 347 SER A N 1
ATOM 2618 C CA . SER A 1 347 ? 32.156 -17.641 25.953 1 25.08 347 SER A CA 1
ATOM 2619 C C . SER A 1 347 ? 33.25 -17.422 26.984 1 25.08 347 SER A C 1
ATOM 2621 O O . SER A 1 347 ? 34.438 -17.281 26.625 1 25.08 347 SER A O 1
ATOM 2623 N N . PRO A 1 348 ? 32.969 -16.75 28.109 1 26.55 348 PRO A N 1
ATOM 2624 C CA . PRO A 1 348 ? 33.906 -16.688 29.234 1 26.55 348 PRO A CA 1
ATOM 2625 C C . PRO A 1 348 ? 34.656 -18 29.453 1 26.55 348 PRO A C 1
ATOM 2627 O O . PRO A 1 348 ? 34.094 -19.078 29.203 1 26.55 348 PRO A O 1
ATOM 2630 N N . THR A 1 349 ? 35.906 -18.125 29.156 1 26.94 349 THR A N 1
ATOM 2631 C CA . THR A 1 349 ? 36.844 -19.156 29.609 1 26.94 349 THR A CA 1
ATOM 2632 C C . THR A 1 349 ? 36.719 -19.359 31.125 1 26.94 349 THR A C 1
ATOM 2634 O O . THR A 1 349 ? 36.844 -18.422 31.891 1 26.94 349 THR A O 1
ATOM 2637 N N . THR A 1 350 ? 35.688 -20.156 31.562 1 22.14 350 THR A N 1
ATOM 2638 C CA . THR A 1 350 ? 35.781 -20.672 32.906 1 22.14 350 THR A CA 1
ATOM 2639 C C . THR A 1 350 ? 37.219 -21.156 33.219 1 22.14 350 THR A C 1
ATOM 2641 O O . THR A 1 350 ? 37.688 -22.078 32.562 1 22.14 350 THR A O 1
ATOM 2644 N N . ARG A 1 351 ? 38.156 -20.281 33.594 1 24.27 351 ARG A N 1
ATOM 2645 C CA . ARG A 1 351 ? 39.375 -20.625 34.344 1 24.27 351 ARG A CA 1
ATOM 2646 C C . ARG A 1 351 ? 39.031 -21.562 35.5 1 24.27 351 ARG A C 1
ATOM 2648 O O . ARG A 1 351 ? 38.094 -21.328 36.25 1 24.27 351 ARG A O 1
ATOM 2655 N N . GLY A 1 352 ? 39.719 -22.766 35.344 1 22.25 352 GLY A N 1
ATOM 2656 C CA . GLY A 1 352 ? 40.5 -23.359 36.438 1 22.25 352 GLY A CA 1
ATOM 2657 C C . GLY A 1 352 ? 41.688 -22.5 36.844 1 22.25 352 GLY A C 1
ATOM 2658 O O . GLY A 1 352 ? 42.188 -21.688 36.031 1 22.25 352 GLY A O 1
ATOM 2659 N N . MET B 1 1 ? 20.047 -16.203 14.734 1 31.36 1 MET B N 1
ATOM 2660 C CA . MET B 1 1 ? 20.188 -15.891 13.312 1 31.36 1 MET B CA 1
ATOM 2661 C C . MET B 1 1 ? 19.391 -14.641 12.945 1 31.36 1 MET B C 1
ATOM 2663 O O . MET B 1 1 ? 18.203 -14.547 13.266 1 31.36 1 MET B O 1
ATOM 2667 N N . GLY B 1 2 ? 19.906 -13.531 12.758 1 42.09 2 GLY B N 1
ATOM 2668 C CA . GLY B 1 2 ? 19.312 -12.211 12.609 1 42.09 2 GLY B CA 1
ATOM 2669 C C . GLY B 1 2 ? 18.328 -12.125 11.453 1 42.09 2 GLY B C 1
ATOM 2670 O O . GLY B 1 2 ? 18.344 -12.969 10.555 1 42.09 2 GLY B O 1
ATOM 2671 N N . PRO B 1 3 ? 17.281 -11.5 11.633 1 49.53 3 PRO B N 1
ATOM 2672 C CA . PRO B 1 3 ? 16.328 -11.453 10.523 1 49.53 3 PRO B CA 1
ATOM 2673 C C . PRO B 1 3 ? 16.984 -11.148 9.18 1 49.53 3 PRO B C 1
ATOM 2675 O O . PRO B 1 3 ? 18.016 -10.469 9.133 1 49.53 3 PRO B O 1
ATOM 2678 N N . GLU B 1 4 ? 16.828 -12 8.117 1 57.22 4 GLU B N 1
ATOM 2679 C CA . GLU B 1 4 ? 17.297 -11.836 6.75 1 57.22 4 GLU B CA 1
ATOM 2680 C C . GLU B 1 4 ? 17.125 -10.398 6.273 1 57.22 4 GLU B C 1
ATOM 2682 O O . GLU B 1 4 ? 16.078 -9.781 6.523 1 57.22 4 GLU B O 1
ATOM 2687 N N . PRO B 1 5 ? 18.219 -9.859 5.836 1 64 5 PRO B N 1
ATOM 2688 C CA . PRO B 1 5 ? 18.078 -8.484 5.355 1 64 5 PRO B CA 1
ATOM 2689 C C . PRO B 1 5 ? 16.984 -8.344 4.297 1 64 5 PRO B C 1
ATOM 2691 O O . PRO B 1 5 ? 16.844 -9.211 3.432 1 64 5 PRO B O 1
ATOM 2694 N N . GLU B 1 6 ? 16.062 -7.598 4.602 1 83.06 6 GLU B N 1
ATOM 2695 C CA . GLU B 1 6 ? 14.977 -7.328 3.666 1 83.06 6 GLU B CA 1
ATOM 2696 C C . GLU B 1 6 ? 15.023 -5.891 3.162 1 83.06 6 GLU B C 1
ATOM 2698 O O . GLU B 1 6 ? 15.305 -4.969 3.932 1 83.06 6 GLU B O 1
ATOM 2703 N N . LEU B 1 7 ? 15.07 -5.871 1.841 1 89 7 LEU B N 1
ATOM 2704 C CA . LEU B 1 7 ? 14.938 -4.586 1.164 1 89 7 LEU B CA 1
ATOM 2705 C C . LEU B 1 7 ? 13.523 -4.398 0.625 1 89 7 LEU B C 1
ATOM 2707 O O . LEU B 1 7 ? 12.828 -5.375 0.335 1 89 7 LEU B O 1
ATOM 2711 N N . GLY B 1 8 ? 13.062 -3.248 0.639 1 92.19 8 GLY B N 1
ATOM 2712 C CA . GLY B 1 8 ? 11.781 -2.896 0.046 1 92.19 8 GLY B CA 1
ATOM 2713 C C . GLY B 1 8 ? 11.844 -1.649 -0.815 1 92.19 8 GLY B C 1
ATOM 2714 O O . GLY B 1 8 ? 12.766 -0.838 -0.675 1 92.19 8 GLY B O 1
ATOM 2715 N N . GLY B 1 9 ? 10.953 -1.555 -1.723 1 94.06 9 GLY B N 1
ATOM 2716 C CA . GLY B 1 9 ? 10.945 -0.387 -2.59 1 94.06 9 GLY B CA 1
ATOM 2717 C C . GLY B 1 9 ? 9.602 -0.162 -3.268 1 94.06 9 GLY B C 1
ATOM 2718 O O . GLY B 1 9 ? 8.656 -0.922 -3.051 1 94.06 9 GLY B O 1
ATOM 2719 N N . ARG B 1 10 ? 9.57 0.97 -3.91 1 94.94 10 ARG B N 1
ATOM 2720 C CA . ARG B 1 10 ? 8.445 1.354 -4.758 1 94.94 10 ARG B CA 1
ATOM 2721 C C . ARG B 1 10 ? 8.93 1.906 -6.094 1 94.94 10 ARG B C 1
ATOM 2723 O O . ARG B 1 10 ? 9.914 2.639 -6.145 1 94.94 10 ARG B O 1
ATOM 2730 N N . CYS B 1 11 ? 8.289 1.535 -7.121 1 94.38 11 CYS B N 1
ATOM 2731 C CA . CYS B 1 11 ? 8.594 2.068 -8.445 1 94.38 11 CYS B CA 1
ATOM 2732 C C . CYS B 1 11 ? 7.316 2.365 -9.227 1 94.38 11 CYS B C 1
ATOM 2734 O O . CYS B 1 11 ? 6.223 2.006 -8.789 1 94.38 11 CYS B O 1
ATOM 2736 N N . ARG B 1 12 ? 7.395 3.096 -10.297 1 95.12 12 ARG B N 1
ATOM 2737 C CA . ARG B 1 12 ? 6.23 3.504 -11.078 1 95.12 12 ARG B CA 1
ATOM 2738 C C . ARG B 1 12 ? 5.977 2.541 -12.227 1 95.12 12 ARG B C 1
ATOM 2740 O O . ARG B 1 12 ? 6.902 2.18 -12.961 1 95.12 12 ARG B O 1
ATOM 2747 N N . ALA B 1 13 ? 4.742 2.133 -12.336 1 96.81 13 ALA B N 1
ATOM 2748 C CA . ALA B 1 13 ? 4.305 1.475 -13.562 1 96.81 13 ALA B CA 1
ATOM 2749 C C . ALA B 1 13 ? 4.289 2.451 -14.734 1 96.81 13 ALA B C 1
ATOM 2751 O O . ALA B 1 13 ? 4.582 3.637 -14.57 1 96.81 13 ALA B O 1
ATOM 2752 N N . ASP B 1 14 ? 3.992 1.942 -15.938 1 93.62 14 ASP B N 1
ATOM 2753 C CA . ASP B 1 14 ? 3.98 2.777 -17.125 1 93.62 14 ASP B CA 1
ATOM 2754 C C . ASP B 1 14 ? 2.949 3.896 -17.016 1 93.62 14 ASP B C 1
ATOM 2756 O O . ASP B 1 14 ? 3.152 4.992 -17.531 1 93.62 14 ASP B O 1
ATOM 2760 N N . ASP B 1 15 ? 1.854 3.643 -16.312 1 93.25 15 ASP B N 1
ATOM 2761 C CA . ASP B 1 15 ? 0.804 4.648 -16.188 1 93.25 15 ASP B CA 1
ATOM 2762 C C . ASP B 1 15 ? 1.051 5.555 -14.984 1 93.25 15 ASP B C 1
ATOM 2764 O O . ASP B 1 15 ? 0.181 6.34 -14.602 1 93.25 15 ASP B O 1
ATOM 2768 N N . GLY B 1 16 ? 2.172 5.355 -14.32 1 93.5 16 GLY B N 1
ATOM 2769 C CA . GLY B 1 16 ? 2.529 6.219 -13.203 1 93.5 16 GLY B CA 1
ATOM 2770 C C . GLY B 1 16 ? 2.127 5.652 -11.859 1 93.5 16 GLY B C 1
ATOM 2771 O O . GLY B 1 16 ? 2.441 6.23 -10.812 1 93.5 16 GLY B O 1
ATOM 2772 N N . THR B 1 17 ? 1.457 4.512 -11.789 1 95.62 17 THR B N 1
ATOM 2773 C CA . THR B 1 17 ? 1.005 3.895 -10.547 1 95.62 17 THR B CA 1
ATOM 2774 C C . THR B 1 17 ? 2.193 3.41 -9.719 1 95.62 17 THR B C 1
ATOM 2776 O O . THR B 1 17 ? 3.119 2.797 -10.258 1 95.62 17 THR B O 1
ATOM 2779 N N . TRP B 1 18 ? 2.166 3.66 -8.438 1 95.12 18 TRP B N 1
ATOM 2780 C CA . TRP B 1 18 ? 3.217 3.168 -7.555 1 95.12 18 TRP B CA 1
ATOM 2781 C C . TRP B 1 18 ? 3.043 1.679 -7.281 1 95.12 18 TRP B C 1
ATOM 2783 O O . TRP B 1 18 ? 1.981 1.243 -6.832 1 95.12 18 TRP B O 1
ATOM 2793 N N . LEU B 1 19 ? 4.105 0.932 -7.547 1 97.5 19 LEU B N 1
ATOM 2794 C CA . LEU B 1 19 ? 4.16 -0.498 -7.262 1 97.5 19 LEU B CA 1
ATOM 2795 C C . LEU B 1 19 ? 5.051 -0.778 -6.055 1 97.5 19 LEU B C 1
ATOM 2797 O O . LEU B 1 19 ? 6.145 -0.219 -5.941 1 97.5 19 LEU B O 1
ATOM 2801 N N . ALA B 1 20 ? 4.562 -1.656 -5.219 1 97.5 20 ALA B N 1
ATOM 2802 C CA . ALA B 1 20 ? 5.336 -2.021 -4.035 1 97.5 20 ALA B CA 1
ATOM 2803 C C . ALA B 1 20 ? 6 -3.383 -4.215 1 97.5 20 ALA B C 1
ATOM 2805 O O . ALA B 1 20 ? 5.406 -4.305 -4.781 1 97.5 20 ALA B O 1
ATOM 2806 N N . TRP B 1 21 ? 7.203 -3.51 -3.705 1 96.81 21 TRP B N 1
ATOM 2807 C CA . TRP B 1 21 ? 7.895 -4.793 -3.742 1 96.81 21 TRP B CA 1
ATOM 2808 C C . TRP B 1 21 ? 8.789 -4.969 -2.518 1 96.81 21 TRP B C 1
ATOM 2810 O O . TRP B 1 21 ? 9.062 -4 -1.802 1 96.81 21 TRP B O 1
ATOM 2820 N N . GLU B 1 22 ? 9.164 -6.227 -2.227 1 95.06 22 GLU B N 1
ATOM 2821 C CA . GLU B 1 22 ? 10.086 -6.617 -1.165 1 95.06 22 GLU B CA 1
ATOM 2822 C C . GLU B 1 22 ? 11.055 -7.691 -1.647 1 95.06 22 GLU B C 1
ATOM 2824 O O . GLU B 1 22 ? 10.672 -8.594 -2.391 1 95.06 22 GLU B O 1
ATOM 2829 N N . LEU B 1 23 ? 12.281 -7.535 -1.218 1 94.44 23 LEU B N 1
ATOM 2830 C CA . LEU B 1 23 ? 13.352 -8.469 -1.551 1 94.44 23 LEU B CA 1
ATOM 2831 C C . LEU B 1 23 ? 13.984 -9.047 -0.288 1 94.44 23 LEU B C 1
ATOM 2833 O O . LEU B 1 23 ? 14.547 -8.305 0.52 1 94.44 23 LEU B O 1
ATOM 2837 N N . ALA B 1 24 ? 13.812 -10.336 -0.14 1 92.81 24 ALA B N 1
ATOM 2838 C CA . ALA B 1 24 ? 14.5 -11.055 0.931 1 92.81 24 ALA B CA 1
ATOM 2839 C C . ALA B 1 24 ? 15.812 -11.656 0.436 1 92.81 24 ALA B C 1
ATOM 2841 O O . ALA B 1 24 ? 15.836 -12.367 -0.569 1 92.81 24 ALA B O 1
ATOM 2842 N N . LEU B 1 25 ? 16.844 -11.32 1.113 1 89.06 25 LEU B N 1
ATOM 2843 C CA . LEU B 1 25 ? 18.141 -11.883 0.757 1 89.06 25 LEU B CA 1
ATOM 2844 C C . LEU B 1 25 ? 18.406 -13.172 1.525 1 89.06 25 LEU B C 1
ATOM 2846 O O . LEU B 1 25 ? 17.922 -13.336 2.654 1 89.06 25 LEU B O 1
ATOM 2850 N N . PRO B 1 26 ? 19.094 -14.055 0.874 1 85.31 26 PRO B N 1
ATOM 2851 C CA . PRO B 1 26 ? 19.344 -15.32 1.557 1 85.31 26 PRO B CA 1
ATOM 2852 C C . PRO B 1 26 ? 20.281 -15.172 2.76 1 85.31 26 PRO B C 1
ATOM 2854 O O . PRO B 1 26 ? 20.953 -14.148 2.9 1 85.31 26 PRO B O 1
ATOM 2857 N N . ARG B 1 27 ? 20.172 -16.125 3.584 1 77 27 ARG B N 1
ATOM 2858 C CA . ARG B 1 27 ? 21.062 -16.141 4.746 1 77 27 ARG B CA 1
ATOM 2859 C C . ARG B 1 27 ? 22.516 -16.141 4.32 1 77 27 ARG B C 1
ATOM 2861 O O . ARG B 1 27 ? 22.859 -16.562 3.211 1 77 27 ARG B O 1
ATOM 2868 N N . ALA B 1 28 ? 23.234 -15.625 5.262 1 69 28 ALA B N 1
ATOM 2869 C CA . ALA B 1 28 ? 24.672 -15.586 5.035 1 69 28 ALA B CA 1
ATOM 2870 C C . ALA B 1 28 ? 25.219 -16.969 4.703 1 69 28 ALA B C 1
ATOM 2872 O O . ALA B 1 28 ? 24.812 -17.969 5.312 1 69 28 ALA B O 1
ATOM 2873 N N . GLY B 1 29 ? 25.922 -17.078 3.643 1 66.94 29 GLY B N 1
ATOM 2874 C CA . GLY B 1 29 ? 26.547 -18.328 3.268 1 66.94 29 GLY B CA 1
ATOM 2875 C C . GLY B 1 29 ? 25.875 -19 2.082 1 66.94 29 GLY B C 1
ATOM 2876 O O . GLY B 1 29 ? 26.406 -19.969 1.521 1 66.94 29 GLY B O 1
ATOM 2877 N N . ALA B 1 30 ? 24.719 -18.531 1.812 1 66.88 30 ALA B N 1
ATOM 2878 C CA . ALA B 1 30 ? 24.047 -19.125 0.647 1 66.88 30 ALA B CA 1
ATOM 2879 C C . ALA B 1 30 ? 24.812 -18.781 -0.635 1 66.88 30 ALA B C 1
ATOM 2881 O O . ALA B 1 30 ? 25.438 -17.734 -0.737 1 66.88 30 ALA B O 1
ATOM 2882 N N . SER B 1 31 ? 24.891 -19.75 -1.477 1 63.06 31 SER B N 1
ATOM 2883 C CA . SER B 1 31 ? 25.609 -19.562 -2.734 1 63.06 31 SER B CA 1
ATOM 2884 C C . SER B 1 31 ? 25.078 -18.375 -3.508 1 63.06 31 SER B C 1
ATOM 2886 O O . SER B 1 31 ? 23.859 -18.234 -3.689 1 63.06 31 SER B O 1
ATOM 2888 N N . PRO B 1 32 ? 25.875 -17.5 -3.873 1 62.62 32 PRO B N 1
ATOM 2889 C CA . PRO B 1 32 ? 25.469 -16.328 -4.672 1 62.62 32 PRO B CA 1
ATOM 2890 C C . PRO B 1 32 ? 24.984 -16.719 -6.062 1 62.62 32 PRO B C 1
ATOM 2892 O O . PRO B 1 32 ? 24.391 -15.891 -6.77 1 62.62 32 PRO B O 1
ATOM 2895 N N . SER B 1 33 ? 25.094 -17.969 -6.32 1 70.88 33 SER B N 1
ATOM 2896 C CA . SER B 1 33 ? 24.812 -18.375 -7.691 1 70.88 33 SER B CA 1
ATOM 2897 C C . SER B 1 33 ? 23.359 -18.828 -7.852 1 70.88 33 SER B C 1
ATOM 2899 O O . SER B 1 33 ? 22.891 -19.078 -8.969 1 70.88 33 SER B O 1
ATOM 2901 N N . ARG B 1 34 ? 22.641 -18.828 -6.852 1 85.12 34 ARG B N 1
ATOM 2902 C CA . ARG B 1 34 ? 21.266 -19.281 -6.988 1 85.12 34 ARG B CA 1
ATOM 2903 C C . ARG B 1 34 ? 20.391 -18.203 -7.637 1 85.12 34 ARG B C 1
ATOM 2905 O O . ARG B 1 34 ? 20.641 -17 -7.461 1 85.12 34 ARG B O 1
ATOM 2912 N N . PRO B 1 35 ? 19.422 -18.688 -8.383 1 91.06 35 PRO B N 1
ATOM 2913 C CA . PRO B 1 35 ? 18.578 -17.703 -9.086 1 91.06 35 PRO B CA 1
ATOM 2914 C C . PRO B 1 35 ? 17.703 -16.891 -8.133 1 91.06 35 PRO B C 1
ATOM 2916 O O . PRO B 1 35 ? 17.344 -17.375 -7.059 1 91.06 35 PRO B O 1
ATOM 2919 N N . LEU B 1 36 ? 17.438 -15.703 -8.57 1 94.12 36 LEU B N 1
ATOM 2920 C CA . LEU B 1 36 ? 16.406 -14.922 -7.891 1 94.12 36 LEU B CA 1
ATOM 2921 C C . LEU B 1 36 ? 15.039 -15.578 -8.055 1 94.12 36 LEU B C 1
ATOM 2923 O O . LEU B 1 36 ? 14.633 -15.898 -9.172 1 94.12 36 LEU B O 1
ATOM 2927 N N . VAL B 1 37 ? 14.391 -15.867 -6.957 1 96.94 37 VAL B N 1
ATOM 2928 C CA . VAL B 1 37 ? 13.023 -16.391 -7.012 1 96.94 37 VAL B CA 1
ATOM 2929 C C . VAL B 1 37 ? 12.031 -15.227 -7.02 1 96.94 37 VAL B C 1
ATOM 2931 O O . VAL B 1 37 ? 12.078 -14.352 -6.152 1 96.94 37 VAL B O 1
ATOM 2934 N N . ILE B 1 38 ? 11.172 -15.203 -8.016 1 98.19 38 ILE B N 1
ATOM 2935 C CA . ILE B 1 38 ? 10.133 -14.188 -8.117 1 98.19 38 ILE B CA 1
ATOM 2936 C C . ILE B 1 38 ? 8.766 -14.805 -7.832 1 98.19 38 ILE B C 1
ATOM 2938 O O . ILE B 1 38 ? 8.344 -15.734 -8.531 1 98.19 38 ILE B O 1
ATOM 2942 N N . LEU B 1 39 ? 8.133 -14.297 -6.816 1 98.31 39 LEU B N 1
ATOM 2943 C CA . LEU B 1 39 ? 6.766 -14.711 -6.52 1 98.31 39 LEU B CA 1
ATOM 2944 C C . LEU B 1 39 ? 5.758 -13.859 -7.285 1 98.31 39 LEU B C 1
ATOM 2946 O O . LEU B 1 39 ? 5.812 -12.633 -7.23 1 98.31 39 LEU B O 1
ATOM 2950 N N . VAL B 1 40 ? 4.887 -14.508 -7.98 1 98.25 40 VAL B N 1
ATOM 2951 C CA . VAL B 1 40 ? 3.857 -13.828 -8.758 1 98.25 40 VAL B CA 1
ATOM 2952 C C . VAL B 1 40 ? 2.479 -14.156 -8.188 1 98.25 40 VAL B C 1
ATOM 2954 O O . VAL B 1 40 ? 2.043 -15.305 -8.219 1 98.25 40 VAL B O 1
ATOM 2957 N N . ASN B 1 41 ? 1.762 -13.172 -7.73 1 97.12 41 ASN B N 1
ATOM 2958 C CA . ASN B 1 41 ? 0.508 -13.328 -7 1 97.12 41 ASN B CA 1
ATOM 2959 C C . ASN B 1 41 ? -0.635 -13.727 -7.93 1 97.12 41 ASN B C 1
ATOM 2961 O O . ASN B 1 41 ? -0.557 -13.523 -9.141 1 97.12 41 ASN B O 1
ATOM 2965 N N . GLY B 1 42 ? -1.618 -14.305 -7.352 1 95.25 42 GLY B N 1
ATOM 2966 C CA . GLY B 1 42 ? -2.9 -14.438 -8.023 1 95.25 42 GLY B CA 1
ATOM 2967 C C . GLY B 1 42 ? -3.781 -13.211 -7.871 1 95.25 42 GLY B C 1
ATOM 2968 O O . GLY B 1 42 ? -3.385 -12.234 -7.238 1 95.25 42 GLY B O 1
ATOM 2969 N N . LEU B 1 43 ? -4.938 -13.312 -8.477 1 91.75 43 LEU B N 1
ATOM 2970 C CA . LEU B 1 43 ? -5.918 -12.242 -8.344 1 91.75 43 LEU B CA 1
ATOM 2971 C C . LEU B 1 43 ? -6.363 -12.086 -6.891 1 91.75 43 LEU B C 1
ATOM 2973 O O . LEU B 1 43 ? -6.539 -13.078 -6.184 1 91.75 43 LEU B O 1
ATOM 2977 N N . SER B 1 44 ? -6.539 -10.852 -6.398 1 88.19 44 SER B N 1
ATOM 2978 C CA . SER B 1 44 ? -7.047 -10.477 -5.082 1 88.19 44 SER B CA 1
ATOM 2979 C C . SER B 1 44 ? -6.047 -10.828 -3.982 1 88.19 44 SER B C 1
ATOM 2981 O O . SER B 1 44 ? -6.418 -10.945 -2.812 1 88.19 44 SER B O 1
ATOM 2983 N N . ASN B 1 45 ? -4.844 -11.117 -4.355 1 88.88 45 ASN B N 1
ATOM 2984 C CA . ASN B 1 45 ? -3.865 -11.531 -3.355 1 88.88 45 ASN B CA 1
ATOM 2985 C C . ASN B 1 45 ? -2.83 -10.438 -3.1 1 88.88 45 ASN B C 1
ATOM 2987 O O . ASN B 1 45 ? -2.457 -9.703 -4.016 1 88.88 45 ASN B O 1
ATOM 2991 N N . ASP B 1 46 ? -2.42 -10.344 -1.83 1 89.25 46 ASP B N 1
ATOM 2992 C CA . ASP B 1 46 ? -1.396 -9.391 -1.414 1 89.25 46 ASP B CA 1
ATOM 2993 C C . ASP B 1 46 ? -0.174 -10.109 -0.847 1 89.25 46 ASP B C 1
ATOM 2995 O O . ASP B 1 46 ? 0.495 -9.594 0.05 1 89.25 46 ASP B O 1
ATOM 2999 N N . GLY B 1 47 ? 0.043 -11.312 -1.173 1 89.56 47 GLY B N 1
ATOM 3000 C CA . GLY B 1 47 ? 1.189 -12.062 -0.693 1 89.56 47 GLY B CA 1
ATOM 3001 C C . GLY B 1 47 ? 0.849 -13.008 0.445 1 89.56 47 GLY B C 1
ATOM 3002 O O . GLY B 1 47 ? 1.69 -13.805 0.874 1 89.56 47 GLY B O 1
ATOM 3003 N N . MET B 1 48 ? -0.364 -12.992 0.93 1 87.94 48 MET B N 1
ATOM 3004 C CA . MET B 1 48 ? -0.757 -13.82 2.066 1 87.94 48 MET B CA 1
ATOM 3005 C C . MET B 1 48 ? -0.602 -15.297 1.739 1 87.94 48 MET B C 1
ATOM 3007 O O . MET B 1 48 ? -0.319 -16.109 2.625 1 87.94 48 MET B O 1
ATOM 3011 N N . GLN B 1 49 ? -0.754 -15.672 0.526 1 91.25 49 GLN B N 1
ATOM 3012 C CA . GLN B 1 49 ? -0.685 -17.078 0.13 1 91.25 49 GLN B CA 1
ATOM 3013 C C . GLN B 1 49 ? 0.733 -17.609 0.278 1 91.25 49 GLN B C 1
ATOM 3015 O O . GLN B 1 49 ? 0.93 -18.828 0.392 1 91.25 49 GLN B O 1
ATOM 3020 N N . TRP B 1 50 ? 1.696 -16.766 0.28 1 95.62 50 TRP B N 1
ATOM 3021 C CA . TRP B 1 50 ? 3.096 -17.188 0.304 1 95.62 50 TRP B CA 1
ATOM 3022 C C . TRP B 1 50 ? 3.611 -17.266 1.736 1 95.62 50 TRP B C 1
ATOM 3024 O O . TRP B 1 50 ? 4.711 -17.781 1.976 1 95.62 50 TRP B O 1
ATOM 3034 N N . ARG B 1 51 ? 2.885 -16.797 2.697 1 90.94 51 ARG B N 1
ATOM 3035 C CA . ARG B 1 51 ? 3.361 -16.609 4.066 1 90.94 51 ARG B CA 1
ATOM 3036 C C . ARG B 1 51 ? 3.961 -17.906 4.617 1 90.94 51 ARG B C 1
ATOM 3038 O O . ARG B 1 51 ? 4.98 -17.875 5.309 1 90.94 51 ARG B O 1
ATOM 3045 N N . ARG B 1 52 ? 3.381 -19.031 4.332 1 92 52 ARG B N 1
ATOM 3046 C CA . ARG B 1 52 ? 3.855 -20.297 4.875 1 92 52 ARG B CA 1
ATOM 3047 C C . ARG B 1 52 ? 4.949 -20.891 3.994 1 92 52 ARG B C 1
ATOM 3049 O O . ARG B 1 52 ? 5.684 -21.781 4.422 1 92 52 ARG B O 1
ATOM 3056 N N . LEU B 1 53 ? 5.051 -20.453 2.793 1 95.12 53 LEU B N 1
ATOM 3057 C CA . LEU B 1 53 ? 5.941 -21.062 1.814 1 95.12 53 LEU B CA 1
ATOM 3058 C C . LEU B 1 53 ? 7.238 -20.266 1.69 1 95.12 53 LEU B C 1
ATOM 3060 O O . LEU B 1 53 ? 8.305 -20.844 1.474 1 95.12 53 LEU B O 1
ATOM 3064 N N . LYS B 1 54 ? 7.199 -18.969 1.858 1 93.44 54 LYS B N 1
ATOM 3065 C CA . LYS B 1 54 ? 8.297 -18.047 1.598 1 93.44 54 LYS B CA 1
ATOM 3066 C C . LYS B 1 54 ? 9.492 -18.328 2.506 1 93.44 54 LYS B C 1
ATOM 3068 O O . LYS B 1 54 ? 10.641 -18.328 2.057 1 93.44 54 LYS B O 1
ATOM 3073 N N . PRO B 1 55 ? 9.305 -18.641 3.801 1 91 55 PRO B N 1
ATOM 3074 C CA . PRO B 1 55 ? 10.445 -18.828 4.695 1 91 55 PRO B CA 1
ATOM 3075 C C . PRO B 1 55 ? 11.375 -19.953 4.23 1 91 55 PRO B C 1
ATOM 3077 O O . PRO B 1 55 ? 12.602 -19.812 4.324 1 91 55 PRO B O 1
ATOM 3080 N N . ALA B 1 56 ? 10.836 -20.984 3.725 1 90.38 56 ALA B N 1
ATOM 3081 C CA . ALA B 1 56 ? 11.672 -22.094 3.242 1 90.38 56 ALA B CA 1
ATOM 3082 C C . ALA B 1 56 ? 12.477 -21.672 2.014 1 90.38 56 ALA B C 1
ATOM 3084 O O . ALA B 1 56 ? 13.633 -22.078 1.856 1 90.38 56 ALA B O 1
ATOM 3085 N N . MET B 1 57 ? 11.914 -20.875 1.185 1 92.56 57 MET B N 1
ATOM 3086 C CA . MET B 1 57 ? 12.578 -20.422 -0.034 1 92.56 57 MET B CA 1
ATOM 3087 C C . MET B 1 57 ? 13.703 -19.453 0.291 1 92.56 57 MET B C 1
ATOM 3089 O O . MET B 1 57 ? 14.766 -19.484 -0.341 1 92.56 57 MET B O 1
ATOM 3093 N N . THR B 1 58 ? 13.492 -18.594 1.286 1 91.75 58 THR B N 1
ATOM 3094 C CA . THR B 1 58 ? 14.43 -17.516 1.591 1 91.75 58 THR B CA 1
ATOM 3095 C C . THR B 1 58 ? 15.68 -18.062 2.27 1 91.75 58 THR B C 1
ATOM 3097 O O . THR B 1 58 ? 16.688 -17.359 2.385 1 91.75 58 THR B O 1
ATOM 3100 N N . ARG B 1 59 ? 15.68 -19.312 2.693 1 88.88 59 ARG B N 1
ATOM 3101 C CA . ARG B 1 59 ? 16.844 -19.906 3.314 1 88.88 59 ARG B CA 1
ATOM 3102 C C . ARG B 1 59 ? 18 -20.047 2.316 1 88.88 59 ARG B C 1
ATOM 3104 O O . ARG B 1 59 ? 19.172 -19.922 2.686 1 88.88 59 ARG B O 1
ATOM 3111 N N . THR B 1 60 ? 17.656 -20.203 1.096 1 88.75 60 THR B N 1
ATOM 3112 C CA . THR B 1 60 ? 18.703 -20.531 0.135 1 88.75 60 THR B CA 1
ATOM 3113 C C . THR B 1 60 ? 18.656 -19.578 -1.059 1 88.75 60 THR B C 1
ATOM 3115 O O . THR B 1 60 ? 19.609 -19.516 -1.831 1 88.75 60 THR B O 1
ATOM 3118 N N . HIS B 1 61 ? 17.562 -18.906 -1.277 1 92.56 61 HIS B N 1
ATOM 3119 C CA . HIS B 1 61 ? 17.406 -18.047 -2.443 1 92.56 61 HIS B CA 1
ATOM 3120 C C . HIS B 1 61 ? 17.062 -16.609 -2.033 1 92.56 61 HIS B C 1
ATOM 3122 O O . HIS B 1 61 ? 16.469 -16.391 -0.978 1 92.56 61 HIS B O 1
ATOM 3128 N N . ALA B 1 62 ? 17.516 -15.641 -2.842 1 93 62 ALA B N 1
ATOM 3129 C CA . ALA B 1 62 ? 16.844 -14.344 -2.805 1 93 62 ALA B CA 1
ATOM 3130 C C . ALA B 1 62 ? 15.414 -14.445 -3.344 1 93 62 ALA B C 1
ATOM 3132 O O . ALA B 1 62 ? 15.172 -15.141 -4.332 1 93 62 ALA B O 1
ATOM 3133 N N . VAL B 1 63 ? 14.477 -13.828 -2.637 1 96 63 VAL B N 1
ATOM 3134 C CA . VAL B 1 63 ? 13.078 -13.945 -3.018 1 96 63 VAL B CA 1
ATOM 3135 C C . VAL B 1 63 ? 12.477 -12.547 -3.189 1 96 63 VAL B C 1
ATOM 3137 O O . VAL B 1 63 ? 12.508 -11.734 -2.264 1 96 63 VAL B O 1
ATOM 3140 N N . LEU B 1 64 ? 11.984 -12.25 -4.383 1 96.75 64 LEU B N 1
ATOM 3141 C CA . LEU B 1 64 ? 11.312 -10.992 -4.699 1 96.75 64 LEU B CA 1
ATOM 3142 C C . LEU B 1 64 ? 9.797 -11.164 -4.715 1 96.75 64 LEU B C 1
ATOM 3144 O O . LEU B 1 64 ? 9.273 -12.008 -5.445 1 96.75 64 LEU B O 1
ATOM 3148 N N . SER B 1 65 ? 9.094 -10.453 -3.902 1 96.81 65 SER B N 1
ATOM 3149 C CA . SER B 1 65 ? 7.637 -10.359 -3.902 1 96.81 65 SER B CA 1
ATOM 3150 C C . SER B 1 65 ? 7.172 -8.961 -4.289 1 96.81 65 SER B C 1
ATOM 3152 O O . SER B 1 65 ? 7.879 -7.977 -4.039 1 96.81 65 SER B O 1
ATOM 3154 N N . TRP B 1 66 ? 6.023 -8.844 -4.898 1 97.38 66 TRP B N 1
ATOM 3155 C CA . TRP B 1 66 ? 5.5 -7.555 -5.324 1 97.38 66 TRP B CA 1
ATOM 3156 C C . TRP B 1 66 ? 3.979 -7.598 -5.445 1 97.38 66 TRP B C 1
ATOM 3158 O O . TRP B 1 66 ? 3.385 -8.68 -5.48 1 97.38 66 TRP B O 1
ATOM 3168 N N . ASP B 1 67 ? 3.307 -6.477 -5.379 1 97.44 67 ASP B N 1
ATOM 3169 C CA . ASP B 1 67 ? 1.852 -6.363 -5.438 1 97.44 67 ASP B CA 1
ATOM 3170 C C . ASP B 1 67 ? 1.403 -5.738 -6.758 1 97.44 67 ASP B C 1
ATOM 3172 O O . ASP B 1 67 ? 2.045 -4.812 -7.262 1 97.44 67 ASP B O 1
ATOM 3176 N N . TYR B 1 68 ? 0.29 -6.273 -7.273 1 97.38 68 TYR B N 1
ATOM 3177 C CA . TYR B 1 68 ? -0.305 -5.715 -8.484 1 97.38 68 TYR B CA 1
ATOM 3178 C C . TYR B 1 68 ? -0.895 -4.336 -8.211 1 97.38 68 TYR B C 1
ATOM 3180 O O . TYR B 1 68 ? -1.157 -3.98 -7.059 1 97.38 68 TYR B O 1
ATOM 3188 N N . ARG B 1 69 ? -1.077 -3.584 -9.312 1 95.62 69 ARG B N 1
ATOM 3189 C CA . ARG B 1 69 ? -1.85 -2.35 -9.211 1 95.62 69 ARG B CA 1
ATOM 3190 C C . ARG B 1 69 ? -3.182 -2.592 -8.508 1 95.62 69 ARG B C 1
ATOM 3192 O O . ARG B 1 69 ? -3.9 -3.537 -8.844 1 95.62 69 ARG B O 1
ATOM 3199 N N . GLY B 1 70 ? -3.391 -1.709 -7.484 1 92.25 70 GLY B N 1
ATOM 3200 C CA . GLY B 1 70 ? -4.664 -1.812 -6.793 1 92.25 70 GLY B CA 1
ATOM 3201 C C . GLY B 1 70 ? -4.715 -2.959 -5.801 1 92.25 70 GLY B C 1
ATOM 3202 O O . GLY B 1 70 ? -5.785 -3.301 -5.289 1 92.25 70 GLY B O 1
ATOM 3203 N N . HIS B 1 71 ? -3.602 -3.66 -5.539 1 94.12 71 HIS B N 1
ATOM 3204 C CA . HIS B 1 71 ? -3.506 -4.762 -4.586 1 94.12 71 HIS B CA 1
ATOM 3205 C C . HIS B 1 71 ? -2.441 -4.484 -3.531 1 94.12 71 HIS B C 1
ATOM 3207 O O . HIS B 1 71 ? -1.457 -3.793 -3.801 1 94.12 71 HIS B O 1
ATOM 3213 N N . GLY B 1 72 ? -2.668 -5 -2.33 1 93.06 72 GLY B N 1
ATOM 3214 C CA . GLY B 1 72 ? -1.66 -4.934 -1.283 1 93.06 72 GLY B CA 1
ATOM 3215 C C . GLY B 1 72 ? -1.182 -3.523 -1.002 1 93.06 72 GLY B C 1
ATOM 3216 O O . GLY B 1 72 ? -1.99 -2.625 -0.761 1 93.06 72 GLY B O 1
ATOM 3217 N N . CYS B 1 73 ? 0.124 -3.338 -1.144 1 94.06 73 CYS B N 1
ATOM 3218 C CA . CYS B 1 73 ? 0.718 -2.049 -0.806 1 94.06 73 CYS B CA 1
ATOM 3219 C C . CYS B 1 73 ? 1.012 -1.238 -2.062 1 94.06 73 CYS B C 1
ATOM 3221 O O . CYS B 1 73 ? 1.668 -0.198 -1.996 1 94.06 73 CYS B O 1
ATOM 3223 N N . SER B 1 74 ? 0.577 -1.752 -3.199 1 96 74 SER B N 1
ATOM 3224 C CA . SER B 1 74 ? 0.64 -0.951 -4.418 1 96 74 SER B CA 1
ATOM 3225 C C . SER B 1 74 ? -0.522 0.033 -4.492 1 96 74 SER B C 1
ATOM 3227 O O . SER B 1 74 ? -1.578 -0.199 -3.902 1 96 74 SER B O 1
ATOM 3229 N N . ALA B 1 75 ? -0.312 1.135 -5.191 1 93.75 75 ALA B N 1
ATOM 3230 C CA . ALA B 1 75 ? -1.336 2.17 -5.301 1 93.75 75 ALA B CA 1
ATOM 3231 C C . ALA B 1 75 ? -2.443 1.743 -6.262 1 93.75 75 ALA B C 1
ATOM 3233 O O . ALA B 1 75 ? -2.264 0.817 -7.055 1 93.75 75 ALA B O 1
ATOM 3234 N N . ASP B 1 76 ? -3.58 2.408 -6.086 1 90.75 76 ASP B N 1
ATOM 3235 C CA . ASP B 1 76 ? -4.629 2.268 -7.094 1 90.75 76 ASP B CA 1
ATOM 3236 C C . ASP B 1 76 ? -4.137 2.732 -8.461 1 90.75 76 ASP B C 1
ATOM 3238 O O . ASP B 1 76 ? -3.363 3.688 -8.562 1 90.75 76 ASP B O 1
ATOM 3242 N N . PRO B 1 77 ? -4.625 2.053 -9.477 1 93.06 77 PRO B N 1
ATOM 3243 C CA . PRO B 1 77 ? -4.156 2.451 -10.812 1 93.06 77 PRO B CA 1
ATOM 3244 C C . PRO B 1 77 ? -4.508 3.898 -11.148 1 93.06 77 PRO B C 1
ATOM 3246 O O . PRO B 1 77 ? -5.633 4.34 -10.898 1 93.06 77 PRO B O 1
ATOM 3249 N N . THR B 1 78 ? -3.547 4.633 -11.68 1 91.38 78 THR B N 1
ATOM 3250 C CA . THR B 1 78 ? -3.787 5.98 -12.188 1 91.38 78 THR B CA 1
ATOM 3251 C C . THR B 1 78 ? -4.734 5.945 -13.383 1 91.38 78 THR B C 1
ATOM 3253 O O . THR B 1 78 ? -5.566 6.84 -13.547 1 91.38 78 THR B O 1
ATOM 3256 N N . ASP B 1 79 ? -4.594 4.906 -14.18 1 92.38 79 ASP B N 1
ATOM 3257 C CA . ASP B 1 79 ? -5.477 4.625 -15.312 1 92.38 79 ASP B CA 1
ATOM 3258 C C . ASP B 1 79 ? -6.004 3.195 -15.25 1 92.38 79 ASP B C 1
ATOM 3260 O O . ASP B 1 79 ? -5.316 2.256 -15.664 1 92.38 79 ASP B O 1
ATOM 3264 N N . VAL B 1 80 ? -7.215 3.068 -14.859 1 88.81 80 VAL B N 1
ATOM 3265 C CA . VAL B 1 80 ? -7.824 1.757 -14.672 1 88.81 80 VAL B CA 1
ATOM 3266 C C . VAL B 1 80 ? -7.852 1.003 -16 1 88.81 80 VAL B C 1
ATOM 3268 O O . VAL B 1 80 ? -7.676 -0.218 -16.031 1 88.81 80 VAL B O 1
ATOM 3271 N N . SER B 1 81 ? -8.047 1.726 -17.062 1 88.5 81 SER B N 1
ATOM 3272 C CA . SER B 1 81 ? -8.172 1.104 -18.375 1 88.5 81 SER B CA 1
ATOM 3273 C C . SER B 1 81 ? -6.848 0.485 -18.828 1 88.5 81 SER B C 1
ATOM 3275 O O . SER B 1 81 ? -6.82 -0.327 -19.75 1 88.5 81 SER B O 1
ATOM 3277 N N . SER B 1 82 ? -5.742 0.849 -18.172 1 93.56 82 SER B N 1
ATOM 3278 C CA . SER B 1 82 ? -4.426 0.347 -18.562 1 93.56 82 SER B CA 1
ATOM 3279 C C . SER B 1 82 ? -4.141 -1.006 -17.922 1 93.56 82 SER B C 1
ATOM 3281 O O . SER B 1 82 ? -3.172 -1.677 -18.281 1 93.56 82 SER B O 1
ATOM 3283 N N . VAL B 1 83 ? -4.977 -1.489 -17.078 1 94.38 83 VAL B N 1
ATOM 3284 C CA . VAL B 1 83 ? -4.754 -2.74 -16.359 1 94.38 83 VAL B CA 1
ATOM 3285 C C . VAL B 1 83 ? -5.062 -3.924 -17.266 1 94.38 83 VAL B C 1
ATOM 3287 O O . VAL B 1 83 ? -6.168 -4.023 -17.812 1 94.38 83 VAL B O 1
ATOM 3290 N N . SER B 1 84 ? -4.113 -4.746 -17.469 1 95.75 84 SER B N 1
ATOM 3291 C CA . SER B 1 84 ? -4.195 -5.965 -18.266 1 95.75 84 SER B CA 1
ATOM 3292 C C . SER B 1 84 ? -3.088 -6.945 -17.891 1 95.75 84 SER B C 1
ATOM 3294 O O . SER B 1 84 ? -2.127 -6.578 -17.219 1 95.75 84 SER B O 1
ATOM 3296 N N . ILE B 1 85 ? -3.264 -8.195 -18.344 1 96.94 85 ILE B N 1
ATOM 3297 C CA . ILE B 1 85 ? -2.229 -9.195 -18.094 1 96.94 85 ILE B CA 1
ATOM 3298 C C . ILE B 1 85 ? -0.901 -8.719 -18.672 1 96.94 85 ILE B C 1
ATOM 3300 O O . ILE B 1 85 ? 0.141 -8.82 -18.031 1 96.94 85 ILE B O 1
ATOM 3304 N N . ARG B 1 86 ? -0.921 -8.18 -19.859 1 97.31 86 ARG B N 1
ATOM 3305 C CA . ARG B 1 86 ? 0.283 -7.668 -20.5 1 97.31 86 ARG B CA 1
ATOM 3306 C C . ARG B 1 86 ? 0.89 -6.523 -19.703 1 97.31 86 ARG B C 1
ATOM 3308 O O . ARG B 1 86 ? 2.109 -6.457 -19.531 1 97.31 86 ARG B O 1
ATOM 3315 N N . ALA B 1 87 ? 0.045 -5.629 -19.219 1 97.75 87 ALA B N 1
ATOM 3316 C CA . ALA B 1 87 ? 0.523 -4.512 -18.406 1 97.75 87 ALA B CA 1
ATOM 3317 C C . ALA B 1 87 ? 1.171 -5 -17.125 1 97.75 87 ALA B C 1
ATOM 3319 O O . ALA B 1 87 ? 2.176 -4.445 -16.672 1 97.75 87 ALA B O 1
ATOM 3320 N N . LEU B 1 88 ? 0.581 -5.996 -16.531 1 98 88 LEU B N 1
ATOM 3321 C CA . LEU B 1 88 ? 1.134 -6.543 -15.289 1 98 88 LEU B CA 1
ATOM 3322 C C . LEU B 1 88 ? 2.496 -7.184 -15.547 1 98 88 LEU B C 1
ATOM 3324 O O . LEU B 1 88 ? 3.393 -7.098 -14.703 1 98 88 LEU B O 1
ATOM 3328 N N . ALA B 1 89 ? 2.654 -7.863 -16.656 1 98.38 89 ALA B N 1
ATOM 3329 C CA . ALA B 1 89 ? 3.967 -8.391 -17.031 1 98.38 89 ALA B CA 1
ATOM 3330 C C . ALA B 1 89 ? 4.992 -7.266 -17.156 1 98.38 89 ALA B C 1
ATOM 3332 O O . ALA B 1 89 ? 6.137 -7.41 -16.734 1 98.38 89 ALA B O 1
ATOM 3333 N N . GLY B 1 90 ? 4.559 -6.16 -17.766 1 98.12 90 GLY B N 1
ATOM 3334 C CA . GLY B 1 90 ? 5.41 -4.984 -17.812 1 98.12 90 GLY B CA 1
ATOM 3335 C C . GLY B 1 90 ? 5.75 -4.426 -16.453 1 98.12 90 GLY B C 1
ATOM 3336 O O . GLY B 1 90 ? 6.871 -3.973 -16.219 1 98.12 90 GLY B O 1
ATOM 3337 N N . ASP B 1 91 ? 4.785 -4.449 -15.578 1 98.44 91 ASP B N 1
ATOM 3338 C CA . ASP B 1 91 ? 5.012 -4.004 -14.211 1 98.44 91 ASP B CA 1
ATOM 3339 C C . ASP B 1 91 ? 6.102 -4.836 -13.539 1 98.44 91 ASP B C 1
ATOM 3341 O O . ASP B 1 91 ? 6.93 -4.305 -12.797 1 98.44 91 ASP B O 1
ATOM 3345 N N . LEU B 1 92 ? 6.074 -6.141 -13.781 1 98.38 92 LEU B N 1
ATOM 3346 C CA . LEU B 1 92 ? 7.094 -7.02 -13.219 1 98.38 92 LEU B CA 1
ATOM 3347 C C . LEU B 1 92 ? 8.484 -6.59 -13.664 1 98.38 92 LEU B C 1
ATOM 3349 O O . LEU B 1 92 ? 9.422 -6.578 -12.867 1 98.38 92 LEU B O 1
ATOM 3353 N N . GLU B 1 93 ? 8.625 -6.258 -14.891 1 97.56 93 GLU B N 1
ATOM 3354 C CA . GLU B 1 93 ? 9.922 -5.805 -15.406 1 97.56 93 GLU B CA 1
ATOM 3355 C C . GLU B 1 93 ? 10.383 -4.543 -14.68 1 97.56 93 GLU B C 1
ATOM 3357 O O . GLU B 1 93 ? 11.57 -4.414 -14.352 1 97.56 93 GLU B O 1
ATOM 3362 N N . ARG B 1 94 ? 9.484 -3.604 -14.445 1 97 94 ARG B N 1
ATOM 3363 C CA . ARG B 1 94 ? 9.812 -2.381 -13.719 1 97 94 ARG B CA 1
ATOM 3364 C C . ARG B 1 94 ? 10.258 -2.693 -12.297 1 97 94 ARG B C 1
ATOM 3366 O O . ARG B 1 94 ? 11.211 -2.094 -11.789 1 97 94 ARG B O 1
ATOM 3373 N N . VAL B 1 95 ? 9.578 -3.596 -11.68 1 97.44 95 VAL B N 1
ATOM 3374 C CA . VAL B 1 95 ? 9.898 -4 -10.312 1 97.44 95 VAL B CA 1
ATOM 3375 C C . VAL B 1 95 ? 11.289 -4.637 -10.273 1 97.44 95 VAL B C 1
ATOM 3377 O O . VAL B 1 95 ? 12.094 -4.324 -9.391 1 97.44 95 VAL B O 1
ATOM 3380 N N . LEU B 1 96 ? 11.562 -5.5 -11.227 1 96.81 96 LEU B N 1
ATOM 3381 C CA . LEU B 1 96 ? 12.867 -6.156 -11.297 1 96.81 96 LEU B CA 1
ATOM 3382 C C . LEU B 1 96 ? 13.984 -5.133 -11.453 1 96.81 96 LEU B C 1
ATOM 3384 O O . LEU B 1 96 ? 15 -5.203 -10.758 1 96.81 96 LEU B O 1
ATOM 3388 N N . ALA B 1 97 ? 13.789 -4.195 -12.32 1 94.81 97 ALA B N 1
ATOM 3389 C CA . ALA B 1 97 ? 14.789 -3.156 -12.555 1 94.81 97 ALA B CA 1
ATOM 3390 C C . ALA B 1 97 ? 15.039 -2.336 -11.297 1 94.81 97 ALA B C 1
ATOM 3392 O O . ALA B 1 97 ? 16.188 -2.066 -10.938 1 94.81 97 ALA B O 1
ATOM 3393 N N . ASP B 1 98 ? 13.953 -2.004 -10.664 1 94.25 98 ASP B N 1
ATOM 3394 C CA . ASP B 1 98 ? 14.078 -1.2 -9.453 1 94.25 98 ASP B CA 1
ATOM 3395 C C . ASP B 1 98 ? 14.766 -1.986 -8.344 1 94.25 98 ASP B C 1
ATOM 3397 O O . ASP B 1 98 ? 15.625 -1.45 -7.637 1 94.25 98 ASP B O 1
ATOM 3401 N N . ALA B 1 99 ? 14.383 -3.219 -8.172 1 93.62 99 ALA B N 1
ATOM 3402 C CA . ALA B 1 99 ? 14.984 -4.07 -7.148 1 93.62 99 ALA B CA 1
ATOM 3403 C C . ALA B 1 99 ? 16.484 -4.242 -7.391 1 93.62 99 ALA B C 1
ATOM 3405 O O . ALA B 1 99 ? 17.281 -4.258 -6.445 1 93.62 99 ALA B O 1
ATOM 3406 N N . ARG B 1 100 ? 16.875 -4.391 -8.641 1 92.12 100 ARG B N 1
ATOM 3407 C CA . ARG B 1 100 ? 18.281 -4.523 -8.984 1 92.12 100 ARG B CA 1
ATOM 3408 C C . ARG B 1 100 ? 19.078 -3.291 -8.555 1 92.12 100 ARG B C 1
ATOM 3410 O O . ARG B 1 100 ? 20.125 -3.41 -7.926 1 92.12 100 ARG B O 1
ATOM 3417 N N . VAL B 1 101 ? 18.547 -2.154 -8.836 1 89.06 101 VAL B N 1
ATOM 3418 C CA . VAL B 1 101 ? 19.219 -0.899 -8.516 1 89.06 101 VAL B CA 1
ATOM 3419 C C . VAL B 1 101 ? 19.297 -0.725 -7 1 89.06 101 VAL B C 1
ATOM 3421 O O . VAL B 1 101 ? 20.359 -0.405 -6.461 1 89.06 101 VAL B O 1
ATOM 3424 N N . ARG B 1 102 ? 18.234 -1.045 -6.348 1 88.12 102 ARG B N 1
ATOM 3425 C CA . ARG B 1 102 ? 18.156 -0.791 -4.91 1 88.12 102 ARG B CA 1
ATOM 3426 C C . ARG B 1 102 ? 19.031 -1.764 -4.133 1 88.12 102 ARG B C 1
ATOM 3428 O O . ARG B 1 102 ? 19.531 -1.434 -3.051 1 88.12 102 ARG B O 1
ATOM 3435 N N . SER B 1 103 ? 19.172 -2.881 -4.633 1 87.88 103 SER B N 1
ATOM 3436 C CA . SER B 1 103 ? 19.984 -3.883 -3.941 1 87.88 103 SER B CA 1
ATOM 3437 C C . SER B 1 103 ? 21.469 -3.676 -4.203 1 87.88 103 SER B C 1
ATOM 3439 O O . SER B 1 103 ? 22.297 -4.453 -3.732 1 87.88 103 SER B O 1
ATOM 3441 N N . GLY B 1 104 ? 21.812 -2.625 -4.961 1 83.56 104 GLY B N 1
ATOM 3442 C CA . GLY B 1 104 ? 23.203 -2.393 -5.305 1 83.56 104 GLY B CA 1
ATOM 3443 C C . GLY B 1 104 ? 23.828 -3.521 -6.113 1 83.56 104 GLY B C 1
ATOM 3444 O O . GLY B 1 104 ? 25 -3.84 -5.949 1 83.56 104 GLY B O 1
ATOM 3445 N N . GLY B 1 105 ? 23 -4.289 -6.738 1 79.31 105 GLY B N 1
ATOM 3446 C CA . GLY B 1 105 ? 23.484 -5.398 -7.547 1 79.31 105 GLY B CA 1
ATOM 3447 C C . GLY B 1 105 ? 23.625 -6.691 -6.77 1 79.31 105 GLY B C 1
ATOM 3448 O O . GLY B 1 105 ? 24.156 -7.676 -7.281 1 79.31 105 GLY B O 1
ATOM 3449 N N . ALA B 1 106 ? 23.156 -6.73 -5.59 1 78.81 106 ALA B N 1
ATOM 3450 C CA . ALA B 1 106 ? 23.266 -7.922 -4.754 1 78.81 106 ALA B CA 1
ATOM 3451 C C . ALA B 1 106 ? 22.516 -9.102 -5.363 1 78.81 106 ALA B C 1
ATOM 3453 O O . ALA B 1 106 ? 22.812 -10.258 -5.055 1 78.81 106 ALA B O 1
ATOM 3454 N N . VAL B 1 107 ? 21.562 -8.781 -6.215 1 82.62 107 VAL B N 1
ATOM 3455 C CA . VAL B 1 107 ? 20.828 -9.867 -6.855 1 82.62 107 VAL B CA 1
ATOM 3456 C C . VAL B 1 107 ? 20.891 -9.703 -8.375 1 82.62 107 VAL B C 1
ATOM 3458 O O . VAL B 1 107 ? 20.781 -8.586 -8.891 1 82.62 107 VAL B O 1
ATOM 3461 N N . SER B 1 108 ? 21.141 -10.789 -8.984 1 82.94 108 SER B N 1
ATOM 3462 C CA . SER B 1 108 ? 21.094 -10.789 -10.445 1 82.94 108 SER B CA 1
ATOM 3463 C C . SER B 1 108 ? 19.672 -11.008 -10.945 1 82.94 108 SER B C 1
ATOM 3465 O O . SER B 1 108 ? 18.953 -11.859 -10.438 1 82.94 108 SER B O 1
ATOM 3467 N N . THR B 1 109 ? 19.297 -10.156 -11.898 1 87.44 109 THR B N 1
ATOM 3468 C CA . THR B 1 109 ? 17.984 -10.312 -12.523 1 87.44 109 THR B CA 1
ATOM 3469 C C . THR B 1 109 ? 18.109 -11.023 -13.867 1 87.44 109 THR B C 1
ATOM 3471 O O . THR B 1 109 ? 17.156 -11.047 -14.648 1 87.44 109 THR B O 1
ATOM 3474 N N . ARG B 1 110 ? 19.25 -11.617 -14.102 1 86.62 110 ARG B N 1
ATOM 3475 C CA . ARG B 1 110 ? 19.5 -12.273 -15.375 1 86.62 110 ARG B CA 1
ATOM 3476 C C . ARG B 1 110 ? 19.141 -13.75 -15.32 1 86.62 110 ARG B C 1
ATOM 3478 O O . ARG B 1 110 ? 19 -14.406 -16.359 1 86.62 110 ARG B O 1
ATOM 3485 N N . ARG B 1 111 ? 19.094 -14.289 -14.234 1 89.69 111 ARG B N 1
ATOM 3486 C CA . ARG B 1 111 ? 18.656 -15.664 -14 1 89.69 111 ARG B CA 1
ATOM 3487 C C . ARG B 1 111 ? 17.594 -15.719 -12.906 1 89.69 111 ARG B C 1
ATOM 3489 O O . ARG B 1 111 ? 17.906 -15.617 -11.719 1 89.69 111 ARG B O 1
ATOM 3496 N N . VAL B 1 112 ? 16.453 -15.992 -13.336 1 95.19 112 VAL B N 1
ATOM 3497 C CA . VAL B 1 112 ? 15.352 -15.906 -12.367 1 95.19 112 VAL B CA 1
ATOM 3498 C C . VAL B 1 112 ? 14.508 -17.172 -12.445 1 95.19 112 VAL B C 1
ATOM 3500 O O . VAL B 1 112 ? 14.445 -17.828 -13.484 1 95.19 112 VAL B O 1
ATOM 3503 N N . ALA B 1 113 ? 13.969 -17.578 -11.336 1 97 113 ALA B N 1
ATOM 3504 C CA . ALA B 1 113 ? 12.914 -18.578 -11.234 1 97 113 ALA B CA 1
ATOM 3505 C C . ALA B 1 113 ? 11.586 -17.953 -10.836 1 97 113 ALA B C 1
ATOM 3507 O O . ALA B 1 113 ? 11.523 -17.203 -9.859 1 97 113 ALA B O 1
ATOM 3508 N N . LEU B 1 114 ? 10.562 -18.203 -11.617 1 98.12 114 LEU B N 1
ATOM 3509 C CA . LEU B 1 114 ? 9.242 -17.656 -11.297 1 98.12 114 LEU B CA 1
ATOM 3510 C C . LEU B 1 114 ? 8.383 -18.719 -10.602 1 98.12 114 LEU B C 1
ATOM 3512 O O . LEU B 1 114 ? 8.344 -19.875 -11.016 1 98.12 114 LEU B O 1
ATOM 3516 N N . VAL B 1 115 ? 7.785 -18.375 -9.562 1 98.25 115 VAL B N 1
ATOM 3517 C CA . VAL B 1 115 ? 6.754 -19.156 -8.875 1 98.25 115 VAL B CA 1
ATOM 3518 C C . VAL B 1 115 ? 5.441 -18.375 -8.867 1 98.25 115 VAL B C 1
ATOM 3520 O O . VAL B 1 115 ? 5.305 -17.391 -8.141 1 98.25 115 VAL B O 1
ATOM 3523 N N . ALA B 1 116 ? 4.504 -18.859 -9.633 1 98.12 116 ALA B N 1
ATOM 3524 C CA . ALA B 1 116 ? 3.285 -18.109 -9.891 1 98.12 116 ALA B CA 1
ATOM 3525 C C . ALA B 1 116 ? 2.053 -18.844 -9.391 1 98.12 116 ALA B C 1
ATOM 3527 O O . ALA B 1 116 ? 1.978 -20.078 -9.492 1 98.12 116 ALA B O 1
ATOM 3528 N N . TYR B 1 117 ? 1.1 -18.109 -8.898 1 96.44 117 TYR B N 1
ATOM 3529 C CA . TYR B 1 117 ? -0.13 -18.656 -8.344 1 96.44 117 TYR B CA 1
ATOM 3530 C C . TYR B 1 117 ? -1.351 -18.125 -9.094 1 96.44 117 TYR B C 1
ATOM 3532 O O . TYR B 1 117 ? -1.464 -16.922 -9.336 1 96.44 117 TYR B O 1
ATOM 3540 N N . SER B 1 118 ? -2.297 -19.047 -9.43 1 95.12 118 SER B N 1
ATOM 3541 C CA . SER B 1 118 ? -3.615 -18.672 -9.938 1 95.12 118 SER B CA 1
ATOM 3542 C C . SER B 1 118 ? -3.508 -17.766 -11.156 1 95.12 118 SER B C 1
ATOM 3544 O O . SER B 1 118 ? -2.799 -18.078 -12.117 1 95.12 118 SER B O 1
ATOM 3546 N N . LEU B 1 119 ? -4.133 -16.625 -11.242 1 94.25 119 LEU B N 1
ATOM 3547 C CA . LEU B 1 119 ? -4.07 -15.688 -12.367 1 94.25 119 LEU B CA 1
ATOM 3548 C C . LEU B 1 119 ? -2.635 -15.258 -12.641 1 94.25 119 LEU B C 1
ATOM 3550 O O . LEU B 1 119 ? -2.297 -14.883 -13.766 1 94.25 119 LEU B O 1
ATOM 3554 N N . GLY B 1 120 ? -1.792 -15.328 -11.641 1 97 120 GLY B N 1
ATOM 3555 C CA . GLY B 1 120 ? -0.386 -14.984 -11.781 1 97 120 GLY B CA 1
ATOM 3556 C C . GLY B 1 120 ? 0.347 -15.867 -12.773 1 97 120 GLY B C 1
ATOM 3557 O O . GLY B 1 120 ? 1.398 -15.484 -13.297 1 97 120 GLY B O 1
ATOM 3558 N N . CYS B 1 121 ? -0.165 -17.062 -13.023 1 96.44 121 CYS B N 1
ATOM 3559 C CA . CYS B 1 121 ? 0.432 -17.938 -14.023 1 96.44 121 CYS B CA 1
ATOM 3560 C C . CYS B 1 121 ? 0.402 -17.297 -15.406 1 96.44 121 CYS B C 1
ATOM 3562 O O . CYS B 1 121 ? 1.381 -17.375 -16.156 1 96.44 121 CYS B O 1
ATOM 3564 N N . GLN B 1 122 ? -0.728 -16.641 -15.734 1 96.56 122 GLN B N 1
ATOM 3565 C CA . GLN B 1 122 ? -0.812 -15.914 -17 1 96.56 122 GLN B CA 1
ATOM 3566 C C . GLN B 1 122 ? 0.166 -14.742 -17.016 1 96.56 122 GLN B C 1
ATOM 3568 O O . GLN B 1 122 ? 0.804 -14.484 -18.047 1 96.56 122 GLN B O 1
ATOM 3573 N N . VAL B 1 123 ? 0.298 -14.07 -15.898 1 97.94 123 VAL B N 1
ATOM 3574 C CA . VAL B 1 123 ? 1.203 -12.93 -15.812 1 97.94 123 VAL B CA 1
ATOM 3575 C C . VAL B 1 123 ? 2.645 -13.398 -15.992 1 97.94 123 VAL B C 1
ATOM 3577 O O . VAL B 1 123 ? 3.404 -12.805 -16.766 1 97.94 123 VAL B O 1
ATOM 3580 N N . ALA B 1 124 ? 3.025 -14.43 -15.305 1 98.38 124 ALA B N 1
ATOM 3581 C CA . ALA B 1 124 ? 4.379 -14.977 -15.391 1 98.38 124 ALA B CA 1
ATOM 3582 C C . ALA B 1 124 ? 4.691 -15.43 -16.812 1 98.38 124 ALA B C 1
ATOM 3584 O O . ALA B 1 124 ? 5.758 -15.117 -17.344 1 98.38 124 ALA B O 1
ATOM 3585 N N . LEU B 1 125 ? 3.766 -16.156 -17.391 1 98.12 125 LEU B N 1
ATOM 3586 C CA . LEU B 1 125 ? 3.971 -16.641 -18.766 1 98.12 125 LEU B CA 1
ATOM 3587 C C . LEU B 1 125 ? 4.074 -15.469 -19.734 1 98.12 125 LEU B C 1
ATOM 3589 O O . LEU B 1 125 ? 4.926 -15.469 -20.625 1 98.12 125 LEU B O 1
ATOM 3593 N N . GLU B 1 126 ? 3.189 -14.523 -19.531 1 98.06 126 GLU B N 1
ATOM 3594 C CA . GLU B 1 126 ? 3.266 -13.352 -20.391 1 98.06 126 GLU B CA 1
ATOM 3595 C C . GLU B 1 126 ? 4.625 -12.672 -20.281 1 98.06 126 GLU B C 1
ATOM 3597 O O . GLU B 1 126 ? 5.195 -12.234 -21.297 1 98.06 126 GLU B O 1
ATOM 3602 N N . TRP B 1 127 ? 5.145 -12.547 -19.109 1 98.38 127 TRP B N 1
ATOM 3603 C CA . TRP B 1 127 ? 6.473 -11.977 -18.938 1 98.38 127 TRP B CA 1
ATOM 3604 C C . TRP B 1 127 ? 7.531 -12.828 -19.625 1 98.38 127 TRP B C 1
ATOM 3606 O O . TRP B 1 127 ? 8.461 -12.297 -20.234 1 98.38 127 TRP B O 1
ATOM 3616 N N . CYS B 1 128 ? 7.418 -14.109 -19.656 1 97.69 128 CYS B N 1
ATOM 3617 C CA . CYS B 1 128 ? 8.359 -15.031 -20.281 1 97.69 128 CYS B CA 1
ATOM 3618 C C . CYS B 1 128 ? 8.391 -14.844 -21.781 1 97.69 128 CYS B C 1
ATOM 3620 O O . CYS B 1 128 ? 9.383 -15.172 -22.438 1 97.69 128 CYS B O 1
ATOM 3622 N N . ARG B 1 129 ? 7.242 -14.375 -22.312 1 96.81 129 ARG B N 1
ATOM 3623 C CA . ARG B 1 129 ? 7.156 -14.18 -23.766 1 96.81 129 ARG B CA 1
ATOM 3624 C C . ARG B 1 129 ? 8.352 -13.391 -24.281 1 96.81 129 ARG B C 1
ATOM 3626 O O . ARG B 1 129 ? 8.938 -13.742 -25.312 1 96.81 129 ARG B O 1
ATOM 3633 N N . GLY B 1 130 ? 8.805 -12.383 -23.594 1 95.31 130 GLY B N 1
ATOM 3634 C CA . GLY B 1 130 ? 9.93 -11.555 -24.016 1 95.31 130 GLY B CA 1
ATOM 3635 C C . GLY B 1 130 ? 11.18 -11.797 -23.203 1 95.31 130 GLY B C 1
ATOM 3636 O O . GLY B 1 130 ? 12.242 -11.242 -23.5 1 95.31 130 GLY B O 1
ATOM 3637 N N . ASN B 1 131 ? 11.117 -12.727 -22.219 1 96.81 131 ASN B N 1
ATOM 3638 C CA . ASN B 1 131 ? 12.219 -12.805 -21.266 1 96.81 131 ASN B CA 1
ATOM 3639 C C . ASN B 1 131 ? 12.609 -14.25 -20.984 1 96.81 131 ASN B C 1
ATOM 3641 O O . ASN B 1 131 ? 13.281 -14.539 -19.984 1 96.81 131 ASN B O 1
ATOM 3645 N N . SER B 1 132 ? 12.234 -15.172 -21.828 1 94.88 132 SER B N 1
ATOM 3646 C CA . SER B 1 132 ? 12.477 -16.594 -21.578 1 94.88 132 SER B CA 1
ATOM 3647 C C . SER B 1 132 ? 13.969 -16.875 -21.422 1 94.88 132 SER B C 1
ATOM 3649 O O . SER B 1 132 ? 14.359 -17.828 -20.75 1 94.88 132 SER B O 1
ATOM 3651 N N . HIS B 1 133 ? 14.828 -16.047 -22.031 1 91.44 133 HIS B N 1
ATOM 3652 C CA . HIS B 1 133 ? 16.281 -16.234 -21.969 1 91.44 133 HIS B CA 1
ATOM 3653 C C . HIS B 1 133 ? 16.797 -16 -20.562 1 91.44 133 HIS B C 1
ATOM 3655 O O . HIS B 1 133 ? 17.906 -16.438 -20.219 1 91.44 133 HIS B O 1
ATOM 3661 N N . ARG B 1 134 ? 16.016 -15.359 -19.719 1 93.75 134 ARG B N 1
ATOM 3662 C CA . ARG B 1 134 ? 16.422 -15.062 -18.344 1 93.75 134 ARG B CA 1
ATOM 3663 C C . ARG B 1 134 ? 15.859 -16.094 -17.375 1 93.75 134 ARG B C 1
ATOM 3665 O O . ARG B 1 134 ? 16.188 -16.078 -16.188 1 93.75 134 ARG B O 1
ATOM 3672 N N . VAL B 1 135 ? 15.055 -17 -17.828 1 94.94 135 VAL B N 1
ATOM 3673 C CA . VAL B 1 135 ? 14.281 -17.859 -16.938 1 94.94 135 VAL B CA 1
ATOM 3674 C C . VAL B 1 135 ? 14.984 -19.203 -16.781 1 94.94 135 VAL B C 1
ATOM 3676 O O . VAL B 1 135 ? 15.258 -19.906 -17.766 1 94.94 135 VAL B O 1
ATOM 3679 N N . CYS B 1 136 ? 15.266 -19.609 -15.523 1 92.25 136 CYS B N 1
ATOM 3680 C CA . CYS B 1 136 ? 15.898 -20.906 -15.273 1 92.25 136 CYS B CA 1
ATOM 3681 C C . CYS B 1 136 ? 14.906 -21.906 -14.688 1 92.25 136 CYS B C 1
ATOM 3683 O O . CYS B 1 136 ? 15.203 -23.094 -14.57 1 92.25 136 CYS B O 1
ATOM 3685 N N . GLY B 1 137 ? 13.734 -21.391 -14.375 1 95.81 137 GLY B N 1
ATOM 3686 C CA . GLY B 1 137 ? 12.672 -22.25 -13.875 1 95.81 137 GLY B CA 1
ATOM 3687 C C . GLY B 1 137 ? 11.328 -21.547 -13.797 1 95.81 137 GLY B C 1
ATOM 3688 O O . GLY B 1 137 ? 11.266 -20.344 -13.531 1 95.81 137 GLY B O 1
ATOM 3689 N N . LEU B 1 138 ? 10.266 -22.328 -13.992 1 97.31 138 LEU B N 1
ATOM 3690 C CA . LEU B 1 138 ? 8.906 -21.797 -13.961 1 97.31 138 LEU B CA 1
ATOM 3691 C C . LEU B 1 138 ? 7.965 -22.75 -13.227 1 97.31 138 LEU B C 1
ATOM 3693 O O . LEU B 1 138 ? 7.777 -23.891 -13.648 1 97.31 138 LEU B O 1
ATOM 3697 N N . ALA B 1 139 ? 7.457 -22.297 -12.109 1 97.81 139 ALA B N 1
ATOM 3698 C CA . ALA B 1 139 ? 6.449 -23.062 -11.383 1 97.81 139 ALA B CA 1
ATOM 3699 C C . ALA B 1 139 ? 5.07 -22.422 -11.508 1 97.81 139 ALA B C 1
ATOM 3701 O O . ALA B 1 139 ? 4.891 -21.25 -11.156 1 97.81 139 ALA B O 1
ATOM 3702 N N . LEU B 1 140 ? 4.156 -23.156 -12.031 1 96.88 140 LEU B N 1
ATOM 3703 C CA . LEU B 1 140 ? 2.764 -22.734 -12.164 1 96.88 140 LEU B CA 1
ATOM 3704 C C . LEU B 1 140 ? 1.878 -23.469 -11.164 1 96.88 140 LEU B C 1
ATOM 3706 O O . LEU B 1 140 ? 1.622 -24.672 -11.328 1 96.88 140 LEU B O 1
ATOM 3710 N N . VAL B 1 141 ? 1.367 -22.734 -10.156 1 95.69 141 VAL B N 1
ATOM 3711 C CA . VAL B 1 141 ? 0.686 -23.375 -9.039 1 95.69 141 VAL B CA 1
ATOM 3712 C C . VAL B 1 141 ? -0.792 -22.984 -9.047 1 95.69 141 VAL B C 1
ATOM 3714 O O . VAL B 1 141 ? -1.135 -21.812 -8.938 1 95.69 141 VAL B O 1
ATOM 3717 N N . LEU B 1 142 ? -1.667 -23.969 -9.195 1 93 142 LEU B N 1
ATOM 3718 C CA . LEU B 1 142 ? -3.117 -23.828 -9.125 1 93 142 LEU B CA 1
ATOM 3719 C C . LEU B 1 142 ? -3.615 -22.734 -10.055 1 93 142 LEU B C 1
ATOM 3721 O O . LEU B 1 142 ? -4.414 -21.891 -9.656 1 93 142 LEU B O 1
ATOM 3725 N N . GLY B 1 143 ? -3.07 -22.656 -11.219 1 90.69 143 GLY B N 1
ATOM 3726 C CA . GLY B 1 143 ? -3.432 -21.641 -12.188 1 90.69 143 GLY B CA 1
ATOM 3727 C C . GLY B 1 143 ? -3.734 -22.203 -13.562 1 90.69 143 GLY B C 1
ATOM 3728 O O . GLY B 1 143 ? -3.549 -23.391 -13.805 1 90.69 143 GLY B O 1
ATOM 3729 N N . SER B 1 144 ? -4.355 -21.312 -14.383 1 82.62 144 SER B N 1
ATOM 3730 C CA . SER B 1 144 ? -4.574 -21.609 -15.797 1 82.62 144 SER B CA 1
ATOM 3731 C C . SER B 1 144 ? -3.783 -20.656 -16.688 1 82.62 144 SER B C 1
ATOM 3733 O O . SER B 1 144 ? -3.455 -19.531 -16.281 1 82.62 144 SER B O 1
ATOM 3735 N N . CYS B 1 145 ? -3.512 -21.141 -17.844 1 85.88 145 CYS B N 1
ATOM 3736 C CA . CYS B 1 145 ? -2.727 -20.344 -18.781 1 85.88 145 CYS B CA 1
ATOM 3737 C C . CYS B 1 145 ? -3.631 -19.562 -19.719 1 85.88 145 CYS B C 1
ATOM 3739 O O . CYS B 1 145 ? -3.148 -18.766 -20.547 1 85.88 145 CYS B O 1
ATOM 3741 N N . ARG B 1 146 ? -4.926 -19.844 -19.625 1 81.5 146 ARG B N 1
ATOM 3742 C CA . ARG B 1 146 ? -5.844 -19.156 -20.516 1 81.5 146 ARG B CA 1
ATOM 3743 C C . ARG B 1 146 ? -7.234 -19.047 -19.891 1 81.5 146 ARG B C 1
ATOM 3745 O O . ARG B 1 146 ? -7.613 -19.875 -19.062 1 81.5 146 ARG B O 1
ATOM 3752 N N . HIS B 1 147 ? -7.871 -17.969 -20.281 1 78.38 147 HIS B N 1
ATOM 3753 C CA . HIS B 1 147 ? -9.297 -17.781 -20.031 1 78.38 147 HIS B CA 1
ATOM 3754 C C . HIS B 1 147 ? -9.641 -18.062 -18.578 1 78.38 147 HIS B C 1
ATOM 3756 O O . HIS B 1 147 ? -10.469 -18.938 -18.297 1 78.38 147 HIS B O 1
ATOM 3762 N N . ALA B 1 148 ? -9.148 -17.312 -17.734 1 74 148 ALA B N 1
ATOM 3763 C CA . ALA B 1 148 ? -9.078 -17.547 -16.297 1 74 148 ALA B CA 1
ATOM 3764 C C . ALA B 1 148 ? -10.469 -17.703 -15.695 1 74 148 ALA B C 1
ATOM 3766 O O . ALA B 1 148 ? -10.641 -18.406 -14.695 1 74 148 ALA B O 1
ATOM 3767 N N . MET B 1 149 ? -11.492 -17.172 -16.344 1 72.69 149 MET B N 1
ATOM 3768 C CA . MET B 1 149 ? -12.812 -17.219 -15.734 1 72.69 149 MET B CA 1
ATOM 3769 C C . MET B 1 149 ? -13.555 -18.484 -16.156 1 72.69 149 MET B C 1
ATOM 3771 O O . MET B 1 149 ? -14.562 -18.859 -15.555 1 72.69 149 MET B O 1
ATOM 3775 N N . THR B 1 150 ? -13.07 -19.062 -17.141 1 70.81 150 THR B N 1
ATOM 3776 C CA . THR B 1 150 ? -13.797 -20.188 -17.734 1 70.81 150 THR B CA 1
ATOM 3777 C C . THR B 1 150 ? -13.906 -21.344 -16.75 1 70.81 150 THR B C 1
ATOM 3779 O O . THR B 1 150 ? -14.953 -22 -16.672 1 70.81 150 THR B O 1
ATOM 3782 N N . GLY B 1 151 ? -12.844 -21.547 -16.031 1 64.56 151 GLY B N 1
ATOM 3783 C CA . GLY B 1 151 ? -12.922 -22.609 -15.039 1 64.56 151 GLY B CA 1
ATOM 3784 C C . GLY B 1 151 ? -13.945 -22.328 -13.953 1 64.56 151 GLY B C 1
ATOM 3785 O O . GLY B 1 151 ? -14.797 -23.172 -13.672 1 64.56 151 GLY B O 1
ATOM 3786 N N . ALA B 1 152 ? -13.969 -21.125 -13.469 1 66.88 152 ALA B N 1
ATOM 3787 C CA . ALA B 1 152 ? -14.844 -20.75 -12.367 1 66.88 152 ALA B CA 1
ATOM 3788 C C . ALA B 1 152 ? -16.297 -20.734 -12.812 1 66.88 152 ALA B C 1
ATOM 3790 O O . ALA B 1 152 ? -17.203 -21.109 -12.039 1 66.88 152 ALA B O 1
ATOM 3791 N N . LEU B 1 153 ? -16.484 -20.328 -14.039 1 66.12 153 LEU B N 1
ATOM 3792 C CA . LEU B 1 153 ? -17.859 -20.203 -14.523 1 66.12 153 LEU B CA 1
ATOM 3793 C C . LEU B 1 153 ? -18.25 -21.422 -15.344 1 66.12 153 LEU B C 1
ATOM 3795 O O . LEU B 1 153 ? -19.375 -21.484 -15.852 1 66.12 153 LEU B O 1
ATOM 3799 N N . ARG B 1 154 ? -17.375 -22.328 -15.531 1 67.75 154 ARG B N 1
ATOM 3800 C CA . ARG B 1 154 ? -17.578 -23.688 -16.047 1 67.75 154 ARG B CA 1
ATOM 3801 C C . ARG B 1 154 ? -17.812 -23.656 -17.562 1 67.75 154 ARG B C 1
ATOM 3803 O O . ARG B 1 154 ? -17.719 -24.688 -18.219 1 67.75 154 ARG B O 1
ATOM 3810 N N . TRP B 1 155 ? -18.156 -22.453 -18.047 1 68.12 155 TRP B N 1
ATOM 3811 C CA . TRP B 1 155 ? -18.453 -22.359 -19.484 1 68.12 155 TRP B CA 1
ATOM 3812 C C . TRP B 1 155 ? -17.906 -21.062 -20.062 1 68.12 155 TRP B C 1
ATOM 3814 O O . TRP B 1 155 ? -18.297 -19.969 -19.625 1 68.12 155 TRP B O 1
ATOM 3824 N N . LYS B 1 156 ? -17.094 -21.219 -21.109 1 74 156 LYS B N 1
ATOM 3825 C CA . LYS B 1 156 ? -16.375 -20.062 -21.656 1 74 156 LYS B CA 1
ATOM 3826 C C . LYS B 1 156 ? -17.344 -19 -22.156 1 74 156 LYS B C 1
ATOM 3828 O O . LYS B 1 156 ? -17.172 -17.812 -21.891 1 74 156 LYS B O 1
ATOM 3833 N N . PRO B 1 157 ? -18.391 -19.359 -22.859 1 68.38 157 PRO B N 1
ATOM 3834 C CA . PRO B 1 157 ? -19.297 -18.328 -23.344 1 68.38 157 PRO B CA 1
ATOM 3835 C C . PRO B 1 157 ? -19.906 -17.484 -22.219 1 68.38 157 PRO B C 1
ATOM 3837 O O . PRO B 1 157 ? -20.094 -16.281 -22.375 1 68.38 157 PRO B O 1
ATOM 3840 N N . VAL B 1 158 ? -20.188 -18.094 -21.141 1 63.78 158 VAL B N 1
ATOM 3841 C CA . VAL B 1 158 ? -20.719 -17.375 -20 1 63.78 158 VAL B CA 1
ATOM 3842 C C . VAL B 1 158 ? -19.656 -16.438 -19.438 1 63.78 158 VAL B C 1
ATOM 3844 O O . VAL B 1 158 ? -19.938 -15.289 -19.094 1 63.78 158 VAL B O 1
ATOM 3847 N N . ALA B 1 159 ? -18.516 -16.984 -19.359 1 73.81 159 ALA B N 1
ATOM 3848 C CA . ALA B 1 159 ? -17.406 -16.188 -18.875 1 73.81 159 ALA B CA 1
ATOM 3849 C C . ALA B 1 159 ? -17.141 -14.992 -19.797 1 73.81 159 ALA B C 1
ATOM 3851 O O . ALA B 1 159 ? -16.875 -13.883 -19.328 1 73.81 159 ALA B O 1
ATOM 3852 N N . ASP B 1 160 ? -17.312 -15.227 -21.078 1 72.69 160 ASP B N 1
ATOM 3853 C CA . ASP B 1 160 ? -17.125 -14.164 -22.062 1 72.69 160 ASP B CA 1
ATOM 3854 C C . ASP B 1 160 ? -18.188 -13.086 -21.906 1 72.69 160 ASP B C 1
ATOM 3856 O O . ASP B 1 160 ? -17.906 -11.898 -22.016 1 72.69 160 ASP B O 1
ATOM 3860 N N . VAL B 1 161 ? -19.344 -13.492 -21.688 1 65.94 161 VAL B N 1
ATOM 3861 C CA . VAL B 1 161 ? -20.453 -12.555 -21.516 1 65.94 161 VAL B CA 1
ATOM 3862 C C . VAL B 1 161 ? -20.234 -11.742 -20.234 1 65.94 161 VAL B C 1
ATOM 3864 O O . VAL B 1 161 ? -20.469 -10.531 -20.219 1 65.94 161 VAL B O 1
ATOM 3867 N N . ALA B 1 162 ? -19.844 -12.43 -19.297 1 68.88 162 ALA B N 1
ATOM 3868 C CA . ALA B 1 162 ? -19.594 -11.734 -18.047 1 68.88 162 ALA B CA 1
ATOM 3869 C C . ALA B 1 162 ? -18.5 -10.68 -18.219 1 68.88 162 ALA B C 1
ATOM 3871 O O . ALA B 1 162 ? -18.641 -9.555 -17.75 1 68.88 162 ALA B O 1
ATOM 3872 N N . ALA B 1 163 ? -17.547 -11.031 -18.891 1 72.25 163 ALA B N 1
ATOM 3873 C CA . ALA B 1 163 ? -16.453 -10.094 -19.156 1 72.25 163 ALA B CA 1
ATOM 3874 C C . ALA B 1 163 ? -16.938 -8.914 -20 1 72.25 163 ALA B C 1
ATOM 3876 O O . ALA B 1 163 ? -16.594 -7.762 -19.734 1 72.25 163 ALA B O 1
ATOM 3877 N N . ALA B 1 164 ? -17.672 -9.234 -20.984 1 70.38 164 ALA B N 1
ATOM 3878 C CA . ALA B 1 164 ? -18.234 -8.203 -21.859 1 70.38 164 ALA B CA 1
ATOM 3879 C C . ALA B 1 164 ? -19.125 -7.25 -21.078 1 70.38 164 ALA B C 1
ATOM 3881 O O . ALA B 1 164 ? -19.078 -6.035 -21.297 1 70.38 164 ALA B O 1
ATOM 3882 N N . ALA B 1 165 ? -19.906 -7.773 -20.234 1 67 165 ALA B N 1
ATOM 3883 C CA . ALA B 1 165 ? -20.797 -6.957 -19.406 1 67 165 ALA B CA 1
ATOM 3884 C C . ALA B 1 165 ? -20.016 -6.004 -18.516 1 67 165 ALA B C 1
ATOM 3886 O O . ALA B 1 165 ? -20.375 -4.836 -18.375 1 67 165 ALA B O 1
ATOM 3887 N N . MET B 1 166 ? -19.016 -6.508 -18.031 1 71.19 166 MET B N 1
ATOM 3888 C CA . MET B 1 166 ? -18.172 -5.688 -17.172 1 71.19 166 MET B CA 1
ATOM 3889 C C . MET B 1 166 ? -17.484 -4.59 -17.984 1 71.19 166 MET B C 1
ATOM 3891 O O . MET B 1 166 ? -17.234 -3.496 -17.469 1 71.19 166 MET B O 1
ATOM 3895 N N . ARG B 1 167 ? -17.203 -4.871 -19.203 1 70.94 167 ARG B N 1
ATOM 3896 C CA . ARG B 1 167 ? -16.531 -3.916 -20.062 1 70.94 167 ARG B CA 1
ATOM 3897 C C . ARG B 1 167 ? -17.469 -2.766 -20.438 1 70.94 167 ARG B C 1
ATOM 3899 O O . ARG B 1 167 ? -17.031 -1.623 -20.578 1 70.94 167 ARG B O 1
ATOM 3906 N N . ILE B 1 168 ? -18.688 -3.117 -20.562 1 67.19 168 ILE B N 1
ATOM 3907 C CA . ILE B 1 168 ? -19.688 -2.15 -21.031 1 67.19 168 ILE B CA 1
ATOM 3908 C C . ILE B 1 168 ? -20 -1.151 -19.922 1 67.19 168 ILE B C 1
ATOM 3910 O O . ILE B 1 168 ? -20.188 0.037 -20.188 1 67.19 168 ILE B O 1
ATOM 3914 N N . ALA B 1 169 ? -20.078 -1.62 -18.688 1 70.12 169 ALA B N 1
ATOM 3915 C CA . ALA B 1 169 ? -20.422 -0.735 -17.594 1 70.12 169 ALA B CA 1
ATOM 3916 C C . ALA B 1 169 ? -19.422 -0.857 -16.453 1 70.12 169 ALA B C 1
ATOM 3918 O O . ALA B 1 169 ? -19.75 -1.335 -15.359 1 70.12 169 ALA B O 1
ATOM 3919 N N . PRO B 1 170 ? -18.266 -0.249 -16.672 1 67.25 170 PRO B N 1
ATOM 3920 C CA . PRO B 1 170 ? -17.188 -0.48 -15.711 1 67.25 170 PRO B CA 1
ATOM 3921 C C . PRO B 1 170 ? -17.438 0.208 -14.367 1 67.25 170 PRO B C 1
ATOM 3923 O O . PRO B 1 170 ? -17.141 -0.36 -13.312 1 67.25 170 PRO B O 1
ATOM 3926 N N . ALA B 1 171 ? -18.031 1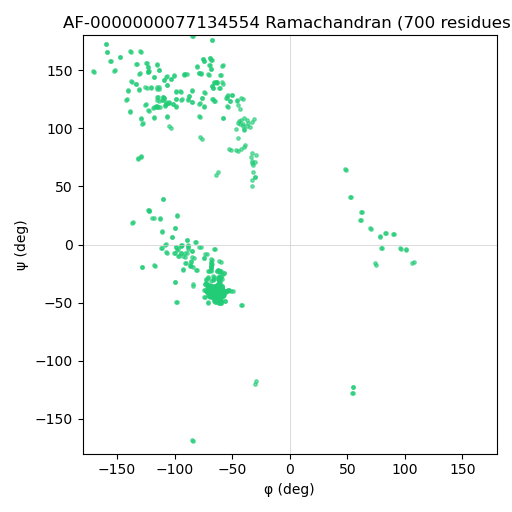.378 -14.438 1 69.06 171 ALA B N 1
ATOM 3927 C CA . ALA B 1 171 ? -18.203 2.127 -13.195 1 69.06 171 ALA B CA 1
ATOM 3928 C C . ALA B 1 171 ? -19.25 1.476 -12.297 1 69.06 171 ALA B C 1
ATOM 3930 O O . ALA B 1 171 ? -18.969 1.183 -11.125 1 69.06 171 ALA B O 1
ATOM 3931 N N . PRO B 1 172 ? -20.453 1.161 -12.859 1 66.19 172 PRO B N 1
ATOM 3932 C CA . PRO B 1 172 ? -21.438 0.453 -12.031 1 66.19 172 PRO B CA 1
ATOM 3933 C C . PRO B 1 172 ? -20.938 -0.916 -11.57 1 66.19 172 PRO B C 1
ATOM 3935 O O . PRO B 1 172 ? -21.234 -1.334 -10.445 1 66.19 172 PRO B O 1
ATOM 3938 N N . ALA B 1 173 ? -20.219 -1.552 -12.375 1 67 173 ALA B N 1
ATOM 3939 C CA . ALA B 1 173 ? -19.688 -2.859 -12.016 1 67 173 ALA B CA 1
ATOM 3940 C C . ALA B 1 173 ? -18.672 -2.74 -10.875 1 67 173 ALA B C 1
ATOM 3942 O O . ALA B 1 173 ? -18.688 -3.549 -9.938 1 67 173 ALA B O 1
ATOM 3943 N N . ALA B 1 174 ? -17.938 -1.719 -10.977 1 68.06 174 ALA B N 1
ATOM 3944 C CA . ALA B 1 174 ? -16.953 -1.486 -9.93 1 68.06 174 ALA B CA 1
ATOM 3945 C C . ALA B 1 174 ? -17.625 -1.147 -8.609 1 68.06 174 ALA B C 1
ATOM 3947 O O . ALA B 1 174 ? -17.219 -1.646 -7.551 1 68.06 174 ALA B O 1
ATOM 3948 N N . TYR B 1 175 ? -18.578 -0.342 -8.672 1 67.94 175 TYR B N 1
ATOM 3949 C CA . TYR B 1 175 ? -19.297 0.022 -7.457 1 67.94 175 TYR B CA 1
ATOM 3950 C C . TYR B 1 175 ? -20 -1.189 -6.852 1 67.94 175 TYR B C 1
ATOM 3952 O O . TYR B 1 175 ? -19.953 -1.393 -5.637 1 67.94 175 TYR B O 1
ATOM 3960 N N . ALA B 1 176 ? -20.609 -1.937 -7.723 1 68.94 176 ALA B N 1
ATOM 3961 C CA . ALA B 1 176 ? -21.266 -3.154 -7.262 1 68.94 176 ALA B CA 1
ATOM 3962 C C . ALA B 1 176 ? -20.266 -4.105 -6.605 1 68.94 176 ALA B C 1
ATOM 3964 O O . ALA B 1 176 ? -20.562 -4.719 -5.578 1 68.94 176 ALA B O 1
ATOM 3965 N N . TRP B 1 177 ? -19.141 -4.133 -7.16 1 69.94 177 TRP B N 1
ATOM 3966 C CA . TRP B 1 177 ? -18.094 -4.992 -6.613 1 69.94 177 TRP B CA 1
ATOM 3967 C C . TRP B 1 177 ? -17.625 -4.477 -5.258 1 69.94 177 TRP B C 1
ATOM 3969 O O . TRP B 1 177 ? -17.391 -5.262 -4.336 1 69.94 177 TRP B O 1
ATOM 3979 N N . ASP B 1 178 ? -17.5 -3.25 -5.16 1 69.75 178 ASP B N 1
ATOM 3980 C CA . ASP B 1 178 ? -17.078 -2.646 -3.9 1 69.75 178 ASP B CA 1
ATOM 3981 C C . ASP B 1 178 ? -18.094 -2.928 -2.795 1 69.75 178 ASP B C 1
ATOM 3983 O O . ASP B 1 178 ? -17.719 -3.26 -1.669 1 69.75 178 ASP B O 1
ATOM 3987 N N . CYS B 1 179 ? -19.328 -2.818 -3.137 1 67.44 179 CYS B N 1
ATOM 3988 C CA . CYS B 1 179 ? -20.375 -3.125 -2.174 1 67.44 179 CYS B CA 1
ATOM 3989 C C . CYS B 1 179 ? -20.359 -4.605 -1.809 1 67.44 179 CYS B C 1
ATOM 3991 O O . CYS B 1 179 ? -20.484 -4.957 -0.634 1 67.44 179 CYS B O 1
ATOM 3993 N N . PHE B 1 180 ? -20.203 -5.391 -2.861 1 68.38 180 PHE B N 1
ATOM 3994 C CA . PHE B 1 180 ? -20.188 -6.836 -2.658 1 68.38 180 PHE B CA 1
ATOM 3995 C C . PHE B 1 180 ? -19.047 -7.238 -1.734 1 68.38 180 PHE B C 1
ATOM 3997 O O . PHE B 1 180 ? -19.25 -8.016 -0.795 1 68.38 180 PHE B O 1
ATOM 4004 N N . THR B 1 181 ? -17.938 -6.664 -1.966 1 70.62 181 THR B N 1
ATOM 4005 C CA . THR B 1 181 ? -16.781 -7.066 -1.18 1 70.62 181 THR B CA 1
ATOM 4006 C C . THR B 1 181 ? -16.906 -6.574 0.26 1 70.62 181 THR B C 1
ATOM 4008 O O . THR B 1 181 ? -16.469 -7.254 1.193 1 70.62 181 THR B O 1
ATOM 4011 N N . ALA B 1 182 ? -17.484 -5.441 0.419 1 67.62 182 ALA B N 1
ATOM 4012 C CA . ALA B 1 182 ? -17.75 -4.957 1.77 1 67.62 182 ALA B CA 1
ATOM 4013 C C . ALA B 1 182 ? -18.672 -5.906 2.518 1 67.62 182 ALA B C 1
ATOM 4015 O O . ALA B 1 182 ? -18.422 -6.262 3.668 1 67.62 182 ALA B O 1
ATOM 4016 N N . PHE B 1 183 ? -19.656 -6.34 1.797 1 68.81 183 PHE B N 1
ATOM 4017 C CA . PHE B 1 183 ? -20.609 -7.258 2.4 1 68.81 183 PHE B CA 1
ATOM 4018 C C . PHE B 1 183 ? -19.984 -8.633 2.615 1 68.81 183 PHE B C 1
ATOM 4020 O O . PHE B 1 183 ? -20.219 -9.273 3.643 1 68.81 183 PHE B O 1
ATOM 4027 N N . ALA B 1 184 ? -19.234 -9.023 1.609 1 67.94 184 ALA B N 1
ATOM 4028 C CA . ALA B 1 184 ? -18.562 -10.312 1.712 1 67.94 184 ALA B CA 1
ATOM 4029 C C . ALA B 1 184 ? -17.641 -10.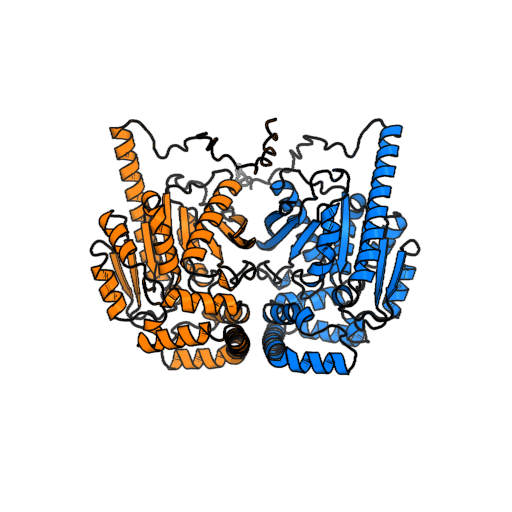367 2.932 1 67.94 184 ALA B C 1
ATOM 4031 O O . ALA B 1 184 ? -17.547 -11.398 3.6 1 67.94 184 ALA B O 1
ATOM 4032 N N . PHE B 1 185 ? -17.047 -9.25 3.213 1 70.38 185 PHE B N 1
ATOM 4033 C CA . PHE B 1 185 ? -16.219 -9.195 4.406 1 70.38 185 PHE B CA 1
ATOM 4034 C C . PHE B 1 185 ? -17.078 -9.25 5.668 1 70.38 185 PHE B C 1
ATOM 4036 O O . PHE B 1 185 ? -16.797 -10.023 6.582 1 70.38 185 PHE B O 1
ATOM 4043 N N . ALA B 1 186 ? -18.156 -8.484 5.66 1 68.88 186 ALA B N 1
ATOM 4044 C CA . ALA B 1 186 ? -19.016 -8.422 6.836 1 68.88 186 ALA B CA 1
ATOM 4045 C C . ALA B 1 186 ? -19.625 -9.781 7.152 1 68.88 186 ALA B C 1
ATOM 4047 O O . ALA B 1 186 ? -19.781 -10.148 8.32 1 68.88 186 ALA B O 1
ATOM 4048 N N . PHE B 1 187 ? -19.797 -10.586 6.117 1 74.88 187 PHE B N 1
ATOM 4049 C CA . PHE B 1 187 ? -20.422 -11.891 6.312 1 74.88 187 PHE B CA 1
ATOM 4050 C C . PHE B 1 187 ? -19.422 -13.008 6.066 1 74.88 187 PHE B C 1
ATOM 4052 O O . PHE B 1 187 ? -19.812 -14.125 5.719 1 74.88 187 PHE B O 1
ATOM 4059 N N . SER B 1 188 ? -18.203 -12.648 6.199 1 77.75 188 SER B N 1
ATOM 4060 C CA . SER B 1 188 ? -17.156 -13.578 5.793 1 77.75 188 SER B CA 1
ATOM 4061 C C . SER B 1 188 ? -17.188 -14.844 6.641 1 77.75 188 SER B C 1
ATOM 4063 O O . SER B 1 188 ? -16.953 -15.945 6.133 1 77.75 188 SER B O 1
ATOM 4065 N N . TYR B 1 189 ? -17.484 -14.656 7.879 1 76.75 189 TYR B N 1
ATOM 4066 C CA . TYR B 1 189 ? -17.531 -15.844 8.727 1 76.75 189 TYR B CA 1
ATOM 4067 C C . TYR B 1 189 ? -18.594 -16.812 8.242 1 76.75 189 TYR B C 1
ATOM 4069 O O . TYR B 1 189 ? -18.312 -18 8.062 1 76.75 189 TYR B O 1
ATOM 4077 N N . ALA B 1 190 ? -19.766 -16.297 8.039 1 78.81 190 ALA B N 1
ATOM 4078 C CA . ALA B 1 190 ? -20.875 -17.125 7.594 1 78.81 190 ALA B CA 1
ATOM 4079 C C . ALA B 1 190 ? -20.609 -17.703 6.211 1 78.81 190 ALA B C 1
ATOM 4081 O O . ALA B 1 190 ? -20.859 -18.891 5.969 1 78.81 190 ALA B O 1
ATOM 4082 N N . SER B 1 191 ? -20.156 -16.906 5.348 1 82.31 191 SER B N 1
ATOM 4083 C CA . SER B 1 191 ? -19.875 -17.375 3.992 1 82.31 191 SER B CA 1
ATOM 4084 C C . SER B 1 191 ? -18.75 -18.406 3.988 1 82.31 191 SER B C 1
ATOM 4086 O O . SER B 1 191 ? -18.781 -19.359 3.213 1 82.31 191 SER B O 1
ATOM 4088 N N . HIS B 1 192 ? -17.75 -18.172 4.805 1 88 192 HIS B N 1
ATOM 4089 C CA . HIS B 1 192 ? -16.656 -19.125 4.914 1 88 192 HIS B CA 1
ATOM 4090 C C . HIS B 1 192 ? -17.156 -20.469 5.445 1 88 192 HIS B C 1
ATOM 4092 O O . HIS B 1 192 ? -16.766 -21.531 4.938 1 88 192 HIS B O 1
ATOM 4098 N N . LEU B 1 193 ? -17.969 -20.391 6.43 1 86.75 193 LEU B N 1
ATOM 4099 C CA . LEU B 1 193 ? -18.547 -21.609 6.996 1 86.75 193 LEU B CA 1
ATOM 4100 C C . LEU B 1 193 ? -19.344 -22.375 5.949 1 86.75 193 LEU B C 1
ATOM 4102 O O . LEU B 1 193 ? -19.234 -23.594 5.844 1 86.75 193 LEU B O 1
ATOM 4106 N N . ALA B 1 194 ? -20.125 -21.656 5.223 1 86.38 194 ALA B N 1
ATOM 4107 C CA . ALA B 1 194 ? -20.891 -22.281 4.148 1 86.38 194 ALA B CA 1
ATOM 4108 C C . ALA B 1 194 ? -19.969 -22.938 3.121 1 86.38 194 ALA B C 1
ATOM 4110 O O . ALA B 1 194 ? -20.203 -24.062 2.684 1 86.38 194 ALA B O 1
ATOM 4111 N N . ALA B 1 195 ? -18.938 -22.266 2.74 1 85.56 195 ALA B N 1
ATOM 4112 C CA . ALA B 1 195 ? -17.984 -22.766 1.754 1 85.56 195 ALA B CA 1
ATOM 4113 C C . ALA B 1 195 ? -17.297 -24.031 2.258 1 85.56 195 ALA B C 1
ATOM 4115 O O . ALA B 1 195 ? -17.031 -24.953 1.482 1 85.56 195 ALA B O 1
ATOM 4116 N N . ARG B 1 196 ? -16.984 -24.062 3.459 1 87.81 196 ARG B N 1
ATOM 4117 C CA . ARG B 1 196 ? -16.359 -25.25 4.043 1 87.81 196 ARG B CA 1
ATOM 4118 C C . ARG B 1 196 ? -17.344 -26.422 4.066 1 87.81 196 ARG B C 1
ATOM 4120 O O . ARG B 1 196 ? -16.984 -27.562 3.746 1 87.81 196 ARG B O 1
ATOM 4127 N N . LEU B 1 197 ? -18.547 -26.062 4.434 1 87.38 197 LEU B N 1
ATOM 4128 C CA . LEU B 1 197 ? -19.578 -27.078 4.512 1 87.38 197 LEU B CA 1
ATOM 4129 C C . LEU B 1 197 ? -19.828 -27.703 3.141 1 87.38 197 LEU B C 1
ATOM 4131 O O . LEU B 1 197 ? -20.078 -28.922 3.037 1 87.38 197 LEU B O 1
ATOM 4135 N N . PHE B 1 198 ? -19.734 -26.875 2.143 1 86.12 198 PHE B N 1
ATOM 4136 C CA . PHE B 1 198 ? -20 -27.344 0.789 1 86.12 198 PHE B CA 1
ATOM 4137 C C . PHE B 1 198 ? -18.719 -27.891 0.155 1 86.12 198 PHE B C 1
ATOM 4139 O O . PHE B 1 198 ? -18.734 -28.312 -1.001 1 86.12 198 PHE B O 1
ATOM 4146 N N . GLY B 1 199 ? -17.609 -27.797 0.851 1 80.75 199 GLY B N 1
ATOM 4147 C CA . GLY B 1 199 ? -16.359 -28.391 0.397 1 80.75 199 GLY B CA 1
ATOM 4148 C C . GLY B 1 199 ? -15.602 -27.516 -0.586 1 80.75 199 GLY B C 1
ATOM 4149 O O . GLY B 1 199 ? -14.648 -27.969 -1.222 1 80.75 199 GLY B O 1
ATOM 4150 N N . ILE B 1 200 ? -16 -26.312 -0.758 1 79.19 200 ILE B N 1
ATOM 4151 C CA . ILE B 1 200 ? -15.383 -25.375 -1.688 1 79.19 200 ILE B CA 1
ATOM 4152 C C . ILE B 1 200 ? -14.055 -24.891 -1.118 1 79.19 200 ILE B C 1
ATOM 4154 O O . ILE B 1 200 ? -13.055 -24.797 -1.84 1 79.19 200 ILE B O 1
ATOM 4158 N N . LEU B 1 201 ? -14.07 -24.547 0.16 1 85.75 201 LEU B N 1
ATOM 4159 C CA . LEU B 1 201 ? -12.867 -24.141 0.878 1 85.75 201 LEU B CA 1
ATOM 4160 C C . LEU B 1 201 ? -12.516 -25.156 1.961 1 85.75 201 LEU B C 1
ATOM 4162 O O . LEU B 1 201 ? -13.398 -25.641 2.672 1 85.75 201 LEU B O 1
ATOM 4166 N N . ARG B 1 202 ? -11.242 -25.469 2.014 1 87.06 202 ARG B N 1
ATOM 4167 C CA . ARG B 1 202 ? -10.828 -26.516 2.932 1 87.06 202 ARG B CA 1
ATOM 4168 C C . ARG B 1 202 ? -9.773 -26.016 3.908 1 87.06 202 ARG B C 1
ATOM 4170 O O . ARG B 1 202 ? -8.844 -26.75 4.266 1 87.06 202 ARG B O 1
ATOM 4177 N N . VAL B 1 203 ? -9.859 -24.734 4.191 1 90.19 203 VAL B N 1
ATOM 4178 C CA . VAL B 1 203 ? -8.953 -24.109 5.152 1 90.19 203 VAL B CA 1
ATOM 4179 C C . VAL B 1 203 ? -9.766 -23.453 6.27 1 90.19 203 VAL B C 1
ATOM 4181 O O . VAL B 1 203 ? -10.938 -23.125 6.082 1 90.19 203 VAL B O 1
ATOM 4184 N N . LYS B 1 204 ? -9.156 -23.344 7.438 1 88.69 204 LYS B N 1
ATOM 4185 C CA . LYS B 1 204 ? -9.82 -22.703 8.562 1 88.69 204 LYS B CA 1
ATOM 4186 C C . LYS B 1 204 ? -9.977 -21.203 8.32 1 88.69 204 LYS B C 1
ATOM 4188 O O . LYS B 1 204 ? -9.172 -20.594 7.609 1 88.69 204 LYS B O 1
ATOM 4193 N N . TYR B 1 205 ? -10.953 -20.656 8.953 1 86.75 205 TYR B N 1
ATOM 4194 C CA . TYR B 1 205 ? -11.242 -19.234 8.797 1 86.75 205 TYR B CA 1
ATOM 4195 C C . TYR B 1 205 ? -10.031 -18.391 9.18 1 86.75 205 TYR B C 1
ATOM 4197 O O . TYR B 1 205 ? -9.664 -17.453 8.453 1 86.75 205 TYR B O 1
ATOM 4205 N N . VAL B 1 206 ? -9.383 -18.703 10.25 1 83.44 206 VAL B N 1
ATOM 4206 C CA . VAL B 1 206 ? -8.281 -17.906 10.781 1 83.44 206 VAL B CA 1
ATOM 4207 C C . VAL B 1 206 ? -7.152 -17.844 9.758 1 83.44 206 VAL B C 1
ATOM 4209 O O . VAL B 1 206 ? -6.469 -16.828 9.633 1 83.44 206 VAL B O 1
ATOM 4212 N N . ASP B 1 207 ? -7.027 -18.875 8.93 1 87.19 207 ASP B N 1
ATOM 4213 C CA . ASP B 1 207 ? -5.949 -18.953 7.945 1 87.19 207 ASP B CA 1
ATOM 4214 C C . ASP B 1 207 ? -6.316 -18.188 6.672 1 87.19 207 ASP B C 1
ATOM 4216 O O . ASP B 1 207 ? -5.445 -17.844 5.875 1 87.19 207 ASP B O 1
ATOM 4220 N N . PHE B 1 208 ? -7.629 -17.969 6.527 1 88.19 208 PHE B N 1
ATOM 4221 C CA . PHE B 1 208 ? -8.094 -17.359 5.289 1 88.19 208 PHE B CA 1
ATOM 4222 C C . PHE B 1 208 ? -8.602 -15.945 5.543 1 88.19 208 PHE B C 1
ATOM 4224 O O . PHE B 1 208 ? -8.938 -15.219 4.598 1 88.19 208 PHE B O 1
ATOM 4231 N N . GLU B 1 209 ? -8.617 -15.523 6.754 1 83.5 209 GLU B N 1
ATOM 4232 C CA . GLU B 1 209 ? -9.117 -14.211 7.156 1 83.5 209 GLU B CA 1
ATOM 4233 C C . GLU B 1 209 ? -8.359 -13.086 6.449 1 83.5 209 GLU B C 1
ATOM 4235 O O . GLU B 1 209 ? -8.961 -12.102 6.023 1 83.5 209 GLU B O 1
ATOM 4240 N N . PRO B 1 210 ? -7.039 -13.227 6.281 1 83.31 210 PRO B N 1
ATOM 4241 C CA . PRO B 1 210 ? -6.316 -12.172 5.57 1 83.31 210 PRO B CA 1
ATOM 4242 C C . PRO B 1 210 ? -6.816 -11.969 4.141 1 83.31 210 PRO B C 1
ATOM 4244 O O . PRO B 1 210 ? -6.773 -10.852 3.621 1 83.31 210 PRO B O 1
ATOM 4247 N N . PHE B 1 211 ? -7.289 -13.008 3.562 1 87.06 211 PHE B N 1
ATOM 4248 C CA . PHE B 1 211 ? -7.848 -12.891 2.219 1 87.06 211 PHE B CA 1
ATOM 4249 C C . PHE B 1 211 ? -9.094 -12.023 2.225 1 87.06 211 PHE B C 1
ATOM 4251 O O . PHE B 1 211 ? -9.242 -11.125 1.387 1 87.06 211 PHE B O 1
ATOM 4258 N N . TYR B 1 212 ? -9.969 -12.312 3.156 1 82.56 212 TYR B N 1
ATOM 4259 C CA . TYR B 1 212 ? -11.211 -11.547 3.258 1 82.56 212 TYR B CA 1
ATOM 4260 C C . TYR B 1 212 ? -10.914 -10.078 3.551 1 82.56 212 TYR B C 1
ATOM 4262 O O . TYR B 1 212 ? -11.57 -9.188 3.002 1 82.56 212 TYR B O 1
ATOM 4270 N N . ARG B 1 213 ? -9.984 -9.852 4.32 1 80 213 ARG B N 1
ATOM 4271 C CA . ARG B 1 213 ? -9.602 -8.477 4.637 1 80 213 ARG B CA 1
ATOM 4272 C C . ARG B 1 213 ? -9.078 -7.758 3.4 1 80 213 ARG B C 1
ATOM 4274 O O . ARG B 1 213 ? -9.398 -6.59 3.174 1 80 213 ARG B O 1
ATOM 4281 N N . HIS B 1 214 ? -8.297 -8.453 2.658 1 85.88 214 HIS B N 1
ATOM 4282 C CA . HIS B 1 214 ? -7.758 -7.832 1.451 1 85.88 214 HIS B CA 1
ATOM 4283 C C . HIS B 1 214 ? -8.852 -7.617 0.406 1 85.88 214 HIS B C 1
ATOM 4285 O O . HIS B 1 214 ? -8.805 -6.645 -0.35 1 85.88 214 HIS B O 1
ATOM 4291 N N . LEU B 1 215 ? -9.727 -8.547 0.356 1 81.62 215 LEU B N 1
ATOM 4292 C CA . LEU B 1 215 ? -10.82 -8.422 -0.601 1 81.62 215 LEU B CA 1
ATOM 4293 C C . LEU B 1 215 ? -11.547 -7.09 -0.423 1 81.62 215 LEU B C 1
ATOM 4295 O O . LEU B 1 215 ? -11.906 -6.438 -1.406 1 81.62 215 LEU B O 1
ATOM 4299 N N . LYS B 1 216 ? -11.719 -6.695 0.775 1 76.06 216 LYS B N 1
ATOM 4300 C CA . LYS B 1 216 ? -12.406 -5.438 1.05 1 76.06 216 LYS B CA 1
ATOM 4301 C C . LYS B 1 216 ? -11.57 -4.246 0.598 1 76.06 216 LYS B C 1
ATOM 4303 O O . LYS B 1 216 ? -12.109 -3.172 0.319 1 76.06 216 LYS B O 1
ATOM 4308 N N . ARG B 1 217 ? -10.336 -4.426 0.43 1 80.69 217 ARG B N 1
ATOM 4309 C CA . ARG B 1 217 ? -9.414 -3.326 0.153 1 80.69 217 ARG B CA 1
ATOM 4310 C C . ARG B 1 217 ? -9.141 -3.205 -1.342 1 80.69 217 ARG B C 1
ATOM 4312 O O . ARG B 1 217 ? -8.57 -2.211 -1.795 1 80.69 217 ARG B O 1
ATOM 4319 N N . LEU B 1 218 ? -9.57 -4.145 -2.041 1 83.06 218 LEU B N 1
ATOM 4320 C CA . LEU B 1 218 ? -9.266 -4.199 -3.467 1 83.06 218 LEU B CA 1
ATOM 4321 C C . LEU B 1 218 ? -9.883 -3.014 -4.199 1 83.06 218 LEU B C 1
ATOM 4323 O O . LEU B 1 218 ? -10.984 -2.572 -3.865 1 83.06 218 LEU B O 1
ATOM 4327 N N . HIS B 1 219 ? -9.102 -2.533 -5.102 1 81.75 219 HIS B N 1
ATOM 4328 C CA . HIS B 1 219 ? -9.664 -1.58 -6.047 1 81.75 219 HIS B CA 1
ATOM 4329 C C . HIS B 1 219 ? -10.547 -2.281 -7.074 1 81.75 219 HIS B C 1
ATOM 4331 O O . HIS B 1 219 ? -10.055 -3.035 -7.914 1 81.75 219 HIS B O 1
ATOM 4337 N N . ALA B 1 220 ? -11.789 -1.966 -7.117 1 78.38 220 ALA B N 1
ATOM 4338 C CA . ALA B 1 220 ? -12.758 -2.703 -7.922 1 78.38 220 ALA B CA 1
ATOM 4339 C C . ALA B 1 220 ? -12.445 -2.582 -9.414 1 78.38 220 ALA B C 1
ATOM 4341 O O . ALA B 1 220 ? -12.609 -3.541 -10.164 1 78.38 220 ALA B O 1
ATOM 4342 N N . GLY B 1 221 ? -12.062 -1.435 -9.789 1 81.94 221 GLY B N 1
ATOM 4343 C CA . GLY B 1 221 ? -11.703 -1.259 -11.188 1 81.94 221 GLY B CA 1
ATOM 4344 C C . GLY B 1 221 ? -10.547 -2.143 -11.625 1 81.94 221 GLY B C 1
ATOM 4345 O O . GLY B 1 221 ? -10.609 -2.775 -12.68 1 81.94 221 GLY B O 1
ATOM 4346 N N . SER B 1 222 ? -9.539 -2.131 -10.82 1 87.25 222 SER B N 1
ATOM 4347 C CA . SER B 1 222 ? -8.398 -2.988 -11.117 1 87.25 222 SER B CA 1
ATOM 4348 C C . SER B 1 222 ? -8.805 -4.457 -11.148 1 87.25 222 SER B C 1
ATOM 4350 O O . SER B 1 222 ? -8.43 -5.191 -12.062 1 87.25 222 SER B O 1
ATOM 4352 N N . TYR B 1 223 ? -9.539 -4.84 -10.258 1 87 223 TYR B N 1
ATOM 4353 C CA . TYR B 1 223 ? -10.008 -6.219 -10.148 1 87 223 TYR B CA 1
ATOM 4354 C C . TYR B 1 223 ? -10.789 -6.629 -11.398 1 87 223 TYR B C 1
ATOM 4356 O O . TYR B 1 223 ? -10.516 -7.676 -11.992 1 87 223 TYR B O 1
ATOM 4364 N N . THR B 1 224 ? -11.727 -5.797 -11.75 1 83.12 224 THR B N 1
ATOM 4365 C CA . THR B 1 224 ? -12.586 -6.105 -12.883 1 83.12 224 THR B CA 1
ATOM 4366 C C . THR B 1 224 ? -11.773 -6.16 -14.18 1 83.12 224 THR B C 1
ATOM 4368 O O . THR B 1 224 ? -11.977 -7.051 -15.008 1 83.12 224 THR B O 1
ATOM 4371 N N . ARG B 1 225 ? -10.883 -5.266 -14.312 1 88.06 225 ARG B N 1
ATOM 4372 C CA . ARG B 1 225 ? -10.062 -5.246 -15.516 1 88.06 225 ARG B CA 1
ATOM 4373 C C . ARG B 1 225 ? -9.164 -6.48 -15.594 1 88.06 225 ARG B C 1
ATOM 4375 O O . ARG B 1 225 ? -8.922 -7.016 -16.672 1 88.06 225 ARG B O 1
ATOM 4382 N N . MET B 1 226 ? -8.68 -6.926 -14.484 1 90.5 226 MET B N 1
ATOM 4383 C CA . MET B 1 226 ? -7.863 -8.133 -14.445 1 90.5 226 MET B CA 1
ATOM 4384 C C . MET B 1 226 ? -8.688 -9.359 -14.82 1 90.5 226 MET B C 1
ATOM 4386 O O . MET B 1 226 ? -8.211 -10.234 -15.539 1 90.5 226 MET B O 1
ATOM 4390 N N . LEU B 1 227 ? -9.906 -9.406 -14.352 1 85.62 227 LEU B N 1
ATOM 4391 C CA . LEU B 1 227 ? -10.797 -10.508 -14.703 1 85.62 227 LEU B CA 1
ATOM 4392 C C . LEU B 1 227 ? -11.062 -10.531 -16.203 1 85.62 227 LEU B C 1
ATOM 4394 O O . LEU B 1 227 ? -10.961 -11.586 -16.844 1 85.62 227 LEU B O 1
ATOM 4398 N N . ILE B 1 228 ? -11.375 -9.359 -16.703 1 83.44 228 ILE B N 1
ATOM 4399 C CA . ILE B 1 228 ? -11.672 -9.242 -18.125 1 83.44 228 ILE B CA 1
ATOM 4400 C C . ILE B 1 228 ? -10.438 -9.641 -18.938 1 83.44 228 ILE B C 1
ATOM 4402 O O . ILE B 1 228 ? -10.523 -10.477 -19.828 1 83.44 228 ILE B O 1
ATOM 4406 N N . SER B 1 229 ? -9.336 -9.07 -18.594 1 90.44 229 SER B N 1
ATOM 4407 C CA . SER B 1 229 ? -8.102 -9.344 -19.328 1 90.44 229 SER B CA 1
ATOM 4408 C C . SER B 1 229 ? -7.688 -10.805 -19.188 1 90.44 229 SER B C 1
ATOM 4410 O O . SER B 1 229 ? -7.207 -11.406 -20.156 1 90.44 229 SER B O 1
ATOM 4412 N N . GLY B 1 230 ? -7.852 -11.375 -18 1 90.25 230 GLY B N 1
ATOM 4413 C CA . GLY B 1 230 ? -7.535 -12.781 -17.781 1 90.25 230 GLY B CA 1
ATOM 4414 C C . GLY B 1 230 ? -8.375 -13.711 -18.641 1 90.25 230 GLY B C 1
ATOM 4415 O O . GLY B 1 230 ? -7.887 -14.758 -19.094 1 90.25 230 GLY B O 1
ATOM 4416 N N . GLN B 1 231 ? -9.586 -13.328 -18.828 1 85.69 231 GLN B N 1
ATOM 4417 C CA . GLN B 1 231 ? -10.477 -14.148 -19.625 1 85.69 231 GLN B CA 1
ATOM 4418 C C . GLN B 1 231 ? -10.133 -14.039 -21.109 1 85.69 231 GLN B C 1
ATOM 4420 O O . GLN B 1 231 ? -10.25 -15.016 -21.859 1 85.69 231 GLN B O 1
ATOM 4425 N N . GLU B 1 232 ? -9.703 -12.891 -21.469 1 87.56 232 GLU B N 1
ATOM 4426 C CA . GLU B 1 232 ? -9.414 -12.633 -22.891 1 87.56 232 GLU B CA 1
ATOM 4427 C C . GLU B 1 232 ? -8 -13.078 -23.25 1 87.56 232 GLU B C 1
ATOM 4429 O O . GLU B 1 232 ? -7.68 -13.227 -24.438 1 87.56 232 GLU B O 1
ATOM 4434 N N . HIS B 1 233 ? -7.199 -13.328 -22.297 1 91.06 233 HIS B N 1
ATOM 4435 C CA . HIS B 1 233 ? -5.781 -13.617 -22.469 1 91.06 233 HIS B CA 1
ATOM 4436 C C . HIS B 1 233 ? -5.535 -15.117 -22.594 1 91.06 233 HIS B C 1
ATOM 4438 O O . HIS B 1 233 ? -6.238 -15.922 -21.984 1 91.06 233 HIS B O 1
ATOM 4444 N N . SER B 1 234 ? -4.488 -15.469 -23.453 1 92.94 234 SER B N 1
ATOM 4445 C CA . SER B 1 234 ? -3.945 -16.828 -23.5 1 92.94 234 SER B CA 1
ATOM 4446 C C . SER B 1 234 ? -2.426 -16.797 -23.641 1 92.94 234 SER B C 1
ATOM 4448 O O . SER B 1 234 ? -1.876 -16 -24.406 1 92.94 234 SER B O 1
ATOM 4450 N N . ALA B 1 235 ? -1.851 -17.641 -22.781 1 94.81 235 ALA B N 1
ATOM 4451 C CA . ALA B 1 235 ? -0.397 -17.766 -22.859 1 94.81 235 ALA B CA 1
ATOM 4452 C C . ALA B 1 235 ? 0.013 -19.219 -23.109 1 94.81 235 ALA B C 1
ATOM 4454 O O . ALA B 1 235 ? 1.096 -19.641 -22.703 1 94.81 235 ALA B O 1
ATOM 4455 N N . MET B 1 236 ? -0.859 -19.953 -23.766 1 93.44 236 MET B N 1
ATOM 4456 C CA . MET B 1 236 ? -0.563 -21.344 -24.094 1 93.44 236 MET B CA 1
ATOM 4457 C C . MET B 1 236 ? 0.631 -21.438 -25.031 1 93.44 236 MET B C 1
ATOM 4459 O O . MET B 1 236 ? 1.442 -22.359 -24.922 1 93.44 236 MET B O 1
ATOM 4463 N N . ASP B 1 237 ? 0.713 -20.516 -25.938 1 95.69 237 ASP B N 1
ATOM 4464 C CA . ASP B 1 237 ? 1.836 -20.484 -26.875 1 95.69 237 ASP B CA 1
ATOM 4465 C C . ASP B 1 237 ? 3.156 -20.266 -26.141 1 95.69 237 ASP B C 1
ATOM 4467 O O . ASP B 1 237 ? 4.191 -20.797 -26.531 1 95.69 237 ASP B O 1
ATOM 4471 N N . VAL B 1 238 ? 3.16 -19.5 -25.094 1 97.19 238 VAL B N 1
ATOM 4472 C CA . VAL B 1 238 ? 4.359 -19.25 -24.312 1 97.19 238 VAL B CA 1
ATOM 4473 C C . VAL B 1 238 ? 4.738 -20.5 -23.516 1 97.19 238 VAL B C 1
ATOM 4475 O O . VAL B 1 238 ? 5.922 -20.812 -23.359 1 97.19 238 VAL B O 1
ATOM 4478 N N . LEU B 1 239 ? 3.744 -21.188 -22.953 1 96 239 LEU B N 1
ATOM 4479 C CA . LEU B 1 239 ? 4.016 -22.438 -22.25 1 96 239 LEU B CA 1
ATOM 4480 C C . LEU B 1 239 ? 4.707 -23.438 -23.172 1 96 239 LEU B C 1
ATOM 4482 O O . LEU B 1 239 ? 5.672 -24.094 -22.766 1 96 239 LEU B O 1
ATOM 4486 N N . GLU B 1 240 ? 4.242 -23.469 -24.391 1 95.75 240 GLU B N 1
ATOM 4487 C CA . GLU B 1 240 ? 4.879 -24.328 -25.391 1 95.75 240 GLU B CA 1
ATOM 4488 C C . GLU B 1 240 ? 6.316 -23.891 -25.656 1 95.75 240 GLU B C 1
ATOM 4490 O O . GLU B 1 240 ? 7.207 -24.734 -25.797 1 95.75 240 GLU B O 1
ATOM 4495 N N . LEU B 1 241 ? 6.488 -22.625 -25.719 1 95.44 241 LEU B N 1
ATOM 4496 C CA . LEU B 1 241 ? 7.816 -22.062 -25.938 1 95.44 241 LEU B CA 1
ATOM 4497 C C . LEU B 1 241 ? 8.766 -22.453 -24.812 1 95.44 241 LEU B C 1
ATOM 4499 O O . LEU B 1 241 ? 9.898 -22.875 -25.062 1 95.44 241 LEU B O 1
ATOM 4503 N N . VAL B 1 242 ? 8.359 -22.312 -23.578 1 95.56 242 VAL B N 1
ATOM 4504 C CA . VAL B 1 242 ? 9.172 -22.641 -22.422 1 95.56 242 VAL B CA 1
ATOM 4505 C C . VAL B 1 242 ? 9.539 -24.125 -22.422 1 95.56 242 VAL B C 1
ATOM 4507 O O . VAL B 1 242 ? 10.656 -24.5 -22.078 1 95.56 242 VAL B O 1
ATOM 4510 N N . ASP B 1 243 ? 8.57 -24.922 -22.828 1 93.25 243 ASP B N 1
ATOM 4511 C CA . ASP B 1 243 ? 8.82 -26.359 -22.922 1 93.25 243 ASP B CA 1
ATOM 4512 C C . ASP B 1 243 ? 9.844 -26.672 -24.016 1 93.25 243 ASP B C 1
ATOM 4514 O O . ASP B 1 243 ? 10.773 -27.453 -23.797 1 93.25 243 ASP B O 1
ATOM 4518 N N . ARG B 1 244 ? 9.711 -26.062 -25.156 1 93.81 244 ARG B N 1
ATOM 4519 C CA . ARG B 1 244 ? 10.625 -26.266 -26.266 1 93.81 244 ARG B CA 1
ATOM 4520 C C . ARG B 1 244 ? 12.047 -25.859 -25.906 1 93.81 244 ARG B C 1
ATOM 4522 O O . ARG B 1 244 ? 13.016 -26.453 -26.375 1 93.81 244 ARG B O 1
ATOM 4529 N N . ARG B 1 245 ? 12.18 -24.938 -25.047 1 92.94 245 ARG B N 1
ATOM 4530 C CA . ARG B 1 245 ? 13.484 -24.438 -24.625 1 92.94 245 ARG B CA 1
ATOM 4531 C C . ARG B 1 245 ? 14.023 -25.25 -23.453 1 92.94 245 ARG B C 1
ATOM 4533 O O . ARG B 1 245 ? 15.07 -24.922 -22.891 1 92.94 245 ARG B O 1
ATOM 4540 N N . GLU B 1 246 ? 13.289 -26.219 -23 1 91 246 GLU B N 1
ATOM 4541 C CA . GLU B 1 246 ? 13.664 -27.172 -21.953 1 91 246 GLU B CA 1
ATOM 4542 C C . GLU B 1 246 ? 13.914 -26.453 -20.625 1 91 246 GLU B C 1
ATOM 4544 O O . GLU B 1 246 ? 14.805 -26.844 -19.859 1 91 246 GLU B O 1
ATOM 4549 N N . ILE B 1 247 ? 13.258 -25.344 -20.469 1 92.38 247 ILE B N 1
ATOM 4550 C CA . ILE B 1 247 ? 13.273 -24.688 -19.172 1 92.38 247 ILE B CA 1
ATOM 4551 C C . ILE B 1 247 ? 12.539 -25.547 -18.141 1 92.38 247 ILE B C 1
ATOM 4553 O O . ILE B 1 247 ? 11.398 -25.953 -18.359 1 92.38 247 ILE B O 1
ATOM 4557 N N . PRO B 1 248 ? 13.211 -25.875 -17.016 1 93.94 248 PRO B N 1
ATOM 4558 C CA . PRO B 1 248 ? 12.508 -26.641 -15.969 1 93.94 248 PRO B CA 1
ATOM 4559 C C . PRO B 1 248 ? 11.18 -26 -15.57 1 93.94 248 PRO B C 1
ATOM 4561 O O . PRO B 1 248 ? 11.133 -24.812 -15.227 1 93.94 248 PRO B O 1
ATOM 4564 N N . THR B 1 249 ? 10.07 -26.766 -15.68 1 95.44 249 THR B N 1
ATOM 4565 C CA . THR B 1 249 ? 8.727 -26.266 -15.391 1 95.44 249 THR B CA 1
ATOM 4566 C C . THR B 1 249 ? 7.988 -27.234 -14.461 1 95.44 249 THR B C 1
ATOM 4568 O O . THR B 1 249 ? 8.062 -28.453 -14.617 1 95.44 249 THR B O 1
ATOM 4571 N N . LEU B 1 250 ? 7.387 -26.641 -13.461 1 95.62 250 LEU B N 1
ATOM 4572 C CA . LEU B 1 250 ? 6.531 -27.359 -12.523 1 95.62 250 LEU B CA 1
ATOM 4573 C C . LEU B 1 250 ? 5.086 -26.891 -12.633 1 95.62 250 LEU B C 1
ATOM 4575 O O . LEU B 1 250 ? 4.82 -25.688 -12.617 1 95.62 250 LEU B O 1
ATOM 4579 N N . ILE B 1 251 ? 4.172 -27.828 -12.82 1 94.19 251 ILE B N 1
ATOM 4580 C CA . ILE B 1 251 ? 2.744 -27.531 -12.805 1 94.19 251 ILE B CA 1
ATOM 4581 C C . ILE B 1 251 ? 2.078 -28.25 -11.641 1 94.19 251 ILE B C 1
ATOM 4583 O O . ILE B 1 251 ? 2.135 -29.484 -11.555 1 94.19 251 ILE B O 1
ATOM 4587 N N . VAL B 1 252 ? 1.495 -27.484 -10.719 1 93.5 252 VAL B N 1
ATOM 4588 C CA . VAL B 1 252 ? 0.787 -28.031 -9.562 1 93.5 252 VAL B CA 1
ATOM 4589 C C . VAL B 1 252 ? -0.714 -27.797 -9.727 1 93.5 252 VAL B C 1
ATOM 4591 O O . VAL B 1 252 ? -1.155 -26.656 -9.922 1 93.5 252 VAL B O 1
ATOM 4594 N N . THR B 1 253 ? -1.498 -28.859 -9.625 1 91.12 253 THR B N 1
ATOM 4595 C CA . THR B 1 253 ? -2.947 -28.766 -9.75 1 91.12 253 THR B CA 1
ATOM 4596 C C . THR B 1 253 ? -3.641 -29.344 -8.516 1 91.12 253 THR B C 1
ATOM 4598 O O . THR B 1 253 ? -3.037 -30.094 -7.762 1 91.12 253 THR B O 1
ATOM 4601 N N . GLY B 1 254 ? -4.859 -28.875 -8.297 1 88.88 254 GLY B N 1
ATOM 4602 C CA . GLY B 1 254 ? -5.68 -29.344 -7.199 1 88.88 254 GLY B CA 1
ATOM 4603 C C . GLY B 1 254 ? -6.934 -30.062 -7.66 1 88.88 254 GLY B C 1
ATOM 4604 O O . GLY B 1 254 ? -7.652 -29.578 -8.531 1 88.88 254 GLY B O 1
ATOM 4605 N N . GLY B 1 255 ? -7.203 -31.156 -7.074 1 85.94 255 GLY B N 1
ATOM 4606 C CA . GLY B 1 255 ? -8.352 -31.953 -7.465 1 85.94 255 GLY B CA 1
ATOM 4607 C C . GLY B 1 255 ? -9.68 -31.328 -7.094 1 85.94 255 GLY B C 1
ATOM 4608 O O . GLY B 1 255 ? -10.711 -31.641 -7.691 1 85.94 255 GLY B O 1
ATOM 4609 N N . LYS B 1 256 ? -9.711 -30.469 -6.145 1 86.56 256 LYS B N 1
ATOM 4610 C CA . LYS B 1 256 ? -10.938 -29.812 -5.695 1 86.56 256 LYS B CA 1
ATOM 4611 C C . LYS B 1 256 ? -10.93 -28.328 -6.062 1 86.56 256 LYS B C 1
ATOM 4613 O O . LYS B 1 256 ? -11.719 -27.547 -5.516 1 86.56 256 LYS B O 1
ATOM 4618 N N . ASP B 1 257 ? -9.977 -27.922 -6.895 1 87.75 257 ASP B N 1
ATOM 4619 C CA . ASP B 1 257 ? -9.914 -26.547 -7.371 1 87.75 257 ASP B CA 1
ATOM 4620 C C . ASP B 1 257 ? -10.938 -26.297 -8.477 1 87.75 257 ASP B C 1
ATOM 4622 O O . ASP B 1 257 ? -10.727 -26.703 -9.625 1 87.75 257 ASP B O 1
ATOM 4626 N N . VAL B 1 258 ? -11.93 -25.578 -8.234 1 78.19 258 VAL B N 1
ATOM 4627 C CA . VAL B 1 258 ? -13.039 -25.375 -9.156 1 78.19 258 VAL B CA 1
ATOM 4628 C C . VAL B 1 258 ? -12.688 -24.281 -10.156 1 78.19 258 VAL B C 1
ATOM 4630 O O . VAL B 1 258 ? -13.391 -24.094 -11.156 1 78.19 258 VAL B O 1
ATOM 4633 N N . THR B 1 259 ? -11.641 -23.594 -9.906 1 79.44 259 THR B N 1
ATOM 4634 C CA . THR B 1 259 ? -11.266 -22.516 -10.805 1 79.44 259 THR B CA 1
ATOM 4635 C C . THR B 1 259 ? -10.531 -23.047 -12.023 1 79.44 259 THR B C 1
ATOM 4637 O O . THR B 1 259 ? -10.398 -22.344 -13.031 1 79.44 259 THR B O 1
ATOM 4640 N N . ALA B 1 260 ? -9.977 -24.203 -11.898 1 76.44 260 ALA B N 1
ATOM 4641 C CA . ALA B 1 260 ? -9.273 -24.828 -13.016 1 76.44 260 ALA B CA 1
ATOM 4642 C C . ALA B 1 260 ? -10.094 -25.953 -13.625 1 76.44 260 ALA B C 1
ATOM 4644 O O . ALA B 1 260 ? -10.461 -26.906 -12.938 1 76.44 260 ALA B O 1
ATOM 4645 N N . SER B 1 261 ? -10.367 -25.844 -14.867 1 74.88 261 SER B N 1
ATOM 4646 C CA . SER B 1 261 ? -11.117 -26.906 -15.531 1 74.88 261 SER B CA 1
ATOM 4647 C C . SER B 1 261 ? -10.219 -28.078 -15.867 1 74.88 261 SER B C 1
ATOM 4649 O O . SER B 1 261 ? -9.023 -27.906 -16.125 1 74.88 261 SER B O 1
ATOM 4651 N N . ALA B 1 262 ? -10.805 -29.266 -15.828 1 75.88 262 ALA B N 1
ATOM 4652 C CA . ALA B 1 262 ? -10.07 -30.453 -16.219 1 75.88 262 ALA B CA 1
ATOM 4653 C C . ALA B 1 262 ? -9.492 -30.312 -17.625 1 75.88 262 ALA B C 1
ATOM 4655 O O . ALA B 1 262 ? -8.367 -30.734 -17.891 1 75.88 262 ALA B O 1
ATOM 4656 N N . SER B 1 263 ? -10.344 -29.734 -18.453 1 78.69 263 SER B N 1
ATOM 4657 C CA . SER B 1 263 ? -9.891 -29.531 -19.828 1 78.69 263 SER B CA 1
ATOM 4658 C C . SER B 1 263 ? -8.695 -28.578 -19.875 1 78.69 263 SER B C 1
ATOM 4660 O O . SER B 1 263 ? -7.777 -28.766 -20.672 1 78.69 263 SER B O 1
ATOM 4662 N N . GLY B 1 264 ? -8.711 -27.609 -19.078 1 80.5 264 GLY B N 1
ATOM 4663 C CA . GLY B 1 264 ? -7.594 -26.672 -19.016 1 80.5 264 GLY B CA 1
ATOM 4664 C C . GLY B 1 264 ? -6.309 -27.312 -18.531 1 80.5 264 GLY B C 1
ATOM 4665 O O . GLY B 1 264 ? -5.238 -27.062 -19.078 1 80.5 264 GLY B O 1
ATOM 4666 N N . VAL B 1 265 ? -6.457 -28.141 -17.547 1 81.62 265 VAL B N 1
ATOM 4667 C CA . VAL B 1 265 ? -5.305 -28.844 -16.984 1 81.62 265 VAL B CA 1
ATOM 4668 C C . VAL B 1 265 ? -4.711 -29.781 -18.031 1 81.62 265 VAL B C 1
ATOM 4670 O O . VAL B 1 265 ? -3.492 -29.844 -18.203 1 81.62 265 VAL B O 1
ATOM 4673 N N . ARG B 1 266 ? -5.555 -30.453 -18.719 1 84.19 266 ARG B N 1
ATOM 4674 C CA . ARG B 1 266 ? -5.105 -31.359 -19.766 1 84.19 266 ARG B CA 1
ATOM 4675 C C . ARG B 1 266 ? -4.383 -30.594 -20.875 1 84.19 266 ARG B C 1
ATOM 4677 O O . ARG B 1 266 ? -3.354 -31.047 -21.375 1 84.19 266 ARG B O 1
ATOM 4684 N N . ALA B 1 267 ? -4.934 -29.516 -21.203 1 86.19 267 ALA B N 1
ATOM 4685 C CA . ALA B 1 267 ? -4.328 -28.688 -22.234 1 86.19 267 ALA B CA 1
ATOM 4686 C C . ALA B 1 267 ? -2.924 -28.25 -21.828 1 86.19 267 ALA B C 1
ATOM 4688 O O . ALA B 1 267 ? -2.018 -28.188 -22.672 1 86.19 267 ALA B O 1
ATOM 4689 N N . MET B 1 268 ? -2.734 -27.906 -20.578 1 89.44 268 MET B N 1
ATOM 4690 C CA . MET B 1 268 ? -1.424 -27.484 -20.109 1 89.44 268 MET B CA 1
ATOM 4691 C C . MET B 1 268 ? -0.422 -28.641 -20.172 1 89.44 268 MET B C 1
ATOM 4693 O O . MET B 1 268 ? 0.731 -28.438 -20.562 1 89.44 268 MET B O 1
ATOM 4697 N N . HIS B 1 269 ? -0.888 -29.828 -19.844 1 85.69 269 HIS B N 1
ATOM 4698 C CA . HIS B 1 269 ? -0.042 -31.016 -19.938 1 85.69 269 HIS B CA 1
ATOM 4699 C C . HIS B 1 269 ? 0.405 -31.266 -21.359 1 85.69 269 HIS B C 1
ATOM 4701 O O . HIS B 1 269 ? 1.563 -31.609 -21.609 1 85.69 269 HIS B O 1
ATOM 4707 N N . HIS B 1 270 ? -0.494 -31.078 -22.219 1 88.31 270 HIS B N 1
ATOM 4708 C CA . HIS B 1 270 ? -0.188 -31.281 -23.625 1 88.31 270 HIS B CA 1
ATOM 4709 C C . HIS B 1 270 ? 0.794 -30.234 -24.141 1 88.31 270 HIS B C 1
ATOM 4711 O O . HIS B 1 270 ? 1.666 -30.547 -24.969 1 88.31 270 HIS B O 1
ATOM 4717 N N . ALA B 1 271 ? 0.623 -29.047 -23.719 1 90.19 271 ALA B N 1
ATOM 4718 C CA . ALA B 1 271 ? 1.443 -27.922 -24.188 1 90.19 271 ALA B CA 1
ATOM 4719 C C . ALA B 1 271 ? 2.865 -28.031 -23.641 1 90.19 271 ALA B C 1
ATOM 4721 O O . ALA B 1 271 ? 3.814 -27.562 -24.281 1 90.19 271 ALA B O 1
ATOM 4722 N N . ALA B 1 272 ? 3.051 -28.656 -22.469 1 93 272 ALA B N 1
ATOM 4723 C CA . ALA B 1 272 ? 4.355 -28.781 -21.828 1 93 272 ALA B CA 1
ATOM 4724 C C . ALA B 1 272 ? 4.621 -30.219 -21.375 1 93 272 ALA B C 1
ATOM 4726 O O . ALA B 1 272 ? 4.699 -30.484 -20.172 1 93 272 ALA B O 1
ATOM 4727 N N . PRO B 1 273 ? 4.906 -31.094 -22.25 1 91.44 273 PRO B N 1
ATOM 4728 C CA . PRO B 1 273 ? 5.074 -32.531 -21.922 1 91.44 273 PRO B CA 1
ATOM 4729 C C . PRO B 1 273 ? 6.316 -32.781 -21.078 1 91.44 273 PRO B C 1
ATOM 4731 O O . PRO B 1 273 ? 6.402 -33.812 -20.406 1 91.44 273 PRO B O 1
ATOM 4734 N N . ARG B 1 274 ? 7.273 -31.875 -21.031 1 91.5 274 ARG B N 1
ATOM 4735 C CA . ARG B 1 274 ? 8.5 -32.094 -20.266 1 91.5 274 ARG B CA 1
ATOM 4736 C C . ARG B 1 274 ? 8.344 -31.562 -18.844 1 91.5 274 ARG B C 1
ATOM 4738 O O . ARG B 1 274 ? 9.227 -31.766 -18 1 91.5 274 ARG B O 1
ATOM 4745 N N . ALA B 1 275 ? 7.254 -30.891 -18.562 1 92.19 275 ALA B N 1
ATOM 4746 C CA . ALA B 1 275 ? 7.043 -30.312 -17.25 1 92.19 275 ALA B CA 1
ATOM 4747 C C . ALA B 1 275 ? 6.801 -31.391 -16.203 1 92.19 275 ALA B C 1
ATOM 4749 O O . ALA B 1 275 ? 6.258 -32.438 -16.516 1 92.19 275 ALA B O 1
ATOM 4750 N N . ASP B 1 276 ? 7.281 -31.109 -14.984 1 91 276 ASP B N 1
ATOM 4751 C CA . ASP B 1 276 ? 6.848 -31.906 -13.836 1 91 276 ASP B CA 1
ATOM 4752 C C . ASP B 1 276 ? 5.414 -31.562 -13.438 1 91 276 ASP B C 1
ATOM 4754 O O . ASP B 1 276 ? 5.043 -30.391 -13.398 1 91 276 ASP B O 1
ATOM 4758 N N . PHE B 1 277 ? 4.652 -32.625 -13.297 1 90.56 277 PHE B N 1
ATOM 4759 C CA . PHE B 1 277 ? 3.258 -32.438 -12.922 1 90.56 277 PHE B CA 1
ATOM 4760 C C . PHE B 1 277 ? 2.982 -33 -11.539 1 90.56 277 PHE B C 1
ATOM 4762 O O . PHE B 1 277 ? 3.264 -34.188 -11.273 1 90.56 277 PHE B O 1
ATOM 4769 N N . VAL B 1 278 ? 2.475 -32.188 -10.617 1 91.75 278 VAL B N 1
ATOM 4770 C CA . VAL B 1 278 ? 2.057 -32.594 -9.281 1 91.75 278 VAL B CA 1
ATOM 4771 C C . VAL B 1 278 ? 0.562 -32.312 -9.109 1 91.75 278 VAL B C 1
ATOM 4773 O O . VAL B 1 278 ? 0.109 -31.172 -9.203 1 91.75 278 VAL B O 1
ATOM 4776 N N . HIS B 1 279 ? -0.191 -33.375 -8.891 1 91.06 279 HIS B N 1
ATOM 4777 C CA . HIS B 1 279 ? -1.624 -33.281 -8.641 1 91.06 279 HIS B CA 1
ATOM 4778 C C . HIS B 1 279 ? -1.949 -33.531 -7.172 1 91.06 279 HIS B C 1
ATOM 4780 O O . HIS B 1 279 ? -1.589 -34.562 -6.625 1 91.06 279 HIS B O 1
ATOM 4786 N N . LEU B 1 280 ? -2.57 -32.594 -6.516 1 89.81 280 LEU B N 1
ATOM 4787 C CA . LEU B 1 280 ? -3.006 -32.688 -5.129 1 89.81 280 LEU B CA 1
ATOM 4788 C C . LEU B 1 280 ? -4.512 -32.938 -5.047 1 89.81 280 LEU B C 1
ATOM 4790 O O . LEU B 1 280 ? -5.297 -31.969 -5.105 1 89.81 280 LEU B O 1
ATOM 4794 N N . PRO B 1 281 ? -4.953 -34.125 -4.828 1 87.94 281 PRO B N 1
ATOM 4795 C CA . PRO B 1 281 ? -6.371 -34.469 -4.945 1 87.94 281 PRO B CA 1
ATOM 4796 C C . PRO B 1 281 ? -7.258 -33.688 -3.996 1 87.94 281 PRO B C 1
ATOM 4798 O O . PRO B 1 281 ? -8.398 -33.344 -4.336 1 87.94 281 PRO B O 1
ATOM 4801 N N . GLY B 1 282 ? -6.785 -33.344 -2.852 1 86.88 282 GLY B N 1
ATOM 4802 C CA . GLY B 1 282 ? -7.613 -32.688 -1.85 1 86.88 282 GLY B CA 1
ATOM 4803 C C . GLY B 1 282 ? -7.508 -31.188 -1.886 1 86.88 282 GLY B C 1
ATOM 4804 O O . GLY B 1 282 ? -8.234 -30.484 -1.169 1 86.88 282 GLY B O 1
ATOM 4805 N N . ALA B 1 283 ? -6.727 -30.672 -2.754 1 89.44 283 ALA B N 1
ATOM 4806 C CA . ALA B 1 283 ? -6.457 -29.234 -2.734 1 89.44 283 ALA B CA 1
ATOM 4807 C C . ALA B 1 283 ? -7.531 -28.469 -3.498 1 89.44 283 ALA B C 1
ATOM 4809 O O . ALA B 1 283 ? -7.844 -28.797 -4.645 1 89.44 283 ALA B O 1
ATOM 4810 N N . CYS B 1 284 ? -8.148 -27.547 -2.783 1 91.06 284 CYS B N 1
ATOM 4811 C CA . CYS B 1 284 ? -8.961 -26.547 -3.459 1 91.06 284 CYS B CA 1
ATOM 4812 C C . CYS B 1 284 ? -8.102 -25.375 -3.938 1 91.06 284 CYS B C 1
ATOM 4814 O O . CYS B 1 284 ? -6.871 -25.484 -3.971 1 91.06 284 CYS B O 1
ATOM 4816 N N . HIS B 1 285 ? -8.742 -24.234 -4.367 1 90.69 285 HIS B N 1
ATOM 4817 C CA . HIS B 1 285 ? -7.988 -23.125 -4.918 1 90.69 285 HIS B CA 1
ATOM 4818 C C . HIS B 1 285 ? -7.129 -22.453 -3.848 1 90.69 285 HIS B C 1
ATOM 4820 O O . HIS B 1 285 ? -6.23 -21.672 -4.164 1 90.69 285 HIS B O 1
ATOM 4826 N N . ALA B 1 286 ? -7.371 -22.781 -2.574 1 90.81 286 ALA B N 1
ATOM 4827 C CA . ALA B 1 286 ? -6.566 -22.281 -1.461 1 90.81 286 ALA B CA 1
ATOM 4828 C C . ALA B 1 286 ? -5.52 -23.312 -1.043 1 90.81 286 ALA B C 1
ATOM 4830 O O . ALA B 1 286 ? -5.086 -23.328 0.111 1 90.81 286 ALA B O 1
ATOM 4831 N N . GLY B 1 287 ? -5.148 -24.141 -1.928 1 91.25 287 GLY B N 1
ATOM 4832 C CA . GLY B 1 287 ? -4.227 -25.219 -1.639 1 91.25 287 GL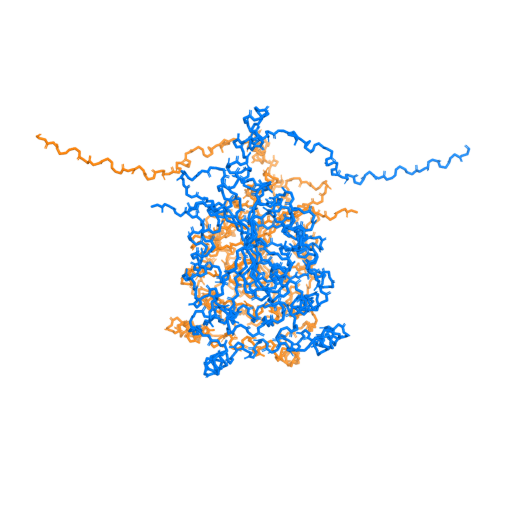Y B CA 1
ATOM 4833 C C . GLY B 1 287 ? -2.859 -24.75 -1.191 1 91.25 287 GLY B C 1
ATOM 4834 O O . GLY B 1 287 ? -2.107 -25.484 -0.562 1 91.25 287 GLY B O 1
ATOM 4835 N N . MET B 1 288 ? -2.441 -23.484 -1.52 1 92.62 288 MET B N 1
ATOM 4836 C CA . MET B 1 288 ? -1.194 -22.906 -1.033 1 92.62 288 MET B CA 1
ATOM 4837 C C . MET B 1 288 ? -1.178 -22.844 0.49 1 92.62 288 MET B C 1
ATOM 4839 O O . MET B 1 288 ? -0.11 -22.875 1.105 1 92.62 288 MET B O 1
ATOM 4843 N N . ILE B 1 289 ? -2.363 -22.734 1.061 1 92.31 289 ILE B N 1
ATOM 4844 C CA . ILE B 1 289 ? -2.523 -22.609 2.506 1 92.31 289 ILE B CA 1
ATOM 4845 C C . ILE B 1 289 ? -2.869 -23.984 3.1 1 92.31 289 ILE B C 1
ATOM 4847 O O . ILE B 1 289 ? -2.186 -24.453 4.004 1 92.31 289 ILE B O 1
ATOM 4851 N N . GLY B 1 290 ? -3.83 -24.719 2.59 1 90.94 290 GLY B N 1
ATOM 4852 C CA . GLY B 1 290 ? -4.301 -26 3.105 1 90.94 290 GLY B CA 1
ATOM 4853 C C . GLY B 1 290 ? -3.295 -27.125 2.926 1 90.94 290 GLY B C 1
ATOM 4854 O O . GLY B 1 290 ? -3.143 -27.969 3.803 1 90.94 290 GLY B O 1
ATOM 4855 N N . GLU B 1 291 ? -2.68 -27.141 1.788 1 93.25 291 GLU B N 1
ATOM 4856 C CA . GLU B 1 291 ? -1.679 -28.141 1.452 1 93.25 291 GLU B CA 1
ATOM 4857 C C . GLU B 1 291 ? -0.282 -27.531 1.387 1 93.25 291 GLU B C 1
ATOM 4859 O O . GLU B 1 291 ? 0.523 -27.906 0.53 1 93.25 291 GLU B O 1
ATOM 4864 N N . ALA B 1 292 ? -0.033 -26.625 2.311 1 93.56 292 ALA B N 1
ATOM 4865 C CA . ALA B 1 292 ? 1.2 -25.844 2.293 1 93.56 292 ALA B CA 1
ATOM 4866 C C . ALA B 1 292 ? 2.426 -26.75 2.301 1 93.56 292 ALA B C 1
ATOM 4868 O O . ALA B 1 292 ? 3.414 -26.484 1.616 1 93.56 292 ALA B O 1
ATOM 4869 N N . GLU B 1 293 ? 2.402 -27.797 3.037 1 93.06 293 GLU B N 1
ATOM 4870 C CA . GLU B 1 293 ? 3.555 -28.688 3.115 1 93.06 293 GLU B CA 1
ATOM 4871 C C . GLU B 1 293 ? 3.828 -29.359 1.771 1 93.06 293 GLU B C 1
ATOM 4873 O O . GLU B 1 293 ? 4.957 -29.328 1.277 1 93.06 293 GLU B O 1
ATOM 4878 N N . ALA B 1 294 ? 2.795 -29.922 1.164 1 93.69 294 ALA B N 1
ATOM 4879 C CA . ALA B 1 294 ? 2.947 -30.609 -0.118 1 93.69 294 ALA B CA 1
ATOM 4880 C C . ALA B 1 294 ? 3.369 -29.641 -1.212 1 93.69 294 ALA B C 1
ATOM 4882 O O . ALA B 1 294 ? 4.254 -29.938 -2.018 1 93.69 294 ALA B O 1
ATOM 4883 N N . VAL B 1 295 ? 2.74 -28.484 -1.258 1 95.38 295 VAL B N 1
ATOM 4884 C CA . VAL B 1 295 ? 3.074 -27.453 -2.24 1 95.38 295 VAL B CA 1
ATOM 4885 C C . VAL B 1 295 ? 4.508 -26.969 -2.02 1 95.38 295 VAL B C 1
ATOM 4887 O O . VAL B 1 295 ? 5.277 -26.844 -2.975 1 95.38 295 VAL B O 1
ATOM 4890 N N . GLY B 1 296 ? 4.828 -26.719 -0.752 1 95.69 296 GLY B N 1
ATOM 4891 C CA . GLY B 1 296 ? 6.176 -26.297 -0.407 1 95.69 296 GLY B CA 1
ATOM 4892 C C . GLY B 1 296 ? 7.238 -27.297 -0.818 1 95.69 296 GLY B C 1
ATOM 4893 O O . GLY B 1 296 ? 8.281 -26.922 -1.347 1 95.69 296 GLY B O 1
ATOM 4894 N N . ASP B 1 297 ? 6.957 -28.531 -0.583 1 93.19 297 ASP B N 1
ATOM 4895 C CA . ASP B 1 297 ? 7.879 -29.594 -0.974 1 93.19 297 ASP B CA 1
ATOM 4896 C C . ASP B 1 297 ? 8.086 -29.609 -2.486 1 93.19 297 ASP B C 1
ATOM 4898 O O . ASP B 1 297 ? 9.211 -29.75 -2.967 1 93.19 297 ASP B O 1
ATOM 4902 N N . ALA B 1 298 ? 7.035 -29.484 -3.186 1 94.06 298 ALA B N 1
ATOM 4903 C CA . ALA B 1 298 ? 7.105 -29.484 -4.645 1 94.06 298 ALA B CA 1
ATOM 4904 C C . ALA B 1 298 ? 7.926 -28.312 -5.16 1 94.06 298 ALA B C 1
ATOM 4906 O O . ALA B 1 298 ? 8.789 -28.469 -6.02 1 94.06 298 ALA B O 1
ATOM 4907 N N . ILE B 1 299 ? 7.68 -27.156 -4.598 1 95.94 299 ILE B N 1
ATOM 4908 C CA . ILE B 1 299 ? 8.391 -25.953 -5.016 1 95.94 299 ILE B CA 1
ATOM 4909 C C . ILE B 1 299 ? 9.859 -26.062 -4.629 1 95.94 299 ILE B C 1
ATOM 4911 O O . ILE B 1 299 ? 10.742 -25.703 -5.41 1 95.94 299 ILE B O 1
ATOM 4915 N N . GLY B 1 300 ? 10.117 -26.5 -3.422 1 94 300 GLY B N 1
ATOM 4916 C CA . GLY B 1 300 ? 11.492 -26.672 -2.988 1 94 300 GLY B CA 1
ATOM 4917 C C . GLY B 1 300 ? 12.297 -27.578 -3.898 1 94 300 GLY B C 1
ATOM 4918 O O . GLY B 1 300 ? 13.406 -27.234 -4.301 1 94 300 GLY B O 1
ATOM 4919 N N . ALA B 1 301 ? 11.742 -28.734 -4.215 1 91 301 ALA B N 1
ATOM 4920 C CA . ALA B 1 301 ? 12.398 -29.688 -5.109 1 91 301 ALA B CA 1
ATOM 4921 C C . ALA B 1 301 ? 12.633 -29.078 -6.484 1 91 301 ALA B C 1
ATOM 4923 O O . ALA B 1 301 ? 13.703 -29.25 -7.078 1 91 301 ALA B O 1
ATOM 4924 N N . PHE B 1 302 ? 11.711 -28.422 -6.934 1 91.06 302 PHE B N 1
ATOM 4925 C CA . PHE B 1 302 ? 11.766 -27.734 -8.219 1 91.06 302 PHE B CA 1
ATOM 4926 C C . PHE B 1 302 ? 12.891 -26.688 -8.227 1 91.06 302 PHE B C 1
ATOM 4928 O O . PHE B 1 302 ? 13.672 -26.625 -9.172 1 91.06 302 PHE B O 1
ATOM 4935 N N . LEU B 1 303 ? 12.938 -25.844 -7.16 1 92.06 303 LEU B N 1
ATOM 4936 C CA . LEU B 1 303 ? 13.938 -24.797 -7.086 1 92.06 303 LEU B CA 1
ATOM 4937 C C . LEU B 1 303 ? 15.344 -25.375 -6.992 1 92.06 303 LEU B C 1
ATOM 4939 O O . LEU B 1 303 ? 16.297 -24.812 -7.547 1 92.06 303 LEU B O 1
ATOM 4943 N N . ASP B 1 304 ? 15.492 -26.453 -6.316 1 86.12 304 ASP B N 1
ATOM 4944 C CA . ASP B 1 304 ? 16.781 -27.125 -6.246 1 86.12 304 ASP B CA 1
ATOM 4945 C C . ASP B 1 304 ? 17.219 -27.609 -7.625 1 86.12 304 ASP B C 1
ATOM 4947 O O . ASP B 1 304 ? 18.391 -27.453 -7.996 1 86.12 304 ASP B O 1
ATOM 4951 N N . ARG B 1 305 ? 16.328 -28.141 -8.367 1 82.31 305 ARG B N 1
ATOM 4952 C CA . ARG B 1 305 ? 16.625 -28.594 -9.719 1 82.31 305 ARG B CA 1
ATOM 4953 C C . ARG B 1 305 ? 17 -27.422 -10.617 1 82.31 305 ARG B C 1
ATOM 4955 O O . ARG B 1 305 ? 17.922 -27.531 -11.43 1 82.31 305 ARG B O 1
ATOM 4962 N N . ALA B 1 306 ? 16.266 -26.422 -10.492 1 82.12 306 ALA B N 1
ATOM 4963 C CA . ALA B 1 306 ? 16.578 -25.219 -11.281 1 82.12 306 ALA B CA 1
ATOM 4964 C C . ALA B 1 306 ? 17.984 -24.719 -10.977 1 82.12 306 ALA B C 1
ATOM 4966 O O . ALA B 1 306 ? 18.703 -24.297 -11.883 1 82.12 306 ALA B O 1
ATOM 4967 N N . ALA B 1 307 ? 18.359 -24.688 -9.75 1 80.19 307 ALA B N 1
ATOM 4968 C CA . ALA B 1 307 ? 19.688 -24.25 -9.336 1 80.19 307 ALA B CA 1
ATOM 4969 C C . ALA B 1 307 ? 20.766 -25.188 -9.883 1 80.19 307 ALA B C 1
ATOM 4971 O O . ALA B 1 307 ? 21.828 -24.734 -10.32 1 80.19 307 ALA B O 1
ATOM 4972 N N . GLU B 1 308 ? 20.469 -26.391 -9.82 1 76.5 308 GLU B N 1
ATOM 4973 C CA . GLU B 1 308 ? 21.406 -27.391 -10.336 1 76.5 308 GLU B CA 1
ATOM 4974 C C . GLU B 1 308 ? 21.609 -27.219 -11.844 1 76.5 308 GLU B C 1
ATOM 4976 O O . GLU B 1 308 ? 22.719 -27.312 -12.344 1 76.5 308 GLU B O 1
ATOM 4981 N N . THR B 1 309 ? 20.516 -27.031 -12.43 1 70.19 309 THR B N 1
ATOM 4982 C CA . THR B 1 309 ? 20.578 -26.828 -13.875 1 70.19 309 THR B CA 1
ATOM 4983 C C . THR B 1 309 ? 21.422 -25.594 -14.195 1 70.19 309 THR B C 1
ATOM 4985 O O . THR B 1 309 ? 22.234 -25.625 -15.125 1 70.19 309 THR B O 1
ATOM 4988 N N . LEU B 1 310 ? 21.281 -24.594 -13.445 1 68.81 310 LEU B N 1
ATOM 4989 C CA . LEU B 1 310 ? 22.047 -23.375 -13.648 1 68.81 310 LEU B CA 1
ATOM 4990 C C . LEU B 1 310 ? 23.531 -23.625 -13.406 1 68.81 310 LEU B C 1
ATOM 4992 O O . LEU B 1 310 ? 24.375 -23.172 -14.188 1 68.81 310 LEU B O 1
ATOM 4996 N N . GLU B 1 311 ? 23.781 -24.281 -12.344 1 69.5 311 GLU B N 1
ATOM 4997 C CA . GLU B 1 311 ? 25.188 -24.562 -12.023 1 69.5 311 GLU B CA 1
ATOM 4998 C C . GLU B 1 311 ? 25.812 -25.453 -13.102 1 69.5 311 GLU B C 1
ATOM 5000 O O . GLU B 1 311 ? 26.969 -25.234 -13.477 1 69.5 311 GLU B O 1
ATOM 5005 N N . PHE B 1 312 ? 25.078 -26.344 -13.508 1 65.81 312 PHE B N 1
ATOM 5006 C CA . PHE B 1 312 ? 25.547 -27.25 -14.547 1 65.81 312 PHE B CA 1
ATOM 5007 C C . PHE B 1 312 ? 25.875 -26.484 -15.828 1 65.81 312 PHE B C 1
ATOM 5009 O O . PHE B 1 312 ? 26.953 -26.641 -16.406 1 65.81 312 PHE B O 1
ATOM 5016 N N . ASN B 1 313 ? 25 -25.656 -16.156 1 65.94 313 ASN B N 1
ATOM 5017 C CA . ASN B 1 313 ? 25.188 -24.875 -17.375 1 65.94 313 ASN B CA 1
ATOM 5018 C C . ASN B 1 313 ? 26.344 -23.891 -17.234 1 65.94 313 ASN B C 1
ATOM 5020 O O . ASN B 1 313 ? 27.109 -23.688 -18.172 1 65.94 313 ASN B O 1
ATOM 5024 N N . ARG B 1 314 ? 26.438 -23.328 -16.078 1 66.12 314 ARG B N 1
ATOM 5025 C CA . ARG B 1 314 ? 27.547 -22.422 -15.805 1 66.12 314 ARG B CA 1
ATOM 5026 C C . ARG B 1 314 ? 28.875 -23.141 -15.953 1 66.12 314 ARG B C 1
ATOM 5028 O O . ARG B 1 314 ? 29.797 -22.641 -16.625 1 66.12 314 ARG B O 1
ATOM 5035 N N . ALA B 1 315 ? 28.984 -24.234 -15.375 1 67.25 315 ALA B N 1
ATOM 5036 C CA . ALA B 1 315 ? 30.219 -25.016 -15.422 1 67.25 315 ALA B CA 1
ATOM 5037 C C . ALA B 1 315 ? 30.562 -25.422 -16.859 1 67.25 315 ALA B C 1
ATOM 5039 O O . ALA B 1 315 ? 31.734 -25.375 -17.266 1 67.25 315 ALA B O 1
ATOM 5040 N N . ARG B 1 316 ? 29.594 -25.688 -17.578 1 65 316 ARG B N 1
ATOM 5041 C CA . ARG B 1 316 ? 29.797 -26.125 -18.953 1 65 316 ARG B CA 1
ATOM 5042 C C . ARG B 1 316 ? 30.281 -24.969 -19.812 1 65 316 ARG B C 1
ATOM 5044 O O . ARG B 1 316 ? 31.219 -25.141 -20.625 1 65 316 ARG B O 1
ATOM 5051 N N . VAL B 1 317 ? 29.656 -23.875 -19.609 1 63.38 317 VAL B N 1
ATOM 5052 C CA . VAL B 1 317 ? 30.031 -22.703 -20.391 1 63.38 317 VAL B CA 1
ATOM 5053 C C . VAL B 1 317 ? 31.438 -22.266 -20 1 63.38 317 VAL B C 1
ATOM 5055 O O . VAL B 1 317 ? 32.25 -21.953 -20.859 1 63.38 317 VAL B O 1
ATOM 5058 N N . LEU B 1 318 ? 31.672 -22.25 -18.703 1 66.12 318 LEU B N 1
ATOM 5059 C CA . LEU B 1 318 ? 33 -21.906 -18.219 1 66.12 318 LEU B CA 1
ATOM 5060 C C . LEU B 1 318 ? 34.031 -22.859 -18.781 1 66.12 318 LEU B C 1
ATOM 5062 O O . LEU B 1 318 ? 35.125 -22.422 -19.234 1 66.12 318 LEU B O 1
ATOM 5066 N N . ALA B 1 319 ? 33.781 -24.016 -18.844 1 68.88 319 ALA B N 1
ATOM 5067 C CA . ALA B 1 319 ? 34.719 -25.031 -19.344 1 68.88 319 ALA B CA 1
ATOM 5068 C C . ALA B 1 319 ? 34.938 -24.875 -20.859 1 68.88 319 ALA B C 1
ATOM 5070 O O . ALA B 1 319 ? 36.031 -25.031 -21.344 1 68.88 319 ALA B O 1
ATOM 5071 N N . ALA B 1 320 ? 33.781 -24.484 -21.422 1 66.5 320 ALA B N 1
ATOM 5072 C CA . ALA B 1 320 ? 33.844 -24.438 -22.891 1 66.5 320 ALA B CA 1
ATOM 5073 C C . ALA B 1 320 ? 34.438 -23.125 -23.375 1 66.5 320 ALA B C 1
ATOM 5075 O O . ALA B 1 320 ? 35.125 -23.094 -24.406 1 66.5 320 ALA B O 1
ATOM 5076 N N . THR B 1 321 ? 34.125 -22.078 -22.609 1 66.56 321 THR B N 1
ATOM 5077 C CA . THR B 1 321 ? 34.469 -20.766 -23.172 1 66.56 321 THR B CA 1
ATOM 5078 C C . THR B 1 321 ? 35.5 -20.062 -22.297 1 66.56 321 THR B C 1
ATOM 5080 O O . THR B 1 321 ? 36.125 -19.078 -22.719 1 66.56 321 THR B O 1
ATOM 5083 N N . GLY B 1 322 ? 35.656 -20.484 -21.062 1 64.19 322 GLY B N 1
ATOM 5084 C CA . GLY B 1 322 ? 36.5 -19.812 -20.094 1 64.19 322 GLY B CA 1
ATOM 5085 C C . GLY B 1 322 ? 35.844 -18.594 -19.484 1 64.19 322 GLY B C 1
ATOM 5086 O O . GLY B 1 322 ? 36.469 -17.875 -18.688 1 64.19 322 GLY B O 1
ATOM 5087 N N . VAL B 1 323 ? 34.625 -18.328 -20 1 57.56 323 VAL B N 1
ATOM 5088 C CA . VAL B 1 323 ? 33.906 -17.125 -19.547 1 57.56 323 VAL B CA 1
ATOM 5089 C C . VAL B 1 323 ? 32.875 -17.5 -18.484 1 57.56 323 VAL B C 1
ATOM 5091 O O . VAL B 1 323 ? 32.062 -18.406 -18.703 1 57.56 323 VAL B O 1
ATOM 5094 N N . ASP B 1 324 ? 33.094 -16.938 -17.312 1 62.06 324 ASP B N 1
ATOM 5095 C CA . ASP B 1 324 ? 32.031 -17.078 -16.328 1 62.06 324 ASP B CA 1
ATOM 5096 C C . ASP B 1 324 ? 30.859 -16.141 -16.609 1 62.06 324 ASP B C 1
ATOM 5098 O O . ASP B 1 324 ? 30.938 -14.945 -16.297 1 62.06 324 ASP B O 1
ATOM 5102 N N . ILE B 1 325 ? 29.922 -16.656 -17.375 1 52.19 325 ILE B N 1
ATOM 5103 C CA . ILE B 1 325 ? 28.797 -15.867 -17.844 1 52.19 325 ILE B CA 1
ATOM 5104 C C . ILE B 1 325 ? 28 -15.336 -16.641 1 52.19 325 ILE B C 1
ATOM 5106 O O . ILE B 1 325 ? 27.078 -14.547 -16.812 1 52.19 325 ILE B O 1
ATOM 5110 N N . PHE B 1 326 ? 28.312 -15.938 -15.586 1 56.56 326 PHE B N 1
ATOM 5111 C CA . PHE B 1 326 ? 27.562 -15.461 -14.422 1 56.56 326 PHE B CA 1
ATOM 5112 C C . PHE B 1 326 ? 28.406 -14.5 -13.594 1 56.56 326 PHE B C 1
ATOM 5114 O O . PHE B 1 326 ? 27.984 -14.062 -12.523 1 56.56 326 PHE B O 1
ATOM 5121 N N . ALA B 1 327 ? 29.672 -14.438 -14.039 1 50.56 327 ALA B N 1
ATOM 5122 C CA . ALA B 1 327 ? 30.484 -13.398 -13.406 1 50.56 327 ALA B CA 1
ATOM 5123 C C . ALA B 1 327 ? 29.859 -12.023 -13.609 1 50.56 327 ALA B C 1
ATOM 5125 O O . ALA B 1 327 ? 29.234 -11.758 -14.641 1 50.56 327 ALA B O 1
ATOM 5126 N N . GLU B 1 328 ? 29.359 -11.531 -12.508 1 48.94 328 GLU B N 1
ATOM 5127 C CA . GLU B 1 328 ? 28.781 -10.188 -12.484 1 48.94 328 GLU B CA 1
ATOM 5128 C C . GLU B 1 328 ? 29.453 -9.273 -13.5 1 48.94 328 GLU B C 1
ATOM 5130 O O . GLU B 1 328 ? 30.641 -9 -13.406 1 48.94 328 GLU B O 1
ATOM 5135 N N . ASP B 1 329 ? 29.438 -9.609 -14.711 1 38.28 329 ASP B N 1
ATOM 5136 C CA . ASP B 1 329 ? 29.984 -8.539 -15.539 1 38.28 329 ASP B CA 1
ATOM 5137 C C . ASP B 1 329 ? 29.672 -7.168 -14.945 1 38.28 329 ASP B C 1
ATOM 5139 O O . ASP B 1 329 ? 28.516 -6.863 -14.648 1 38.28 329 ASP B O 1
ATOM 5143 N N . ALA B 1 330 ? 30.781 -6.508 -14.328 1 36.84 330 ALA B N 1
ATOM 5144 C CA . ALA B 1 330 ? 30.719 -5.074 -14.062 1 36.84 330 ALA B CA 1
ATOM 5145 C C . ALA B 1 330 ? 29.828 -4.363 -15.078 1 36.84 330 ALA B C 1
ATOM 5147 O O . ALA B 1 330 ? 28.875 -3.67 -14.711 1 36.84 330 ALA B O 1
ATOM 5148 N N . ASP B 1 331 ? 30.453 -3.375 -15.922 1 33.91 331 ASP B N 1
ATOM 5149 C CA . ASP B 1 331 ? 30.203 -2.115 -16.609 1 33.91 331 ASP B CA 1
ATOM 5150 C C . ASP B 1 331 ? 29.422 -2.346 -17.906 1 33.91 331 ASP B C 1
ATOM 5152 O O . ASP B 1 331 ? 29.5 -1.538 -18.828 1 33.91 331 ASP B O 1
ATOM 5156 N N . GLU B 1 332 ? 29.062 -3.443 -18.375 1 34.22 332 GLU B N 1
ATOM 5157 C CA . GLU B 1 332 ? 28.469 -2.963 -19.609 1 34.22 332 GLU B CA 1
ATOM 5158 C C . GLU B 1 332 ? 27.438 -1.87 -19.344 1 34.22 332 GLU B C 1
ATOM 5160 O O . GLU B 1 332 ? 26.406 -2.123 -18.703 1 34.22 332 GLU B O 1
ATOM 5165 N N . ASP B 1 333 ? 27.969 -0.645 -19.172 1 32.75 333 ASP B N 1
ATOM 5166 C CA . ASP B 1 333 ? 27.328 0.653 -19.328 1 32.75 333 ASP B CA 1
ATOM 5167 C C . ASP B 1 333 ? 26.25 0.595 -20.422 1 32.75 333 ASP B C 1
ATOM 5169 O O . ASP B 1 333 ? 26.547 0.313 -21.578 1 32.75 333 ASP B O 1
ATOM 5173 N N . ASP B 1 334 ? 25.297 -0.001 -20.281 1 32.28 334 ASP B N 1
ATOM 5174 C CA . ASP B 1 334 ? 24.203 0.486 -21.109 1 32.28 334 ASP B CA 1
ATOM 5175 C C . ASP B 1 334 ? 24.281 1.998 -21.312 1 32.28 334 ASP B C 1
ATOM 5177 O O . ASP B 1 334 ? 23.797 2.766 -20.484 1 32.28 334 ASP B O 1
ATOM 5181 N N . GLU B 1 335 ? 25.422 2.551 -21.719 1 30.03 335 GLU B N 1
ATOM 5182 C CA . GLU B 1 335 ? 25.625 3.895 -22.266 1 30.03 335 GLU B CA 1
ATOM 5183 C C . GLU B 1 335 ? 24.531 4.262 -23.25 1 30.03 335 GLU B C 1
ATOM 5185 O O . GLU B 1 335 ? 24.188 5.438 -23.406 1 30.03 335 GLU B O 1
ATOM 5190 N N . ASP B 1 336 ? 24.25 3.41 -24.266 1 26.83 336 ASP B N 1
ATOM 5191 C CA . ASP B 1 336 ? 23.375 3.951 -25.297 1 26.83 336 ASP B CA 1
ATOM 5192 C C . ASP B 1 336 ? 21.938 4.055 -24.812 1 26.83 336 ASP B C 1
ATOM 5194 O O . ASP B 1 336 ? 21 4.141 -25.609 1 26.83 336 ASP B O 1
ATOM 5198 N N . ALA B 1 337 ? 21.703 3.566 -23.766 1 25.81 337 ALA B N 1
ATOM 5199 C CA . ALA B 1 337 ? 20.328 3.979 -23.469 1 25.81 337 ALA B CA 1
ATOM 5200 C C . ALA B 1 337 ? 20.219 5.5 -23.359 1 25.81 337 ALA B C 1
ATOM 5202 O O . ALA B 1 337 ? 20.734 6.102 -22.406 1 25.81 337 ALA B O 1
ATOM 5203 N N . VAL B 1 338 ? 20.547 6.152 -24.578 1 23.64 338 VAL B N 1
ATOM 5204 C CA . VAL B 1 338 ? 20.203 7.539 -24.859 1 23.64 338 VAL B CA 1
ATOM 5205 C C . VAL B 1 338 ? 18.875 7.891 -24.203 1 23.64 338 VAL B C 1
ATOM 5207 O O . VAL B 1 338 ? 17.844 7.27 -24.484 1 23.64 338 VAL B O 1
ATOM 5210 N N . TYR B 1 339 ? 18.906 8.055 -23.078 1 22.61 339 TYR B N 1
ATOM 5211 C CA . TYR B 1 339 ? 17.766 8.852 -22.641 1 22.61 339 TYR B CA 1
ATOM 5212 C C . TYR B 1 339 ? 17.531 10.039 -23.562 1 22.61 339 TYR B C 1
ATOM 5214 O O . TYR B 1 339 ? 18.438 10.836 -23.797 1 22.61 339 TYR B O 1
ATOM 5222 N N . PHE B 1 340 ? 16.828 9.711 -24.75 1 22.84 340 PHE B N 1
ATOM 5223 C CA . PHE B 1 340 ? 16.344 10.711 -25.688 1 22.84 340 PHE B CA 1
ATOM 5224 C C . PHE B 1 340 ? 15.938 11.992 -24.953 1 22.84 340 PHE B C 1
ATOM 5226 O O . PHE B 1 340 ? 15.008 11.977 -24.156 1 22.84 340 PHE B O 1
ATOM 5233 N N . SER B 1 341 ? 16.891 12.727 -24.469 1 22.56 341 SER B N 1
ATOM 5234 C CA . SER B 1 341 ? 16.578 14.141 -24.297 1 22.56 341 SER B CA 1
ATOM 5235 C C . SER B 1 341 ? 15.867 14.695 -25.516 1 22.56 341 SER B C 1
ATOM 5237 O O . SER B 1 341 ? 16.312 14.508 -26.656 1 22.56 341 SER B O 1
ATOM 5239 N N . ARG B 1 342 ? 14.453 14.664 -25.531 1 25.17 342 ARG B N 1
ATOM 5240 C CA . ARG B 1 342 ? 13.75 15.43 -26.547 1 25.17 342 ARG B CA 1
ATOM 5241 C C . ARG B 1 342 ? 14.547 16.656 -26.969 1 25.17 342 ARG B C 1
ATOM 5243 O O . ARG B 1 342 ? 14.82 17.531 -26.141 1 25.17 342 ARG B O 1
ATOM 5250 N N . SER B 1 343 ? 15.555 16.469 -27.766 1 25.09 343 SER B N 1
ATOM 5251 C CA . SER B 1 343 ? 16.141 17.578 -28.516 1 25.09 343 SER B CA 1
ATOM 5252 C C . SER B 1 343 ? 15.047 18.516 -29.047 1 25.09 343 SER B C 1
ATOM 5254 O O . SER B 1 343 ? 14.031 18.047 -29.578 1 25.09 343 SER B O 1
ATOM 5256 N N . ALA B 1 344 ? 14.914 19.75 -28.484 1 26.64 344 ALA B N 1
ATOM 5257 C CA . ALA B 1 344 ? 14.117 20.828 -29.078 1 26.64 344 ALA B CA 1
ATOM 5258 C C . ALA B 1 344 ? 14.289 20.859 -30.594 1 26.64 344 ALA B C 1
ATOM 5260 O O . ALA B 1 344 ? 15.422 20.812 -31.094 1 26.64 344 ALA B O 1
ATOM 5261 N N . PRO B 1 345 ? 13.305 20.25 -31.344 1 26.64 345 PRO B N 1
ATOM 5262 C CA . PRO B 1 345 ? 13.406 20.391 -32.812 1 26.64 345 PRO B CA 1
ATOM 5263 C C . PRO B 1 345 ? 13.984 21.75 -33.219 1 26.64 345 PRO B C 1
ATOM 5265 O O . PRO B 1 345 ? 13.742 22.766 -32.562 1 26.64 345 PRO B O 1
ATOM 5268 N N . THR B 1 346 ? 15.219 21.812 -33.562 1 27.66 346 THR B N 1
ATOM 5269 C CA . THR B 1 346 ? 15.781 22.984 -34.219 1 27.66 346 THR B CA 1
ATOM 5270 C C . THR B 1 346 ? 14.844 23.469 -35.312 1 27.66 346 THR B C 1
ATOM 5272 O O . THR B 1 346 ? 14.281 22.672 -36.062 1 27.66 346 THR B O 1
ATOM 5275 N N . SER B 1 347 ? 14.109 24.625 -35.094 1 27 347 SER B N 1
ATOM 5276 C CA . SER B 1 347 ? 13.32 25.359 -36.094 1 27 347 SER B CA 1
ATOM 5277 C C . SER B 1 347 ? 14.047 25.438 -37.438 1 27 347 SER B C 1
ATOM 5279 O O . SER B 1 347 ? 15.25 25.703 -37.469 1 27 347 SER B O 1
ATOM 5281 N N . PRO B 1 348 ? 13.609 24.625 -38.375 1 29.69 348 PRO B N 1
ATOM 5282 C CA . PRO B 1 348 ? 14.156 24.75 -39.719 1 29.69 348 PRO B CA 1
ATOM 5283 C C . PRO B 1 348 ? 14.414 26.188 -40.125 1 29.69 348 PRO B C 1
ATOM 5285 O O . PRO B 1 348 ? 13.664 27.094 -39.75 1 29.69 348 PRO B O 1
ATOM 5288 N N . THR B 1 349 ? 15.625 26.656 -40.094 1 27.03 349 THR B N 1
ATOM 5289 C CA . THR B 1 349 ? 16.031 27.922 -40.719 1 27.03 349 THR B CA 1
ATOM 5290 C C . THR B 1 349 ? 15.422 28.062 -42.094 1 27.03 349 THR B C 1
ATOM 5292 O O . THR B 1 349 ? 15.422 27.125 -42.906 1 27.03 349 THR B O 1
ATOM 5295 N N . THR B 1 350 ? 14.367 28.891 -42.25 1 25.7 350 THR B N 1
ATOM 5296 C CA . THR B 1 350 ? 13.828 29.422 -43.5 1 25.7 350 THR B CA 1
ATOM 5297 C C . THR B 1 350 ? 14.953 29.781 -44.469 1 25.7 350 THR B C 1
ATOM 5299 O O . THR B 1 350 ? 15.82 30.594 -44.125 1 25.7 350 THR B O 1
ATOM 5302 N N . ARG B 1 351 ? 15.445 28.828 -45.25 1 25.3 351 ARG B N 1
ATOM 5303 C CA . ARG B 1 351 ? 16.203 29.203 -46.438 1 25.3 351 ARG B CA 1
ATOM 5304 C C . ARG B 1 351 ? 15.539 30.359 -47.188 1 25.3 351 ARG B C 1
ATOM 5306 O O . ARG B 1 351 ? 14.32 30.328 -47.406 1 25.3 351 ARG B O 1
ATOM 5313 N N . GLY B 1 352 ? 16.203 31.516 -47.281 1 22.91 352 GLY B N 1
ATOM 5314 C CA . GLY B 1 352 ? 16.156 32.375 -48.438 1 22.91 352 GLY B CA 1
ATOM 5315 C C . GLY B 1 352 ? 16.578 31.688 -49.719 1 22.91 352 GLY B C 1
ATOM 5316 O O . GLY B 1 352 ? 17.359 30.734 -49.688 1 22.91 352 GLY B O 1
#

Nearest PDB structures (foldseek):
  4ns4-assembly1_A  TM=8.001E-01  e=9.924E-13  Psychrobacter cryohalolentis K5
  8sdc-assembly1_A  TM=6.727E-01  e=1.250E-12  Dechloromonas aromatica RCB
  8sdd-assembly2_B  TM=7.005E-01  e=1.181E-11  Dechloromonas aromatica RCB
  7px8-assembly1_C  TM=6.343E-01  e=7.953E-07  Sus scrofa domesticus
  1yr2-assembly1_A  TM=5.596E-01  e=5.981E-05  Novosphingobium capsulatum

Radius of gyration: 27.47 Å; Cα contacts (8 Å, |Δi|>4): 1301; chains: 2; bounding box: 68×71×85 Å

pLDDT: mean 81.32, std 18.6, range [22.14, 98.44]

InterPro domains:
  IPR000073 Alpha/beta hydrolase fold-1 [PF12697] (37-295)
  IPR029058 Alpha/Beta hydrolase fold [G3DSA:3.40.50.1820] (9-310)
  IPR029058 Alpha/Beta hydrolase fold [SSF53474] (11-304)
  IPR050266 AB hydrolase superfamily [PTHR43798] (27-310)